Protein AF-0000000078538230 (afdb_homodimer)

Nearest PDB structures (foldseek):
  8trj-assembly1_A  TM=7.340E-01  e=4.522E-04  Rattus
  8tr8-assembly1_A  TM=6.987E-01  e=1.766E-03  Rattus
  8tr5-assembly1_A  TM=7.083E-01  e=3.142E-03  Rattus
  8tr6-assembly1_A  TM=6.523E-01  e=1.359E-03  Rattus
  6u9v-assembly1_C  TM=7.951E-01  e=1.105E-02  Rattus norvegicus

Sequence (446 aa):
MSQGSDSSDGEGEVCPVAIGNPDSSYVLETYRRRNFCTSQDTSGDSLFCRWLNRRFEPSRSANTRWCTCGTCVAFPMARENVCCQELVDVNTSVHTEVFTRVSEKLKSVSGRCIV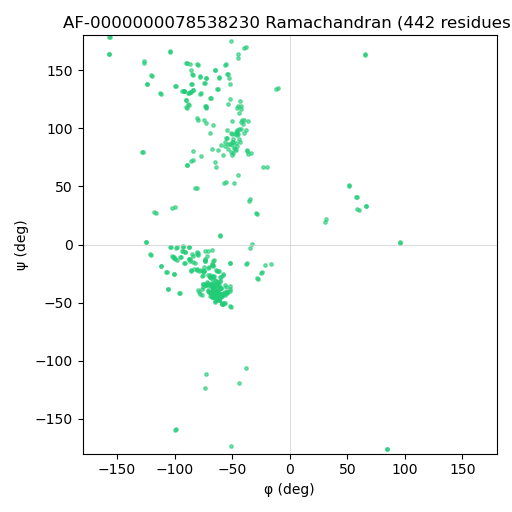EHPSFQKFVLDKEGISLWIENKRFECGPKSSTSATMDEPRRYRYYAYRCFVLWAYGHVGLGKRLEIPACVRKAIMEAYPSQSGYVGFRESSSSTDVVDEEIWYNKDFCMSQGSDSSDGEGEVCPVAIGNPDSSYVLETYRRRNFCTSQDTSGDSLFCRWLNRRFEPSRSANTRWCTCGTCVAFPMARENVCCQELVDVNTSVHTEVFTRVSEKLKSVSGRCIVEHPSFQKFVLDKEGISLWIENKRFECGPKSSTSATMDEPRRYRYYAYRCFVLWAYGHVGLGKRLEIPACVRKAIMEAYPSQSGYVGFRESSSSTDVVDEEIWYNKDFC

Solvent-accessible surface area (backbone atoms only — not comparable to full-atom values): 26031 Å² total; per-residue (Å²): 138,80,80,76,79,77,76,76,76,75,76,76,73,78,69,76,72,76,79,66,75,50,66,73,62,59,67,46,46,59,55,63,71,57,65,66,76,77,61,88,78,50,85,74,44,52,30,50,22,70,75,77,68,44,72,47,56,73,65,42,28,61,42,56,83,83,42,78,43,78,62,54,54,34,27,74,45,24,32,43,48,36,35,61,56,66,48,40,88,62,89,49,90,67,63,48,70,34,39,51,44,38,31,53,54,41,69,71,20,90,60,64,33,60,74,68,23,69,65,41,45,56,54,36,64,27,65,72,52,38,48,40,54,50,32,50,47,44,49,73,50,35,90,68,47,42,68,58,74,77,38,53,68,32,54,46,49,36,49,46,23,51,52,40,41,36,38,68,41,33,26,40,70,33,55,75,65,63,51,67,61,29,17,34,53,51,48,53,44,44,69,74,31,52,56,81,67,78,56,78,63,84,62,84,67,88,82,72,68,76,50,73,70,84,68,50,72,78,34,79,78,55,102,132,86,73,78,78,77,78,75,76,74,75,76,70,77,68,75,74,76,76,64,76,42,65,74,61,57,66,48,48,60,53,63,70,58,66,64,78,78,61,86,77,50,84,75,44,52,30,49,20,69,74,76,69,46,72,50,56,74,64,44,26,59,42,54,83,81,41,80,41,78,61,53,54,32,27,74,46,22,31,43,49,35,36,62,56,68,47,41,85,63,92,50,92,66,62,50,71,34,38,52,44,39,33,54,53,41,68,70,19,91,59,65,36,60,74,66,24,69,65,40,47,56,54,34,65,27,64,71,53,39,48,42,55,52,34,50,47,42,49,74,50,35,89,65,47,40,62,59,75,75,38,54,66,32,53,46,49,36,47,48,23,51,50,40,41,35,37,68,40,34,26,38,69,33,58,74,65,62,52,66,62,31,18,34,53,51,48,53,44,44,68,76,31,52,56,83,65,78,58,78,63,83,62,82,63,89,82,69,66,74,51,73,69,84,66,51,71,76,34,80,77,55,106

Secondary structure (DSSP, 8-state):
-----------------------HHHHHHHHHHTT------GGG-TTEETTTTEEPPGGGGT--TT-SSS-----SSGGG---GGGGTT---SSSHHHHHHHHHHHHT-SSSSGGGSHHHIIIII-HHHHHHHHHHHHHHHTTT--GGGTS-HHHHHHHHHHHHHIIIIIHHHHHHHTPPPPHHHHHHHHHHS--SS--------SS--------STTSGGG-/-----------------------HHHHHHHHHHTT------GGG-TTEETTTTEEPPGGGGT--TT-SSS-----SSGGG---GGGGTT---SSSHHHHHHHHHHHHT-SSSSGGGSHHHIIIII-HHHHHHHHHHHHHHHTTT--GGGTS-HHHHHHHHHHHHHIIIIIHHHHHHHTPPPPHHHHHHHHHHS--SS------S-SS--------GGGSGGG-

Organism: NCBI:txid53326

pLDDT: mean 70.2, std 25.54, range [22.81, 97.19]

Structure (mmCIF, N/CA/C/O backbone):
data_AF-0000000078538230-model_v1
#
loop_
_entity.id
_entity.type
_entity.pdbx_description
1 polymer 'P2X purinoreceptor 7 intracellular domain-containing protein'
#
loop_
_atom_site.group_PDB
_atom_site.id
_atom_site.type_symbol
_atom_site.label_atom_id
_atom_site.label_alt_id
_atom_site.label_comp_id
_atom_site.label_asym_id
_atom_site.label_entity_id
_atom_site.label_seq_id
_atom_site.pdbx_PDB_ins_code
_atom_site.Cartn_x
_atom_site.Cartn_y
_atom_site.Cartn_z
_atom_site.occupancy
_atom_site.B_iso_or_equiv
_atom_site.auth_seq_id
_atom_site.auth_comp_id
_atom_site.auth_asym_id
_atom_site.auth_atom_id
_atom_site.pdbx_PDB_model_num
ATOM 1 N N . MET A 1 1 ? -49.875 -46.75 9.094 1 26.44 1 MET A N 1
ATOM 2 C CA . MET A 1 1 ? -49.219 -45.906 8.117 1 26.44 1 MET A CA 1
ATOM 3 C C . MET A 1 1 ? -48.656 -44.656 8.797 1 26.44 1 MET A C 1
ATOM 5 O O . MET A 1 1 ? -49.375 -43.719 9.086 1 26.44 1 MET A O 1
ATOM 9 N N . SER A 1 2 ? -47.812 -44.844 9.812 1 28.73 2 SER A N 1
ATOM 10 C CA . SER A 1 2 ? -47.312 -44 10.906 1 28.73 2 SER A CA 1
ATOM 11 C C . SER A 1 2 ? -46.438 -42.875 10.383 1 28.73 2 SER A C 1
ATOM 13 O O . SER A 1 2 ? -45.531 -43.094 9.602 1 28.73 2 SER A O 1
ATOM 15 N N . GLN A 1 3 ? -47.062 -41.688 10.352 1 26.53 3 GLN A N 1
ATOM 16 C CA . GLN A 1 3 ? -46.531 -40.438 9.812 1 26.53 3 GLN A CA 1
ATOM 17 C C . GLN A 1 3 ? -45.281 -39.969 10.562 1 26.53 3 GLN A C 1
ATOM 19 O O . GLN A 1 3 ? -45.312 -39.812 11.781 1 26.53 3 GLN A O 1
ATOM 24 N N . GLY A 1 4 ? -44.125 -40.531 10.234 1 29.36 4 GLY A N 1
ATOM 25 C CA . GLY A 1 4 ? -42.812 -40.219 10.805 1 29.36 4 GLY A CA 1
ATOM 26 C C . GLY A 1 4 ? -42.531 -38.75 10.812 1 29.36 4 GLY A C 1
ATOM 27 O O . GLY A 1 4 ? -42.656 -38.062 9.797 1 29.36 4 GLY A O 1
ATOM 28 N N . SER A 1 5 ? -42.812 -38.062 11.953 1 30.12 5 SER A N 1
ATOM 29 C CA . SER A 1 5 ? -42.562 -36.656 12.211 1 30.12 5 SER A CA 1
ATOM 30 C C . SER A 1 5 ? -41.125 -36.281 11.875 1 30.12 5 SER A C 1
ATOM 32 O O . SER A 1 5 ? -40.188 -36.969 12.25 1 30.12 5 SER A O 1
ATOM 34 N N . ASP A 1 6 ? -40.938 -35.562 10.773 1 28.48 6 ASP A N 1
ATOM 35 C CA . ASP A 1 6 ? -39.75 -34.969 10.172 1 28.48 6 ASP A CA 1
ATOM 36 C C . ASP A 1 6 ? -39.062 -34 11.141 1 28.48 6 ASP A C 1
ATOM 38 O O . ASP A 1 6 ? -39.688 -33.031 11.57 1 28.48 6 ASP A O 1
ATOM 42 N N . SER A 1 7 ? -38.344 -34.5 12.117 1 29.05 7 SER A N 1
ATOM 43 C CA . SER A 1 7 ? -37.562 -33.688 13.039 1 29.05 7 SER A CA 1
ATOM 44 C C . SER A 1 7 ? -36.75 -32.625 12.297 1 29.05 7 SER A C 1
ATOM 46 O O . SER A 1 7 ? -35.969 -32.938 11.398 1 29.05 7 SER A O 1
ATOM 48 N N . SER A 1 8 ? -37.344 -31.438 12.203 1 26.59 8 SER A N 1
ATOM 49 C CA . SER A 1 8 ? -36.75 -30.219 11.664 1 26.59 8 SER A CA 1
ATOM 50 C C . SER A 1 8 ? -35.406 -29.922 12.32 1 26.59 8 SER A C 1
ATOM 52 O O . SER A 1 8 ? -35.312 -29.828 13.547 1 26.59 8 SER A O 1
ATOM 54 N N . ASP A 1 9 ? -34.344 -30.469 11.82 1 30.38 9 ASP A N 1
ATOM 55 C CA . ASP A 1 9 ? -32.938 -30.203 12.211 1 30.38 9 ASP A CA 1
ATOM 56 C C . ASP A 1 9 ? -32.688 -28.703 12.328 1 30.38 9 ASP A C 1
ATOM 58 O O . ASP A 1 9 ? -32.906 -27.953 11.367 1 30.38 9 ASP A O 1
ATOM 62 N N . GLY A 1 10 ? -33 -28.156 13.484 1 25.78 10 GLY A N 1
ATOM 63 C CA . GLY A 1 10 ? -32.719 -26.781 13.852 1 25.78 10 GLY A CA 1
ATOM 64 C C . GLY A 1 10 ? -31.328 -26.312 13.406 1 25.78 10 GLY A C 1
ATOM 65 O O . GLY A 1 10 ? -30.344 -27.047 13.523 1 25.78 10 GLY A O 1
ATOM 66 N N . GLU A 1 11 ? -31.344 -25.484 12.406 1 27.95 11 GLU A N 1
ATOM 67 C CA . GLU A 1 11 ? -30.234 -24.719 11.836 1 27.95 11 GLU A CA 1
ATOM 68 C C . GLU A 1 11 ? -29.469 -23.984 12.922 1 27.95 11 GLU A C 1
ATOM 70 O O . GLU A 1 11 ? -30.047 -23.234 13.711 1 27.95 11 GLU A O 1
ATOM 75 N N . GLY A 1 12 ? -28.484 -24.656 13.57 1 25.3 12 GLY A N 1
ATOM 76 C CA . GLY A 1 12 ? -27.594 -24.031 14.531 1 25.3 12 GLY A CA 1
ATOM 77 C C . GLY A 1 12 ? -27.188 -22.625 14.133 1 25.3 12 GLY A C 1
ATOM 78 O O . GLY A 1 12 ? -26.75 -22.391 13.008 1 25.3 12 GLY A O 1
ATOM 79 N N . GLU A 1 13 ? 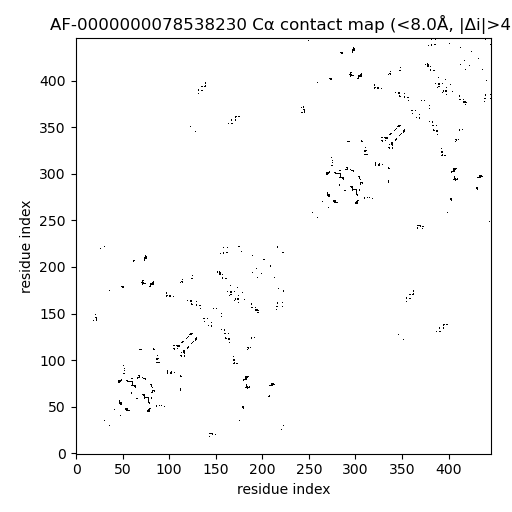-27.891 -21.703 14.742 1 26.23 13 GLU A N 1
ATOM 80 C CA . GLU A 1 13 ? -27.578 -20.281 14.656 1 26.23 13 GLU A CA 1
ATOM 81 C C . GLU A 1 13 ? -26.094 -20.031 14.953 1 26.23 13 GLU A C 1
ATOM 83 O O . GLU A 1 13 ? -25.609 -20.391 16.016 1 26.23 13 GLU A O 1
ATOM 88 N N . VAL A 1 14 ? -25.297 -20.094 13.977 1 28.7 14 VAL A N 1
ATOM 89 C CA . VAL A 1 14 ? -23.906 -19.688 14.172 1 28.7 14 VAL A CA 1
ATOM 90 C C . VAL A 1 14 ? -23.859 -18.328 14.875 1 28.7 14 VAL A C 1
ATOM 92 O O . VAL A 1 14 ? -24.438 -17.359 14.391 1 28.7 14 VAL A O 1
ATOM 95 N N . CYS A 1 15 ? -23.969 -18.344 16.172 1 23.48 15 CYS A N 1
ATOM 96 C CA . CYS A 1 15 ? -23.906 -17.141 17 1 23.48 15 CYS A CA 1
ATOM 97 C C . CYS A 1 15 ? -22.781 -16.219 16.531 1 23.48 15 CYS A C 1
ATOM 99 O O . CYS A 1 15 ? -21.672 -16.688 16.25 1 23.48 15 CYS A O 1
ATOM 101 N N . PRO A 1 16 ? -23.172 -15.062 16.234 1 24 16 PRO A N 1
ATOM 102 C CA . PRO A 1 16 ? -22.219 -14.039 15.812 1 24 16 PRO A CA 1
ATOM 103 C C . PRO A 1 16 ? -21.172 -13.742 16.875 1 24 16 PRO A C 1
ATOM 105 O O . PRO A 1 16 ? -21.5 -13.57 18.047 1 24 16 PRO A O 1
ATOM 108 N N . VAL A 1 17 ? -20.156 -14.477 16.891 1 25.19 17 VAL A N 1
ATOM 109 C CA . VAL A 1 17 ? -19.094 -14.219 17.859 1 25.19 17 VAL A CA 1
ATOM 110 C C . VAL A 1 17 ? -18.844 -12.711 17.953 1 25.19 17 VAL A C 1
ATOM 112 O O . VAL A 1 17 ? -18.625 -12.055 16.938 1 25.19 17 VAL A O 1
ATOM 115 N N . ALA A 1 18 ? -19.312 -12.148 19.031 1 23.27 18 ALA A N 1
ATOM 116 C CA . ALA A 1 18 ? -19.109 -10.75 19.406 1 23.27 18 ALA A CA 1
ATOM 117 C C . ALA A 1 18 ? -17.625 -10.375 19.344 1 23.27 18 ALA A C 1
ATOM 119 O O . ALA A 1 18 ? -16.797 -10.953 20.062 1 23.27 18 ALA A O 1
ATOM 120 N N . ILE A 1 19 ? -17.156 -10.133 18.234 1 26.67 19 ILE A N 1
ATOM 121 C CA . ILE A 1 19 ? -15.781 -9.688 18.094 1 26.67 19 ILE A CA 1
ATOM 122 C C . ILE A 1 19 ? -15.523 -8.477 18.984 1 26.67 19 ILE A C 1
ATOM 124 O O . ILE A 1 19 ? -16.109 -7.414 18.781 1 26.67 19 ILE A O 1
ATOM 128 N N . GLY A 1 20 ? -15.234 -8.617 20.297 1 25.95 20 GLY A N 1
ATOM 129 C CA . GLY A 1 20 ? -14.945 -7.633 21.328 1 25.95 20 GLY A CA 1
ATOM 130 C C . GLY A 1 20 ? -13.977 -6.562 20.875 1 25.95 20 GLY A C 1
ATOM 131 O O . GLY A 1 20 ? -13.336 -6.695 19.828 1 25.95 20 GLY A O 1
ATOM 132 N N . ASN A 1 21 ? -13.906 -5.406 21.531 1 26.88 21 ASN A N 1
ATOM 133 C CA . ASN A 1 21 ? -13.188 -4.141 21.469 1 26.88 21 ASN A CA 1
ATOM 134 C C . ASN A 1 21 ? -11.672 -4.352 21.469 1 26.88 21 ASN A C 1
ATOM 136 O O . ASN A 1 21 ? -11.133 -5.027 22.344 1 26.88 21 ASN A O 1
ATOM 140 N N . PRO A 1 22 ? -11.047 -4.453 20.469 1 31.77 22 PRO A N 1
ATOM 141 C CA . PRO A 1 22 ? -9.625 -4.766 20.656 1 31.77 22 PRO A CA 1
ATOM 142 C C . PRO A 1 22 ? -8.992 -3.967 21.797 1 31.77 22 PRO A C 1
ATOM 144 O O . PRO A 1 22 ? -9.359 -2.812 22.016 1 31.77 22 PRO A O 1
ATOM 147 N N . ASP A 1 23 ? -8.469 -4.5 22.828 1 31.39 23 ASP A N 1
ATOM 148 C CA . ASP A 1 23 ? -7.871 -3.967 24.047 1 31.39 23 ASP A CA 1
ATOM 149 C C . ASP A 1 23 ? -6.766 -2.963 23.734 1 31.39 23 ASP A C 1
ATOM 151 O O . ASP A 1 23 ? -6.004 -3.154 22.781 1 31.39 23 ASP A O 1
ATOM 155 N N . SER A 1 24 ? -6.703 -1.713 24.094 1 34.5 24 SER A N 1
ATOM 156 C CA . SER A 1 24 ? -5.758 -0.609 24.219 1 34.5 24 SER A CA 1
ATOM 157 C C . SER A 1 24 ? -4.34 -1.12 24.453 1 34.5 24 SER A C 1
ATOM 159 O O . SER A 1 24 ? -3.367 -0.445 24.109 1 34.5 24 SER A O 1
ATOM 161 N N . SER A 1 25 ? -4.25 -2.178 25.031 1 33.53 25 SER A N 1
ATOM 162 C CA . SER A 1 25 ? -2.975 -2.67 25.531 1 33.53 25 SER A CA 1
ATOM 163 C C . SER A 1 25 ? -2.082 -3.162 24.406 1 33.53 25 SER A C 1
ATOM 165 O O . SER A 1 25 ? -0.863 -2.99 24.453 1 33.53 25 SER A O 1
ATOM 167 N N . TYR A 1 26 ? -2.65 -3.723 23.422 1 34.47 26 TYR A N 1
ATOM 168 C CA . TYR A 1 26 ? -1.806 -4.352 22.406 1 34.47 26 TYR A CA 1
ATOM 169 C C . TYR A 1 26 ? -1.22 -3.312 21.469 1 34.47 26 TYR A C 1
ATOM 171 O O . TYR A 1 26 ? -0.047 -3.395 21.094 1 34.47 26 TYR A O 1
ATOM 179 N N . VAL A 1 27 ? -1.947 -2.287 21.031 1 36.12 27 VAL A N 1
ATOM 180 C CA . VAL A 1 27 ? -1.428 -1.123 20.328 1 36.12 27 VAL A CA 1
ATOM 181 C C . VAL A 1 27 ? -0.311 -0.475 21.141 1 36.12 27 VAL A C 1
ATOM 183 O O . VAL A 1 27 ? 0.751 -0.152 20.594 1 36.12 27 VAL A O 1
ATOM 186 N N . LEU A 1 28 ? -0.502 -0.417 22.328 1 35.06 28 LEU A N 1
ATOM 187 C CA . LEU A 1 28 ? 0.488 0.107 23.266 1 35.06 28 LEU A CA 1
ATOM 188 C C . LEU A 1 28 ? 1.739 -0.764 23.266 1 35.06 28 LEU A C 1
ATOM 190 O O . LEU A 1 28 ? 2.857 -0.25 23.344 1 35.06 28 LEU A O 1
ATOM 194 N N . GLU A 1 29 ? 1.608 -1.977 23.109 1 38.59 29 GLU A N 1
ATOM 195 C CA . GLU A 1 29 ? 2.752 -2.879 23.219 1 38.59 29 GLU A CA 1
ATOM 196 C C . GLU A 1 29 ? 3.633 -2.791 21.969 1 38.59 29 GLU A C 1
ATOM 198 O O . GLU A 1 29 ? 4.863 -2.805 22.078 1 38.59 29 GLU A O 1
ATOM 203 N N . THR A 1 30 ? 3.158 -2.67 20.828 1 38.56 30 THR A N 1
ATOM 204 C CA . THR A 1 30 ? 3.975 -2.486 19.625 1 38.56 30 THR A CA 1
ATOM 205 C C . THR A 1 30 ? 4.684 -1.135 19.656 1 38.56 30 THR A C 1
ATOM 207 O O . THR A 1 30 ? 5.844 -1.027 19.266 1 38.56 30 THR A O 1
ATOM 210 N N . TYR A 1 31 ? 4.07 -0.087 20 1 34.44 31 TYR A N 1
ATOM 211 C CA . TYR A 1 31 ? 4.688 1.216 20.219 1 34.44 31 TYR A CA 1
ATOM 212 C C . TYR A 1 31 ? 5.75 1.137 21.312 1 34.44 31 TYR A C 1
ATOM 214 O O . TYR A 1 31 ? 6.816 1.743 21.188 1 34.44 31 TYR A O 1
ATOM 222 N N . ARG A 1 32 ? 5.488 0.574 22.484 1 38.47 32 ARG A N 1
ATOM 223 C CA . ARG A 1 32 ? 6.453 0.375 23.562 1 38.47 32 ARG A CA 1
ATOM 224 C C . ARG A 1 32 ? 7.68 -0.386 23.078 1 38.47 32 ARG A C 1
ATOM 226 O O . ARG A 1 32 ? 8.805 -0.09 23.469 1 38.47 32 ARG A O 1
ATOM 233 N N . ARG A 1 33 ? 7.453 -1.331 22.312 1 38.09 33 ARG A N 1
ATOM 234 C CA . ARG A 1 33 ? 8.594 -2.129 21.875 1 38.09 33 ARG A CA 1
ATOM 235 C C . ARG A 1 33 ? 9.508 -1.324 20.969 1 38.09 33 ARG A C 1
ATOM 237 O O . ARG A 1 33 ? 10.703 -1.615 20.859 1 38.09 33 ARG A O 1
ATOM 244 N N . ARG A 1 34 ? 9.031 -0.371 20.219 1 40.28 34 ARG A N 1
ATOM 245 C CA . ARG A 1 34 ? 9.852 0.288 19.203 1 40.28 34 ARG A CA 1
ATOM 246 C C . ARG A 1 34 ? 10.383 1.625 19.703 1 40.28 34 ARG A C 1
ATOM 248 O O . ARG A 1 34 ? 10.766 2.49 18.922 1 40.28 34 ARG A O 1
ATOM 255 N N . ASN A 1 35 ? 10.672 1.899 20.859 1 38.72 35 ASN A N 1
ATOM 256 C CA . ASN A 1 35 ? 11.32 3.041 21.5 1 38.72 35 ASN A CA 1
ATOM 257 C C . ASN A 1 35 ? 11.039 4.34 20.75 1 38.72 35 ASN A C 1
ATOM 259 O O . ASN A 1 35 ? 11.945 5.141 20.531 1 38.72 35 ASN A O 1
ATOM 263 N N . PHE A 1 36 ? 10.094 4.391 20 1 37.84 36 PHE A N 1
ATOM 264 C CA . PHE A 1 36 ? 9.875 5.695 19.391 1 37.84 36 PHE A CA 1
ATOM 265 C C . PHE A 1 36 ? 10.016 6.809 20.422 1 37.84 36 PHE A C 1
ATOM 267 O O . PHE A 1 36 ? 9.539 6.676 21.562 1 37.84 36 PHE A O 1
ATOM 274 N N . CYS A 1 37 ? 11 7.602 20.281 1 34.25 37 CYS A N 1
ATOM 275 C CA . CYS A 1 37 ? 11.375 8.75 21.094 1 34.25 37 CYS A CA 1
ATOM 276 C C . CYS A 1 37 ? 10.156 9.609 21.422 1 34.25 37 CYS A C 1
ATOM 278 O O . CYS A 1 37 ? 9.391 9.977 20.531 1 34.25 37 CYS A O 1
ATOM 280 N N . THR A 1 38 ? 9.516 9.461 22.5 1 38 38 THR A N 1
ATOM 281 C CA . THR A 1 38 ? 8.672 10.414 23.219 1 38 38 THR A CA 1
ATOM 282 C C . THR A 1 38 ? 9.227 11.828 23.078 1 38 38 THR A C 1
ATOM 284 O O . THR A 1 38 ? 10.117 12.234 23.828 1 38 38 THR A O 1
ATOM 287 N N . SER A 1 39 ? 9.727 12.258 22 1 37.66 39 SER A N 1
ATOM 288 C CA . SER A 1 39 ? 10.07 13.672 22.141 1 37.66 39 SER A CA 1
ATOM 289 C C . SER A 1 39 ? 9.023 14.414 22.969 1 37.66 39 SER A C 1
ATOM 291 O O . SER A 1 39 ? 7.906 13.922 23.156 1 37.66 39 SER A O 1
ATOM 293 N N . GLN A 1 40 ? 9.203 15.688 23.406 1 40.72 40 GLN A N 1
ATOM 294 C CA . GLN A 1 40 ? 8.461 16.625 24.234 1 40.72 40 GLN A CA 1
ATOM 295 C C . GLN A 1 40 ? 6.98 16.625 23.875 1 40.72 40 GLN A C 1
ATOM 297 O O . GLN A 1 40 ? 6.625 16.719 22.703 1 40.72 40 GLN A O 1
ATOM 302 N N . ASP A 1 41 ? 6.055 15.953 24.562 1 45.88 41 ASP A N 1
ATOM 303 C CA . ASP A 1 41 ? 4.617 15.75 24.703 1 45.88 41 ASP A CA 1
ATOM 304 C C . ASP A 1 41 ? 3.84 17 24.281 1 45.88 41 ASP A C 1
ATOM 306 O O . ASP A 1 41 ? 3.328 17.734 25.125 1 45.88 41 ASP A O 1
ATOM 310 N N . THR A 1 42 ? 4.266 17.844 23.469 1 50.91 42 THR A N 1
ATOM 311 C CA . THR A 1 42 ? 3.426 18.953 23.047 1 50.91 42 THR A CA 1
ATOM 312 C C . THR A 1 42 ? 2.16 18.453 22.359 1 50.91 42 THR A C 1
ATOM 314 O O . THR A 1 42 ? 1.491 19.203 21.641 1 50.91 42 THR A O 1
ATOM 317 N N . SER A 1 43 ? 1.966 17.141 22.406 1 56.94 43 SER A N 1
ATOM 318 C CA . SER A 1 43 ? 0.792 16.516 21.797 1 56.94 43 SER A CA 1
ATOM 319 C C . SER A 1 43 ? -0.494 17.188 22.281 1 56.94 43 SER A C 1
ATOM 321 O O . SER A 1 43 ? -1.478 17.25 21.547 1 56.94 43 SER A O 1
ATOM 323 N N . GLY A 1 44 ? -0.242 17.891 23.344 1 63.78 44 GLY A N 1
ATOM 324 C CA . GLY A 1 44 ? -1.44 18.516 23.891 1 63.78 44 GLY A CA 1
ATOM 325 C C . GLY A 1 44 ? -1.603 19.953 23.469 1 63.78 44 GLY A C 1
ATOM 326 O O . GLY A 1 44 ? -2.674 20.547 23.641 1 63.78 44 GLY A O 1
ATOM 327 N N . ASP A 1 45 ? -0.49 20.516 22.906 1 78.81 45 ASP A N 1
ATOM 328 C CA . ASP A 1 45 ? -0.588 21.922 22.516 1 78.81 45 ASP A CA 1
ATOM 329 C C . ASP A 1 45 ? -1.319 22.078 21.188 1 78.81 45 ASP A C 1
ATOM 331 O O . ASP A 1 45 ? -0.776 21.734 20.125 1 78.81 45 ASP A O 1
ATOM 335 N N . SER A 1 46 ? -2.564 22.578 21.203 1 82.81 46 SER A N 1
ATOM 336 C CA . SER A 1 46 ? -3.426 22.719 20.031 1 82.81 46 SER A CA 1
ATOM 337 C C . SER A 1 46 ? -2.941 23.828 19.109 1 82.81 46 SER A C 1
ATOM 339 O O . SER A 1 46 ? -3.426 23.969 17.984 1 82.81 46 SER A O 1
ATOM 341 N N . LEU A 1 47 ? -1.896 24.531 19.594 1 88.88 47 LEU A N 1
ATOM 342 C CA . LEU A 1 47 ? -1.438 25.688 18.812 1 88.88 47 LEU A CA 1
ATOM 343 C C . LEU A 1 47 ? -0.059 25.422 18.219 1 88.88 47 LEU A C 1
ATOM 345 O O . LEU A 1 47 ? 0.362 26.109 17.297 1 88.88 47 LEU A O 1
ATOM 349 N N . PHE A 1 48 ? 0.688 24.5 18.688 1 88.81 48 PHE A N 1
ATOM 350 C CA . PHE A 1 48 ? 2.068 24.297 18.25 1 88.81 48 PHE A CA 1
ATOM 351 C C . PHE A 1 48 ? 2.135 23.344 17.078 1 88.81 48 PHE A C 1
ATOM 353 O O . PHE A 1 48 ? 1.743 22.172 17.188 1 88.81 48 PHE A O 1
ATOM 360 N N . CYS A 1 49 ? 2.631 23.906 16 1 87.62 49 CYS A N 1
ATOM 361 C CA . CYS A 1 49 ? 2.824 23.094 14.805 1 87.62 49 CYS A CA 1
ATOM 362 C C . CYS A 1 49 ? 4.211 22.469 14.797 1 87.62 49 CYS A C 1
ATOM 364 O O . CYS A 1 49 ? 5.219 23.172 14.742 1 87.62 49 CYS A O 1
ATOM 366 N N . ARG A 1 50 ? 4.25 21.156 14.688 1 83.12 50 ARG A N 1
ATOM 367 C CA . ARG A 1 50 ? 5.516 20.422 14.727 1 83.12 50 ARG A CA 1
ATOM 368 C C . ARG A 1 50 ? 6.277 20.578 13.414 1 83.12 50 ARG A C 1
ATOM 370 O O . ARG A 1 50 ? 7.508 20.641 13.406 1 83.12 50 ARG A O 1
ATOM 377 N N . TRP A 1 51 ? 5.566 20.656 12.359 1 85 51 TRP A N 1
ATOM 378 C CA . TRP A 1 51 ? 6.18 20.797 11.039 1 85 51 TRP A CA 1
ATOM 379 C C . TRP A 1 51 ? 6.992 22.078 10.953 1 85 51 TRP A C 1
ATOM 381 O O . TRP A 1 51 ? 8.148 22.062 10.523 1 85 51 TRP A O 1
ATOM 391 N N . LEU A 1 52 ? 6.41 23.141 11.383 1 86.31 52 LEU A N 1
ATOM 392 C CA . LEU A 1 52 ? 7.008 24.469 11.211 1 86.31 52 LEU A CA 1
ATOM 393 C C . LEU A 1 52 ? 7.715 24.922 12.484 1 86.31 52 LEU A C 1
ATOM 395 O O . LEU A 1 52 ? 8.344 25.984 12.5 1 86.31 52 LEU A O 1
ATOM 399 N N . ASN A 1 53 ? 7.598 24.062 13.492 1 84.94 53 ASN A N 1
ATOM 400 C CA . ASN A 1 53 ? 8.25 24.328 14.773 1 84.94 53 ASN A CA 1
ATOM 401 C C . ASN A 1 53 ? 7.922 25.719 15.289 1 84.94 53 ASN A C 1
ATOM 403 O O . ASN A 1 53 ? 8.82 26.5 15.625 1 84.94 53 ASN A O 1
ATOM 407 N N . ARG A 1 54 ? 6.664 26.031 15.32 1 87.44 54 ARG A N 1
ATOM 408 C CA . ARG A 1 54 ? 6.215 27.312 15.844 1 87.44 54 ARG A CA 1
ATOM 409 C C . ARG A 1 54 ? 4.762 27.25 16.297 1 87.44 54 ARG A C 1
ATOM 411 O O . ARG A 1 54 ? 4.02 26.344 15.891 1 87.44 54 ARG A O 1
ATOM 418 N N . ARG A 1 55 ? 4.352 28.25 17.094 1 90.88 55 ARG A N 1
ATOM 419 C CA . ARG A 1 55 ? 2.982 28.359 17.578 1 90.88 55 ARG A CA 1
ATOM 420 C C . ARG A 1 55 ? 2.129 29.219 16.641 1 90.88 55 ARG A C 1
ATOM 422 O O . ARG A 1 55 ? 2.574 30.266 16.172 1 90.88 55 ARG A O 1
ATOM 429 N N . PHE A 1 56 ? 1.025 28.656 16.359 1 93.12 56 PHE A N 1
ATOM 430 C CA . PHE A 1 56 ? 0.1 29.406 15.516 1 93.12 56 PHE A CA 1
ATOM 431 C C . PHE A 1 56 ? -0.818 30.281 16.359 1 93.12 56 PHE A C 1
ATOM 433 O O . PHE A 1 56 ? -1.038 30 17.531 1 93.12 56 PHE A O 1
ATOM 440 N N . GLU A 1 57 ? -1.279 31.266 15.703 1 93.5 57 GLU A N 1
ATOM 441 C CA . GLU A 1 57 ? -2.32 32.094 16.312 1 93.5 57 GLU A CA 1
ATOM 442 C C . GLU A 1 57 ? -3.656 31.359 16.344 1 93.5 57 GLU A C 1
ATOM 444 O O . GLU A 1 57 ? -4 30.641 15.391 1 93.5 57 GLU A O 1
ATOM 449 N N . PRO A 1 58 ? -4.418 31.562 17.406 1 91.75 58 PRO A N 1
ATOM 450 C CA . PRO A 1 58 ? -5.738 30.938 17.484 1 91.75 58 PRO A CA 1
ATOM 451 C C . PRO A 1 58 ? -6.645 31.328 16.312 1 91.75 58 PRO A C 1
ATOM 453 O O . PRO A 1 58 ? -7.539 30.562 15.938 1 91.75 58 PRO A O 1
ATOM 456 N N . SER A 1 59 ? -6.438 32.469 15.719 1 92.38 59 SER A N 1
ATOM 457 C CA . SER A 1 59 ? -7.266 32.969 14.625 1 92.38 59 SER A CA 1
ATOM 458 C C . SER A 1 59 ? -7.145 32.094 13.383 1 92.38 59 SER A C 1
ATOM 460 O O . SER A 1 59 ? -7.98 32.156 12.484 1 92.38 59 SER A O 1
ATOM 462 N N . ARG A 1 60 ? -6.137 31.234 13.398 1 93 60 ARG A N 1
ATOM 463 C CA . ARG A 1 60 ? -5.883 30.375 12.25 1 93 60 ARG A CA 1
ATOM 464 C C . ARG A 1 60 ? -7 29.359 12.078 1 93 60 ARG A C 1
ATOM 466 O O . ARG A 1 60 ? -7.164 28.781 11 1 93 60 ARG A O 1
ATOM 473 N N . SER A 1 61 ? -7.77 29.156 13.086 1 91.56 61 SER A N 1
ATOM 474 C CA . SER A 1 61 ? -8.875 28.203 13.016 1 91.56 61 SER A CA 1
ATOM 475 C C . SER A 1 61 ? -10.164 28.891 12.562 1 91.56 61 SER A C 1
ATOM 477 O O . SER A 1 61 ? -11.164 28.219 12.305 1 91.56 61 SER A O 1
ATOM 479 N N . ALA A 1 62 ? -10.102 30.203 12.453 1 91.62 62 ALA A N 1
ATOM 480 C CA . ALA A 1 62 ? -11.328 30.953 12.188 1 91.62 62 ALA A CA 1
ATOM 481 C C . ALA A 1 62 ? -11.43 31.328 10.711 1 91.62 62 ALA A C 1
ATOM 483 O O . ALA A 1 62 ? -12.469 31.797 10.258 1 91.62 62 ALA A O 1
ATOM 484 N N . ASN A 1 63 ? -10.367 31.156 9.961 1 92.62 63 ASN A N 1
ATOM 485 C CA . ASN A 1 63 ? -10.352 31.516 8.547 1 92.62 63 ASN A CA 1
ATOM 486 C C . ASN A 1 63 ? -9.289 30.734 7.777 1 92.62 63 ASN A C 1
ATOM 488 O O . ASN A 1 63 ? -8.578 29.906 8.352 1 92.62 63 ASN A O 1
ATOM 492 N N . THR A 1 64 ? -9.242 31 6.457 1 95.25 64 THR A N 1
ATOM 493 C CA . THR A 1 64 ? -8.25 30.344 5.617 1 95.25 64 THR A CA 1
ATOM 494 C C . THR A 1 64 ? -7.289 31.359 5.016 1 95.25 64 THR A C 1
ATOM 496 O O . THR A 1 64 ? -6.801 31.172 3.898 1 95.25 64 THR A O 1
ATOM 499 N N . ARG A 1 65 ? -7.07 32.469 5.637 1 95 65 ARG A N 1
ATOM 500 C CA . ARG A 1 65 ? -6.184 33.5 5.121 1 95 65 ARG A CA 1
ATOM 501 C C . ARG A 1 65 ? -4.746 33 5.047 1 95 65 ARG A C 1
ATOM 503 O O . ARG A 1 65 ? -3.936 33.562 4.285 1 95 65 ARG A O 1
ATOM 510 N N . TRP A 1 66 ? -4.449 31.984 5.816 1 94.75 66 TRP A N 1
ATOM 511 C CA . TRP A 1 66 ? -3.115 31.391 5.859 1 94.75 66 TRP A CA 1
ATOM 512 C C . TRP A 1 66 ? -2.895 30.453 4.676 1 94.75 66 TRP A C 1
ATOM 514 O O . TRP A 1 66 ? -1.775 30 4.445 1 94.75 66 TRP A O 1
ATOM 524 N N . CYS A 1 67 ? -3.986 30.203 3.883 1 96.38 67 CYS A N 1
ATOM 525 C CA . CYS A 1 67 ? -3.91 29.297 2.742 1 96.38 67 CYS A CA 1
ATOM 526 C C . CYS A 1 67 ? -3.41 30.031 1.499 1 96.38 67 CYS A C 1
ATOM 528 O O . CYS A 1 67 ? -3.93 31.094 1.146 1 96.38 67 CYS A O 1
ATOM 530 N N . THR A 1 68 ? -2.402 29.438 0.801 1 94.69 68 THR A N 1
ATOM 531 C CA . THR A 1 68 ? -1.923 30.031 -0.443 1 94.69 68 THR A CA 1
ATOM 532 C C . THR A 1 68 ? -2.082 29.047 -1.603 1 94.69 68 THR A C 1
ATOM 534 O O . THR A 1 68 ? -1.879 29.422 -2.762 1 94.69 68 THR A O 1
ATOM 537 N N . CYS A 1 69 ? -2.432 27.797 -1.343 1 95.94 69 CYS A N 1
ATOM 538 C CA . CYS A 1 69 ? -2.613 26.844 -2.426 1 95.94 69 CYS A CA 1
ATOM 539 C C . CYS A 1 69 ? -4.023 26.922 -3 1 95.94 69 CYS A C 1
ATOM 541 O O . CYS A 1 69 ? -4.273 26.453 -4.113 1 95.94 69 CYS A O 1
ATOM 543 N N . GLY A 1 70 ? -4.934 27.453 -2.17 1 95.12 70 GLY A N 1
ATOM 544 C CA . GLY A 1 70 ? -6.273 27.703 -2.67 1 95.12 70 GLY A CA 1
ATOM 545 C C . GLY A 1 70 ? -7.254 26.594 -2.371 1 95.12 70 GLY A C 1
ATOM 546 O O . GLY A 1 70 ? -8.43 26.688 -2.723 1 95.12 70 GLY A O 1
ATOM 547 N N . THR A 1 71 ? -6.852 25.531 -1.678 1 95.69 71 THR A N 1
ATOM 548 C CA . THR A 1 71 ? -7.711 24.359 -1.519 1 95.69 71 THR A CA 1
ATOM 549 C C . THR A 1 71 ? -7.906 24.031 -0.041 1 95.69 71 THR A C 1
ATOM 551 O O . THR A 1 71 ? -8.609 23.078 0.3 1 95.69 71 THR A O 1
ATOM 554 N N . CYS A 1 72 ? -7.34 24.828 0.819 1 96.06 72 CYS A N 1
ATOM 555 C CA . CYS A 1 72 ? -7.387 24.5 2.238 1 96.06 72 CYS A CA 1
ATOM 556 C C . CYS A 1 72 ? -8.727 24.906 2.846 1 96.06 72 CYS A C 1
ATOM 558 O O . CYS A 1 72 ? -9.445 25.734 2.287 1 96.06 72 CYS A O 1
ATOM 560 N N . VAL A 1 73 ? -9.062 24.172 3.975 1 93.75 73 VAL A N 1
ATOM 561 C CA . VAL A 1 73 ? -10.172 24.531 4.852 1 93.75 73 VAL A CA 1
ATOM 562 C C . VAL A 1 73 ? -9.68 24.625 6.293 1 93.75 73 VAL A C 1
ATOM 564 O O . VAL A 1 73 ? -8.633 24.078 6.637 1 93.75 73 VAL A O 1
ATOM 567 N N . ALA A 1 74 ? -10.414 25.375 7.062 1 92.06 74 ALA A N 1
ATOM 568 C CA . ALA A 1 74 ? -9.992 25.578 8.445 1 92.06 74 ALA A CA 1
ATOM 569 C C . ALA A 1 74 ? -10.547 24.469 9.352 1 92.06 74 ALA A C 1
ATOM 571 O O . ALA A 1 74 ? -11.727 24.141 9.289 1 92.06 74 ALA A O 1
ATOM 572 N N . PHE A 1 75 ? -9.641 23.922 10.125 1 87.88 75 PHE A N 1
ATOM 573 C CA . PHE A 1 75 ? -10.016 22.922 11.125 1 87.88 75 PHE A CA 1
ATOM 574 C C . PHE A 1 75 ? -10.023 23.531 12.523 1 87.88 75 PHE A C 1
ATOM 576 O O . PHE A 1 75 ? -9.453 24.609 12.734 1 87.88 75 PHE A O 1
ATOM 583 N N . PRO A 1 76 ? -10.625 22.828 13.531 1 83.75 76 PRO A N 1
ATOM 584 C CA . PRO A 1 76 ? -10.797 23.406 14.867 1 83.75 76 PRO A CA 1
ATOM 585 C C . PRO A 1 76 ? -9.469 23.625 15.594 1 83.75 76 PRO A C 1
ATOM 587 O O . PRO A 1 76 ? -9.312 24.609 16.328 1 83.75 76 PRO A O 1
ATOM 590 N N . MET A 1 77 ? -8.531 22.734 15.43 1 83.94 77 MET A N 1
ATOM 591 C CA . MET A 1 77 ? -7.238 22.891 16.094 1 83.94 77 MET A CA 1
ATOM 592 C C . MET A 1 77 ? -6.285 23.703 15.219 1 83.94 77 MET A C 1
ATOM 594 O O . MET A 1 77 ? -5.941 23.281 14.109 1 83.94 77 MET A O 1
ATOM 598 N N . ALA A 1 78 ? -5.836 24.812 15.766 1 88.75 78 ALA A N 1
ATOM 599 C CA . ALA A 1 78 ? -5.023 25.75 15 1 88.75 78 ALA A CA 1
ATOM 600 C C . ALA A 1 78 ? -3.791 25.078 14.414 1 88.75 78 ALA A C 1
ATOM 602 O O . ALA A 1 78 ? -3.396 25.359 13.281 1 88.75 78 ALA A O 1
ATOM 603 N N . ARG A 1 79 ? -3.193 24.141 15.086 1 87.38 79 ARG A N 1
ATOM 604 C CA . ARG A 1 79 ? -1.949 23.516 14.648 1 87.38 79 ARG A CA 1
ATOM 605 C C . ARG A 1 79 ? -2.164 22.703 13.383 1 87.38 79 ARG A C 1
ATOM 607 O O . ARG A 1 79 ? -1.211 22.406 12.648 1 87.38 79 ARG A O 1
ATOM 614 N N . GLU A 1 80 ? -3.412 22.375 13.094 1 85.81 80 GLU A N 1
ATOM 615 C CA . GLU A 1 80 ? -3.734 21.531 11.953 1 85.81 80 GLU A CA 1
ATOM 616 C C . GLU A 1 80 ? -3.91 22.359 10.68 1 85.81 80 GLU A C 1
ATOM 618 O O . GLU A 1 80 ? -4.039 21.812 9.586 1 85.81 80 GLU A O 1
ATOM 623 N N . ASN A 1 81 ? -3.99 23.594 10.859 1 93 81 ASN A N 1
ATOM 624 C CA . ASN A 1 81 ? -4.242 24.5 9.742 1 93 81 ASN A CA 1
ATOM 625 C C . ASN A 1 81 ? -2.943 24.953 9.086 1 93 81 ASN A C 1
ATOM 627 O O . ASN A 1 81 ? -2.584 26.125 9.164 1 93 81 ASN A O 1
ATOM 631 N N . VAL A 1 82 ? -2.322 23.938 8.438 1 94.25 82 VAL A N 1
ATOM 632 C CA . VAL A 1 82 ? -1.087 24.156 7.688 1 94.25 82 VAL A CA 1
ATOM 633 C C . VAL A 1 82 ? -1.347 23.953 6.195 1 94.25 82 VAL A C 1
ATOM 635 O O . VAL A 1 82 ? -2 23 5.789 1 94.25 82 VAL A O 1
ATOM 638 N N . CYS A 1 83 ? -0.886 24.969 5.43 1 95.94 83 CYS A N 1
ATOM 639 C CA . CYS A 1 83 ? -0.992 24.875 3.977 1 95.94 83 CYS A CA 1
ATOM 640 C C . CYS A 1 83 ? 0.185 24.094 3.4 1 95.94 83 CYS A C 1
ATOM 642 O O . CYS A 1 83 ? 1.311 24.203 3.889 1 95.94 83 CYS A O 1
ATOM 644 N N . CYS A 1 84 ? -0.075 23.312 2.285 1 96.19 84 CYS A N 1
ATOM 645 C CA . CYS A 1 84 ? 0.999 22.562 1.646 1 96.19 84 CYS A CA 1
ATOM 646 C C . CYS A 1 84 ? 2.1 23.484 1.152 1 96.19 84 CYS A C 1
ATOM 648 O O . CYS A 1 84 ? 3.279 23.141 1.191 1 96.19 84 CYS A O 1
ATOM 650 N N . GLN A 1 85 ? 1.731 24.719 0.833 1 94.75 85 GLN A N 1
ATOM 651 C CA . GLN A 1 85 ? 2.701 25.688 0.309 1 94.75 85 GLN A CA 1
ATOM 652 C C . GLN A 1 85 ? 3.615 26.203 1.415 1 94.75 85 GLN A C 1
ATOM 654 O O . GLN A 1 85 ? 4.707 26.703 1.142 1 94.75 85 GLN A O 1
ATOM 659 N N . GLU A 1 86 ? 3.137 26.094 2.625 1 92.25 86 GLU A N 1
ATOM 660 C CA . GLU A 1 86 ? 3.963 26.531 3.742 1 92.25 86 GLU A CA 1
ATOM 661 C C . GLU A 1 86 ? 5.102 25.562 4.012 1 92.25 86 GLU A C 1
ATOM 663 O O . GLU A 1 86 ? 6.055 25.891 4.723 1 92.25 86 GLU A O 1
ATOM 668 N N . LEU A 1 87 ? 5 24.422 3.418 1 88.94 87 LEU A N 1
ATOM 669 C CA . LEU A 1 87 ? 6 23.391 3.664 1 88.94 87 LEU A CA 1
ATOM 670 C C . LEU A 1 87 ? 7.117 23.469 2.629 1 88.94 87 LEU A C 1
ATOM 672 O O . LEU A 1 87 ? 8.094 22.719 2.715 1 88.94 87 LEU A O 1
ATOM 676 N N . VAL A 1 88 ? 6.852 24.422 1.772 1 83.44 88 VAL A N 1
ATOM 677 C CA . VAL A 1 88 ? 7.852 24.562 0.721 1 83.44 88 VAL A CA 1
ATOM 678 C C . VAL A 1 88 ? 8.984 25.453 1.214 1 83.44 88 VAL A C 1
ATOM 680 O O . VAL A 1 88 ? 8.75 26.453 1.905 1 83.44 88 VAL A O 1
ATOM 683 N N . ASP A 1 89 ? 10.219 25.219 1.007 1 74 89 ASP A N 1
ATOM 684 C CA . ASP A 1 89 ? 11.414 26.031 1.212 1 74 89 ASP A CA 1
ATOM 685 C C . ASP A 1 89 ? 11.562 26.422 2.678 1 74 89 ASP A C 1
ATOM 687 O O . ASP A 1 89 ? 11.797 27.594 2.986 1 74 89 ASP A O 1
ATOM 691 N N . VAL A 1 90 ? 11.094 25.625 3.551 1 73.06 90 VAL A N 1
ATOM 692 C CA . VAL A 1 90 ? 11.297 25.891 4.973 1 73.06 90 VAL A CA 1
ATOM 693 C C . VAL A 1 90 ? 12.758 25.609 5.34 1 73.06 90 VAL A C 1
ATOM 695 O O . VAL A 1 90 ? 13.32 24.594 4.953 1 73.06 90 VAL A O 1
ATOM 698 N N . ASN A 1 91 ? 13.352 26.672 5.746 1 70.38 91 ASN A N 1
ATOM 699 C CA . ASN A 1 91 ? 14.734 26.562 6.188 1 70.38 91 ASN A CA 1
ATOM 700 C C . ASN A 1 91 ? 14.828 26.125 7.645 1 70.38 91 ASN A C 1
ATOM 702 O O . ASN A 1 91 ? 14.75 26.953 8.555 1 70.38 91 ASN A O 1
ATOM 706 N N . THR A 1 92 ? 14.562 24.969 7.902 1 71.56 92 THR A N 1
ATOM 707 C CA . THR A 1 92 ? 14.695 24.469 9.266 1 71.56 92 THR A CA 1
ATOM 708 C C . THR A 1 92 ? 15.688 23.312 9.336 1 71.56 92 THR A C 1
ATOM 710 O O . THR A 1 92 ? 15.828 22.547 8.375 1 71.56 92 THR A O 1
ATOM 713 N N . SER A 1 93 ? 16.359 23.297 10.438 1 73.62 93 SER A N 1
ATOM 714 C CA . SER A 1 93 ? 17.344 22.234 10.672 1 73.62 93 SER A CA 1
ATOM 715 C C . SER A 1 93 ? 16.656 20.953 11.133 1 73.62 93 SER A C 1
ATOM 717 O O . SER A 1 93 ? 17.297 19.891 11.156 1 73.62 93 SER A O 1
ATOM 719 N N . VAL A 1 94 ? 15.422 21.156 11.391 1 78.25 94 VAL A N 1
ATOM 720 C CA . VAL A 1 94 ? 14.711 19.969 11.891 1 78.25 94 VAL A CA 1
ATOM 721 C C . VAL A 1 94 ? 13.938 19.328 10.75 1 78.25 94 VAL A C 1
ATOM 723 O O . VAL A 1 94 ? 13.406 20.016 9.875 1 78.25 94 VAL A O 1
ATOM 726 N N . HIS A 1 95 ? 13.883 18.125 10.523 1 82.44 95 HIS A N 1
ATOM 727 C CA . HIS A 1 95 ? 13.125 17.328 9.562 1 82.44 95 HIS A CA 1
ATOM 728 C C . HIS A 1 95 ? 13.57 17.625 8.133 1 82.44 95 HIS A C 1
ATOM 730 O O . HIS A 1 95 ? 12.75 17.656 7.211 1 82.44 95 HIS A O 1
ATOM 736 N N . THR A 1 96 ? 14.75 17.906 7.887 1 85.88 96 THR A N 1
ATOM 737 C CA . THR A 1 96 ? 15.289 18.344 6.605 1 85.88 96 THR A CA 1
ATOM 738 C C . THR A 1 96 ? 14.938 17.344 5.5 1 85.88 96 THR A C 1
ATOM 740 O O . THR A 1 96 ? 14.555 17.75 4.398 1 85.88 96 THR A O 1
ATOM 743 N N . GLU A 1 97 ? 15.047 16.094 5.828 1 86.12 97 GLU A N 1
ATOM 744 C CA . GLU A 1 97 ? 14.773 15.078 4.82 1 86.12 97 GLU A CA 1
ATOM 745 C C . GLU A 1 97 ? 13.305 15.094 4.402 1 86.12 97 GLU A C 1
ATOM 747 O O . GLU A 1 97 ? 12.992 14.953 3.217 1 86.12 97 GLU A O 1
ATOM 752 N N . VAL A 1 98 ? 12.469 15.305 5.285 1 88.31 98 VAL A N 1
ATOM 753 C CA . VAL A 1 98 ? 11.031 15.312 5.031 1 88.31 98 VAL A CA 1
ATOM 754 C C . VAL A 1 98 ? 10.656 16.547 4.211 1 88.31 98 VAL A C 1
ATOM 756 O O . VAL A 1 98 ? 9.914 16.438 3.234 1 88.31 98 VAL A O 1
ATOM 759 N N . PHE A 1 99 ? 11.258 17.672 4.539 1 89.94 99 PHE A N 1
ATOM 760 C CA . PH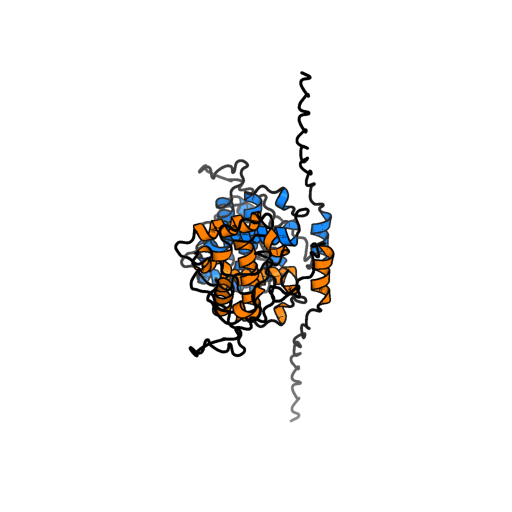E A 1 99 ? 10.992 18.906 3.809 1 89.94 99 PHE A CA 1
ATOM 761 C C . PHE A 1 99 ? 11.438 18.781 2.357 1 89.94 99 PHE A C 1
ATOM 763 O O . PHE A 1 99 ? 10.734 19.219 1.446 1 89.94 99 PHE A O 1
ATOM 770 N N . THR A 1 100 ? 12.57 18.203 2.238 1 89.88 100 THR A N 1
ATOM 771 C CA . THR A 1 100 ? 13.102 18.031 0.889 1 89.88 100 THR A CA 1
ATOM 772 C C . THR A 1 100 ? 12.164 17.172 0.044 1 89.88 100 THR A C 1
ATOM 774 O O . THR A 1 100 ? 11.875 17.5 -1.108 1 89.88 100 THR A O 1
ATOM 777 N N . ARG A 1 101 ? 11.656 16.125 0.579 1 91.19 101 ARG A N 1
ATOM 778 C CA . ARG A 1 101 ? 10.75 15.219 -0.125 1 91.19 101 ARG A CA 1
ATOM 779 C C . ARG A 1 101 ? 9.469 15.945 -0.539 1 91.19 101 ARG A C 1
ATOM 781 O O . ARG A 1 101 ? 9.031 15.836 -1.686 1 91.19 101 ARG A O 1
ATOM 788 N N . VAL A 1 102 ? 8.898 16.703 0.36 1 92.75 102 VAL A N 1
ATOM 789 C CA . VAL A 1 102 ? 7.645 17.406 0.103 1 92.75 102 VAL A CA 1
ATOM 790 C C . VAL A 1 102 ? 7.863 18.5 -0.941 1 92.75 102 VAL A C 1
ATOM 792 O O . VAL A 1 102 ? 7.043 18.672 -1.847 1 92.75 102 VAL A O 1
ATOM 795 N N . SER A 1 103 ? 8.969 19.156 -0.796 1 91.25 103 SER A N 1
ATOM 796 C CA . SER A 1 103 ? 9.297 20.219 -1.736 1 91.25 103 SER A CA 1
ATOM 797 C C . SER A 1 103 ? 9.438 19.688 -3.156 1 91.25 103 SER A C 1
ATOM 799 O O . SER A 1 103 ? 8.938 20.281 -4.109 1 91.25 103 SER A O 1
ATOM 801 N N . GLU A 1 104 ? 10.078 18.562 -3.244 1 91.25 104 GLU A N 1
ATOM 802 C CA . GLU A 1 104 ? 10.266 17.953 -4.555 1 91.25 104 GLU A CA 1
ATOM 803 C C . GLU A 1 104 ? 8.93 17.562 -5.18 1 91.25 104 GLU A C 1
ATOM 805 O O . GLU A 1 104 ? 8.727 17.75 -6.383 1 91.25 104 GLU A O 1
ATOM 810 N N . LYS A 1 105 ? 8.086 17.062 -4.43 1 93.06 105 LYS A N 1
ATOM 811 C CA . LYS A 1 105 ? 6.77 16.672 -4.922 1 93.06 105 LYS A CA 1
ATOM 812 C C . LYS A 1 105 ? 5.949 17.891 -5.332 1 93.06 105 LYS A C 1
ATOM 814 O O . LYS A 1 105 ? 5.27 17.875 -6.359 1 93.06 105 LYS A O 1
ATOM 819 N N . LEU A 1 106 ? 6.012 18.891 -4.57 1 93.19 106 LEU A N 1
ATOM 820 C CA . LEU A 1 106 ? 5.254 20.094 -4.852 1 93.19 106 LEU A CA 1
ATOM 821 C C . LEU A 1 106 ? 5.781 20.781 -6.105 1 93.19 106 LEU A C 1
ATOM 823 O O . LEU A 1 106 ? 5.008 21.359 -6.879 1 93.19 106 LEU A O 1
ATOM 827 N N . LYS A 1 107 ? 7.066 20.719 -6.262 1 90.06 107 LYS A N 1
ATOM 828 C CA . LYS A 1 107 ? 7.68 21.312 -7.441 1 90.06 107 LYS A CA 1
ATOM 829 C C . LYS A 1 107 ? 7.258 20.578 -8.711 1 90.06 107 LYS A C 1
ATOM 831 O O . LYS A 1 107 ? 7.254 21.156 -9.797 1 90.06 107 LYS A O 1
ATOM 836 N N . SER A 1 108 ? 6.945 19.344 -8.523 1 89.69 108 SER A N 1
ATOM 837 C CA . SER A 1 108 ? 6.586 18.531 -9.68 1 89.69 108 SER A CA 1
ATOM 838 C C . SER A 1 108 ? 5.098 18.641 -9.992 1 89.69 108 SER A C 1
ATOM 840 O O . SER A 1 108 ? 4.617 18.062 -10.969 1 89.69 108 SER A O 1
ATOM 842 N N . VAL A 1 109 ? 4.445 19.391 -9.148 1 87.62 109 VAL A N 1
ATOM 843 C CA . VAL A 1 1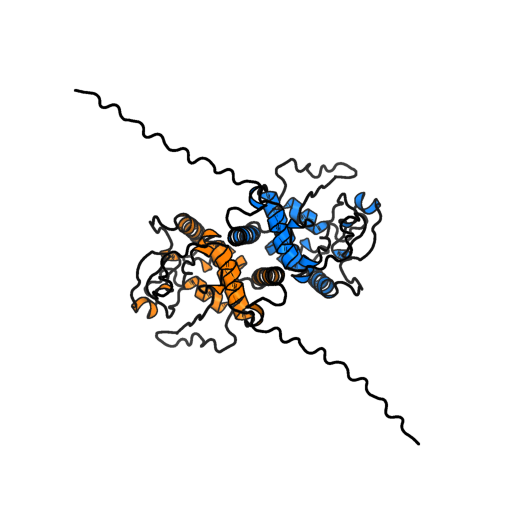09 ? 3.018 19.594 -9.367 1 87.62 109 VAL A CA 1
ATOM 844 C C . VAL A 1 109 ? 2.801 20.734 -10.359 1 87.62 109 VAL A C 1
ATOM 846 O O . VAL A 1 109 ? 3.5 21.75 -10.305 1 87.62 109 VAL A O 1
ATOM 849 N N . SER A 1 110 ? 1.971 20.531 -11.32 1 80.44 110 SER A N 1
ATOM 850 C CA . SER A 1 110 ? 1.651 21.594 -12.273 1 80.44 110 SER A CA 1
ATOM 851 C C . SER A 1 110 ? 0.942 22.766 -11.594 1 80.44 110 SER A C 1
ATOM 853 O O . SER A 1 110 ? 1.156 23.922 -11.961 1 80.44 110 SER A O 1
ATOM 855 N N . GLY A 1 111 ? 0.195 22.469 -10.562 1 79.81 111 GLY A N 1
ATOM 856 C CA . GLY A 1 111 ? -0.557 23.484 -9.852 1 79.81 111 GLY A CA 1
ATOM 857 C C . GLY A 1 111 ? 0.139 23.969 -8.594 1 79.81 111 GLY A C 1
ATOM 858 O O . GLY A 1 111 ? 1.368 24.062 -8.555 1 79.81 111 GLY A O 1
ATOM 859 N N . ARG A 1 112 ? -0.772 24.547 -7.73 1 89 112 ARG A N 1
ATOM 860 C CA . ARG A 1 112 ? -0.236 25.156 -6.52 1 89 112 ARG A CA 1
ATOM 861 C C . ARG A 1 112 ? -0.485 24.281 -5.305 1 89 112 ARG A C 1
ATOM 863 O O . ARG A 1 112 ? -0.044 24.594 -4.199 1 89 112 ARG A O 1
ATOM 870 N N . CYS A 1 113 ? -1.192 23.141 -5.59 1 97.06 113 CYS A N 1
ATOM 871 C CA . CYS A 1 113 ? -1.569 22.312 -4.445 1 97.06 113 CYS A CA 1
ATOM 872 C C . CYS A 1 113 ? -1.063 20.891 -4.609 1 97.06 113 CYS A C 1
ATOM 874 O O . CYS A 1 113 ? -1.126 20.328 -5.703 1 97.06 113 CYS A O 1
ATOM 876 N N . ILE A 1 114 ? -0.56 20.312 -3.557 1 96.88 114 ILE A N 1
ATOM 877 C CA . ILE A 1 114 ? 0.024 18.984 -3.561 1 96.88 114 ILE A CA 1
ATOM 878 C C . ILE A 1 114 ? -1.036 17.953 -3.951 1 96.88 114 ILE A C 1
ATOM 880 O O . ILE A 1 114 ? -0.711 16.891 -4.469 1 96.88 114 ILE A O 1
ATOM 884 N N . VAL A 1 115 ? -2.369 18.297 -3.748 1 97.19 115 VAL A N 1
ATOM 885 C CA . VAL A 1 115 ? -3.445 17.359 -4.035 1 97.19 115 VAL A CA 1
ATOM 886 C C . VAL A 1 115 ? -3.629 17.219 -5.547 1 97.19 115 VAL A C 1
ATOM 888 O O . VAL A 1 115 ? -4.301 16.297 -6.02 1 97.19 115 VAL A O 1
ATOM 891 N N . GLU A 1 116 ? -3.057 18.109 -6.258 1 96.19 116 GLU A N 1
ATOM 892 C CA . GLU A 1 116 ? -3.16 18.062 -7.715 1 96.19 116 GLU A CA 1
ATOM 893 C C . GLU A 1 116 ? -2.113 17.141 -8.32 1 96.19 116 GLU A C 1
ATOM 895 O O . GLU A 1 116 ? -2.117 16.891 -9.531 1 96.19 116 GLU A O 1
ATOM 900 N N . HIS A 1 117 ? -1.2 16.672 -7.535 1 95.5 117 HIS A N 1
ATOM 901 C CA . HIS A 1 117 ? -0.204 15.734 -8.023 1 95.5 117 HIS A CA 1
ATOM 902 C C . HIS A 1 117 ? -0.856 14.438 -8.492 1 95.5 117 HIS A C 1
ATOM 904 O O . HIS A 1 117 ? -1.673 13.852 -7.77 1 95.5 117 HIS A O 1
ATOM 910 N N . PRO A 1 118 ? -0.497 13.93 -9.625 1 93.31 118 PRO A N 1
ATOM 911 C CA . PRO A 1 118 ? -1.112 12.703 -10.133 1 93.31 118 PRO A CA 1
ATOM 912 C C . PRO A 1 118 ? -0.922 11.516 -9.188 1 93.31 118 PRO A C 1
ATOM 914 O O . PRO A 1 118 ? -1.826 10.688 -9.031 1 93.31 118 PRO A O 1
ATOM 917 N N . SER A 1 119 ? 0.204 11.445 -8.578 1 93.81 119 SER A N 1
ATOM 918 C CA . SER A 1 119 ? 0.488 10.336 -7.664 1 93.81 119 SER A CA 1
ATOM 919 C C . SER A 1 119 ? -0.366 10.422 -6.406 1 93.81 119 SER A C 1
ATOM 921 O O . SER A 1 119 ? -0.625 9.414 -5.754 1 93.81 119 SER A O 1
ATOM 923 N N . PHE A 1 120 ? -0.744 11.656 -6.059 1 95.5 120 PHE A N 1
ATOM 924 C CA . PHE A 1 120 ? -1.632 11.805 -4.914 1 95.5 120 PHE A CA 1
ATOM 925 C C . PHE A 1 120 ? -2.967 11.117 -5.168 1 95.5 120 PHE A C 1
ATOM 927 O O . PHE A 1 120 ? -3.457 10.367 -4.316 1 95.5 120 PHE A O 1
ATOM 934 N N . GLN A 1 121 ? -3.543 11.312 -6.273 1 93.81 121 GLN A N 1
ATOM 935 C CA . GLN A 1 121 ? -4.809 10.688 -6.645 1 93.81 121 GLN A CA 1
ATOM 936 C C . GLN A 1 121 ? -4.664 9.172 -6.73 1 93.81 121 GLN A C 1
ATOM 938 O O . GLN A 1 121 ? -5.52 8.43 -6.234 1 93.81 121 GLN A O 1
ATOM 943 N N . LYS A 1 122 ? -3.627 8.812 -7.238 1 93.19 122 LYS A N 1
ATOM 944 C CA . LYS A 1 122 ? -3.389 7.406 -7.543 1 93.19 122 LYS A CA 1
ATOM 945 C C . LYS A 1 122 ? -3.186 6.594 -6.27 1 93.19 122 LYS A C 1
ATOM 947 O O . LYS A 1 122 ? -3.752 5.508 -6.121 1 93.19 122 LYS A O 1
ATOM 952 N N . PHE A 1 123 ? -2.486 7.164 -5.328 1 94.12 123 PHE A N 1
ATOM 953 C CA . PHE A 1 123 ? -2.057 6.344 -4.199 1 94.12 123 PHE A CA 1
ATOM 954 C C . PHE A 1 123 ? -2.857 6.68 -2.949 1 94.12 123 PHE A C 1
ATOM 956 O O . PHE A 1 123 ? -2.982 5.852 -2.043 1 94.12 123 PHE A O 1
ATOM 963 N N . VAL A 1 124 ? -3.396 7.836 -2.902 1 95.69 124 VAL A N 1
ATOM 964 C CA . VAL A 1 124 ? -4.02 8.281 -1.657 1 95.69 124 VAL A CA 1
ATOM 965 C C . VAL A 1 124 ? -5.539 8.234 -1.794 1 95.69 124 VAL A C 1
ATOM 967 O O . VAL A 1 124 ? -6.238 7.816 -0.867 1 95.69 124 VAL A O 1
ATOM 970 N N . LEU A 1 125 ? -6.031 8.586 -2.918 1 96.19 125 LEU A N 1
ATOM 971 C CA . LEU A 1 125 ? -7.477 8.75 -3.035 1 96.19 125 LEU A CA 1
ATOM 972 C C . LEU A 1 125 ? -8.102 7.543 -3.727 1 96.19 125 LEU A C 1
ATOM 974 O O . LEU A 1 125 ? -9.328 7.414 -3.771 1 96.19 125 LEU A O 1
ATOM 978 N N . ASP A 1 126 ? -7.348 6.637 -4.305 1 95.25 126 ASP A N 1
ATOM 979 C CA . ASP A 1 126 ? -7.871 5.461 -4.992 1 95.25 126 ASP A CA 1
ATOM 980 C C . ASP A 1 126 ? -8.391 4.43 -3.992 1 95.25 126 ASP A C 1
ATOM 982 O O . ASP A 1 126 ? -7.621 3.889 -3.193 1 95.25 126 ASP A O 1
ATOM 986 N N . LYS A 1 127 ? -9.641 4.141 -4.094 1 94.12 127 LYS A N 1
ATOM 987 C CA . LYS A 1 127 ? -10.281 3.242 -3.135 1 94.12 127 LYS A CA 1
ATOM 988 C C . LYS A 1 127 ? -9.695 1.836 -3.223 1 94.12 127 LYS A C 1
ATOM 990 O O . LYS A 1 127 ? -9.5 1.177 -2.199 1 94.12 127 LYS A O 1
ATOM 995 N N . GLU A 1 128 ? -9.445 1.38 -4.41 1 93.62 128 GLU A N 1
ATOM 996 C CA . GLU A 1 128 ? -8.875 0.048 -4.578 1 93.62 128 GLU A CA 1
ATOM 997 C C . GLU A 1 128 ? -7.473 -0.029 -3.971 1 93.62 128 GLU A C 1
ATOM 999 O O . GLU A 1 128 ? -7.125 -1.021 -3.326 1 93.62 128 GLU A O 1
ATOM 1004 N N . GLY A 1 129 ? -6.742 0.991 -4.16 1 94.25 129 GLY A N 1
ATOM 1005 C CA . GLY A 1 129 ? -5.414 1.049 -3.57 1 94.25 129 GLY A CA 1
ATOM 1006 C C . GLY A 1 129 ? -5.434 1.021 -2.055 1 94.25 129 GLY A C 1
ATOM 1007 O O . GLY A 1 129 ? -4.672 0.279 -1.433 1 94.25 129 GLY A O 1
ATOM 1008 N N . ILE A 1 130 ? -6.281 1.778 -1.49 1 94.19 130 ILE A N 1
ATOM 1009 C CA . ILE A 1 130 ? -6.375 1.846 -0.036 1 94.19 130 ILE A CA 1
ATOM 1010 C C . ILE A 1 130 ? -6.871 0.51 0.512 1 94.19 130 ILE A C 1
ATOM 1012 O O . ILE A 1 130 ? -6.449 0.078 1.588 1 94.19 130 ILE A O 1
ATOM 1016 N N . SER A 1 131 ? -7.73 -0.167 -0.222 1 92.12 131 SER A N 1
ATOM 1017 C CA . SER A 1 131 ? -8.234 -1.467 0.212 1 92.12 131 SER A CA 1
ATOM 1018 C C . SER A 1 131 ? -7.098 -2.473 0.371 1 92.12 131 SER A C 1
ATOM 1020 O O . SER A 1 131 ? -7.168 -3.367 1.217 1 92.12 131 SER A O 1
ATOM 1022 N N . LEU A 1 132 ? -6.055 -2.365 -0.417 1 93.31 132 LEU A N 1
ATOM 1023 C CA . LEU A 1 132 ? -4.898 -3.242 -0.288 1 93.31 132 LEU A CA 1
ATOM 1024 C C . LEU A 1 132 ? -4.211 -3.043 1.059 1 93.31 132 LEU A C 1
ATOM 1026 O O . LEU A 1 132 ? -3.785 -4.012 1.693 1 93.31 132 LEU A O 1
ATOM 1030 N N . TRP A 1 133 ? -4.148 -1.825 1.446 1 89.31 133 TRP A N 1
ATOM 1031 C CA . TRP A 1 133 ? -3.559 -1.511 2.744 1 89.31 133 TRP A CA 1
ATOM 1032 C C . TRP A 1 133 ? -4.387 -2.109 3.877 1 89.31 133 TRP A C 1
ATOM 1034 O O . TRP A 1 133 ? -3.834 -2.639 4.844 1 89.31 133 TRP A O 1
ATOM 1044 N N . ILE A 1 134 ? -5.609 -2.016 3.695 1 85.75 134 ILE A N 1
ATOM 1045 C CA . ILE A 1 134 ? -6.523 -2.541 4.699 1 85.75 134 ILE A CA 1
ATOM 1046 C C . ILE A 1 134 ? -6.406 -4.062 4.762 1 85.75 134 ILE A C 1
ATOM 1048 O O . ILE A 1 134 ? -6.328 -4.641 5.848 1 85.75 134 ILE A O 1
ATOM 1052 N N . GLU A 1 135 ? -6.371 -4.715 3.607 1 86.38 135 GLU A N 1
ATOM 1053 C CA . GLU A 1 135 ? -6.191 -6.16 3.551 1 86.38 135 GLU A CA 1
ATOM 1054 C C . GLU A 1 135 ? -4.871 -6.578 4.191 1 86.38 135 GLU A C 1
ATOM 1056 O O . GLU A 1 135 ? -4.812 -7.586 4.902 1 86.38 135 GLU A O 1
ATOM 1061 N N . ASN A 1 136 ? -3.889 -5.852 3.91 1 86.44 136 ASN A N 1
ATOM 1062 C CA . ASN A 1 136 ? -2.584 -6.141 4.496 1 86.44 136 ASN A CA 1
ATOM 1063 C C . ASN A 1 136 ? -2.627 -6.074 6.02 1 86.44 136 ASN A C 1
ATOM 1065 O O . ASN A 1 136 ? -2.061 -6.934 6.699 1 86.44 136 ASN A O 1
ATOM 1069 N N . LYS A 1 137 ? -3.24 -5.098 6.461 1 81.06 137 LYS A N 1
ATOM 1070 C CA . LYS A 1 137 ? -3.363 -4.953 7.906 1 81.06 137 LYS A CA 1
ATOM 1071 C C . LYS A 1 137 ? -4.176 -6.094 8.508 1 81.06 137 LYS A C 1
ATOM 1073 O O . LYS A 1 137 ? -3.867 -6.574 9.602 1 81.06 137 LYS A O 1
ATOM 1078 N N . ARG A 1 138 ? -5.18 -6.422 7.848 1 78.38 138 ARG A N 1
ATOM 1079 C CA . ARG A 1 138 ? -5.988 -7.551 8.305 1 78.38 138 ARG A CA 1
ATOM 1080 C C . ARG A 1 138 ? -5.141 -8.812 8.438 1 78.38 138 ARG A C 1
ATOM 1082 O O . ARG A 1 138 ? -5.328 -9.594 9.375 1 78.38 138 ARG A O 1
ATOM 1089 N N . PHE A 1 139 ? -4.352 -9.039 7.547 1 80.06 139 PHE A N 1
ATOM 1090 C CA . PHE A 1 139 ? -3.463 -10.195 7.598 1 80.06 139 PHE A CA 1
ATOM 1091 C C . PHE A 1 139 ? -2.508 -10.094 8.781 1 80.06 139 PHE A C 1
ATOM 1093 O O . PHE A 1 139 ? -2.32 -11.062 9.523 1 80.06 139 PHE A O 1
ATOM 1100 N N . GLU A 1 140 ? -1.898 -8.898 8.93 1 71.94 140 GLU A N 1
ATOM 1101 C CA . GLU A 1 140 ? -0.878 -8.703 9.953 1 71.94 140 GLU A CA 1
ATOM 1102 C C . GLU A 1 140 ? -1.48 -8.773 11.352 1 71.94 140 GLU A C 1
ATOM 1104 O O . GLU A 1 140 ? -0.846 -9.273 12.281 1 71.94 140 GLU A O 1
ATOM 1109 N N . CYS A 1 141 ? -2.568 -8.242 11.492 1 64 141 CYS A N 1
ATOM 1110 C CA . CYS A 1 141 ? -3.158 -8.148 12.82 1 64 141 CYS A CA 1
ATOM 1111 C C . CYS A 1 141 ? -4.074 -9.336 13.094 1 64 141 CYS A C 1
ATOM 1113 O O . CYS A 1 141 ? -4.387 -9.633 14.25 1 64 141 CYS A O 1
ATOM 1115 N N . GLY A 1 142 ? -4.301 -10.156 12.172 1 57.38 142 GLY A N 1
ATOM 1116 C CA . GLY A 1 142 ? -5.246 -11.25 12.344 1 57.38 142 GLY A CA 1
ATOM 1117 C C . GLY A 1 142 ? -6.676 -10.773 12.531 1 57.38 142 GLY A C 1
ATOM 1118 O O . GLY A 1 142 ? -6.934 -9.57 12.57 1 57.38 142 GLY A O 1
ATOM 1119 N N . PRO A 1 143 ? -7.684 -11.664 12.375 1 50.91 143 PRO A N 1
ATOM 1120 C CA . PRO A 1 143 ? -9.102 -11.305 12.445 1 50.91 143 PRO A CA 1
ATOM 1121 C C . PRO A 1 143 ? -9.445 -10.531 13.719 1 50.91 143 PRO A C 1
ATOM 1123 O O . PRO A 1 143 ? -10.391 -9.742 13.727 1 50.91 143 PRO A O 1
ATOM 1126 N N . LYS A 1 144 ? -8.859 -10.836 14.75 1 47.59 144 LYS A N 1
ATOM 1127 C CA . LYS A 1 144 ? -9.344 -10.391 16.062 1 47.59 144 LYS A CA 1
ATOM 1128 C C . LYS A 1 144 ? -8.961 -8.938 16.312 1 47.59 144 LYS A C 1
ATOM 1130 O O . LYS A 1 144 ? -9.594 -8.258 17.125 1 47.59 144 LYS A O 1
ATOM 1135 N N . SER A 1 145 ? -7.816 -8.617 15.992 1 44.56 145 SER A N 1
ATOM 1136 C CA . SER A 1 145 ? -7.211 -7.484 16.688 1 44.56 145 SER A CA 1
ATOM 1137 C C . SER A 1 145 ? -7.652 -6.164 16.062 1 44.56 145 SER A C 1
ATOM 1139 O O . SER A 1 145 ? -7.238 -5.094 16.516 1 44.56 145 SER A O 1
ATOM 1141 N N . SER A 1 146 ? -8.133 -6.102 14.781 1 43.47 146 SER A N 1
ATOM 1142 C CA . SER A 1 146 ? -7.961 -4.77 14.211 1 43.47 146 SER A CA 1
ATOM 1143 C C . SER A 1 146 ? -8.961 -3.785 14.797 1 43.47 146 SER A C 1
ATOM 1145 O O . SER A 1 146 ? -10.156 -4.074 14.867 1 43.47 146 SER A O 1
ATOM 1147 N N . THR A 1 147 ? -8.586 -2.865 15.648 1 44.78 147 THR A N 1
ATOM 1148 C CA . THR A 1 147 ? -9.312 -1.619 15.875 1 44.78 147 THR A CA 1
ATOM 1149 C C . THR A 1 147 ? -10.148 -1.25 14.648 1 44.78 147 THR A C 1
ATOM 1151 O O . THR A 1 147 ? -11.172 -0.575 14.766 1 44.78 147 THR A O 1
ATOM 1154 N N . SER A 1 148 ? -9.781 -1.741 13.477 1 48.53 148 SER A N 1
ATOM 1155 C CA . SER A 1 148 ? -10.414 -1.485 12.188 1 48.53 148 SER A CA 1
ATOM 1156 C C . SER A 1 148 ? -11.773 -2.176 12.094 1 48.53 148 SER A C 1
ATOM 1158 O O . SER A 1 148 ? -12.617 -1.786 11.289 1 48.53 148 SER A O 1
ATOM 1160 N N . ALA A 1 149 ? -11.914 -3.213 13 1 49.78 149 ALA A N 1
ATOM 1161 C CA . ALA A 1 149 ? -13.164 -3.963 12.883 1 49.78 149 ALA A CA 1
ATOM 1162 C C . ALA A 1 149 ? -14.352 -3.113 13.32 1 49.78 149 ALA A C 1
ATOM 1164 O O . ALA A 1 149 ? -15.469 -3.297 12.82 1 49.78 149 ALA A O 1
ATOM 1165 N N . THR A 1 150 ? -14.016 -2.08 14.273 1 53.38 150 THR A N 1
ATOM 1166 C CA . THR A 1 150 ? -15.156 -1.29 14.727 1 53.38 150 THR A CA 1
ATOM 1167 C C . THR A 1 150 ? -15.297 -0.018 13.891 1 53.38 150 THR A C 1
ATOM 1169 O O . THR A 1 150 ? -16.297 0.703 14.016 1 53.38 150 THR A O 1
ATOM 1172 N N . MET A 1 151 ? -14.336 0.174 13.172 1 61.06 151 MET A N 1
ATOM 1173 C CA . MET A 1 151 ? -14.422 1.391 12.367 1 61.06 151 MET A CA 1
ATOM 1174 C C . MET A 1 151 ? -15.344 1.192 11.172 1 61.06 151 MET A C 1
ATOM 1176 O O . MET A 1 151 ? -15.352 0.126 10.555 1 61.06 151 MET A O 1
ATOM 1180 N N . ASP A 1 152 ? -16.219 2.223 11.164 1 74.06 152 ASP A N 1
ATOM 1181 C CA . ASP A 1 152 ? -16.969 2.209 9.914 1 74.06 152 ASP A CA 1
ATOM 1182 C C . ASP A 1 152 ? -16.016 2.24 8.711 1 74.06 152 ASP A C 1
ATOM 1184 O O . ASP A 1 152 ? -14.859 2.639 8.836 1 74.06 152 ASP A O 1
ATOM 1188 N N . GLU A 1 153 ? -16.453 1.768 7.648 1 80.12 153 GLU A N 1
ATOM 1189 C CA . GLU A 1 153 ? -15.641 1.559 6.453 1 80.12 153 GLU A CA 1
ATOM 1190 C C . GLU A 1 153 ? -14.992 2.859 5.996 1 80.12 153 GLU A C 1
ATOM 1192 O O . GLU A 1 153 ? -13.781 2.902 5.746 1 80.12 153 GLU A O 1
ATOM 1197 N N . PRO A 1 154 ? -15.711 4.016 6.023 1 82.44 154 PRO A N 1
ATOM 1198 C CA . PRO A 1 154 ? -15.078 5.25 5.559 1 82.44 154 PRO A CA 1
ATOM 1199 C C . PRO A 1 154 ? -13.945 5.719 6.48 1 82.44 154 PRO A C 1
ATOM 1201 O O . PRO A 1 154 ? -12.953 6.266 6.008 1 82.44 154 PRO A O 1
ATOM 1204 N N . ARG A 1 155 ? -14.164 5.441 7.707 1 81.5 155 ARG A N 1
ATOM 1205 C CA . ARG A 1 155 ? -13.125 5.824 8.656 1 81.5 155 ARG A CA 1
ATOM 1206 C C . ARG A 1 155 ? -11.852 5.027 8.422 1 81.5 155 ARG A C 1
ATOM 1208 O O . ARG A 1 155 ? -10.75 5.57 8.516 1 81.5 155 ARG A O 1
ATOM 1215 N N . ARG A 1 156 ? -12.047 3.77 8.164 1 83.06 156 ARG A N 1
ATOM 1216 C CA . ARG A 1 156 ? -10.891 2.92 7.891 1 83.06 156 ARG A CA 1
ATOM 1217 C C . ARG A 1 156 ? -10.164 3.375 6.633 1 83.06 156 ARG A C 1
ATOM 1219 O O . ARG A 1 156 ? -8.93 3.441 6.609 1 83.06 156 ARG A O 1
ATOM 1226 N N . TYR A 1 157 ? -10.938 3.73 5.676 1 89.25 157 TYR A N 1
ATOM 1227 C CA . TYR A 1 157 ? -10.344 4.199 4.43 1 89.25 157 TYR A CA 1
ATOM 1228 C C . TYR A 1 157 ? -9.602 5.516 4.637 1 89.25 157 TYR A C 1
ATOM 1230 O O . TYR A 1 157 ? -8.516 5.715 4.09 1 89.25 157 TYR A O 1
ATOM 1238 N N . ARG A 1 158 ? -10.125 6.414 5.414 1 88.25 158 ARG A N 1
ATOM 1239 C CA . ARG A 1 158 ? -9.461 7.684 5.695 1 88.25 158 ARG A CA 1
ATOM 1240 C C . ARG A 1 158 ? -8.141 7.461 6.426 1 88.25 158 ARG A C 1
ATOM 1242 O O . ARG A 1 158 ? -7.137 8.102 6.109 1 88.25 158 ARG A O 1
ATOM 1249 N N . TYR A 1 159 ? -8.227 6.566 7.32 1 85.19 159 TYR A N 1
ATOM 1250 C CA . TYR A 1 159 ? -7.031 6.27 8.102 1 85.19 159 TYR A CA 1
ATOM 1251 C C . TYR A 1 159 ? -5.879 5.84 7.203 1 85.19 159 TYR A C 1
ATOM 1253 O O . TYR A 1 159 ? -4.773 6.375 7.301 1 85.19 159 TYR A O 1
ATOM 1261 N N . TYR A 1 160 ? -6.184 4.93 6.41 1 89.25 160 TYR A N 1
ATOM 1262 C CA . TYR A 1 160 ? -5.109 4.402 5.578 1 89.25 160 TYR A CA 1
ATOM 1263 C C . TYR A 1 160 ? -4.77 5.371 4.453 1 89.25 160 TYR A C 1
ATOM 1265 O O . TYR A 1 160 ? -3.635 5.391 3.965 1 89.25 160 TYR A O 1
ATOM 1273 N N . ALA A 1 161 ? -5.707 6.215 4.113 1 92.88 161 ALA A N 1
ATOM 1274 C CA . ALA A 1 161 ? -5.379 7.285 3.172 1 92.88 161 ALA A CA 1
ATOM 1275 C C . ALA A 1 161 ? -4.375 8.258 3.779 1 92.88 161 ALA A C 1
ATOM 1277 O O . ALA A 1 161 ? -3.42 8.672 3.117 1 92.88 161 ALA A O 1
ATOM 1278 N N . TYR A 1 162 ? -4.566 8.578 5.051 1 90.69 162 TYR A N 1
ATOM 1279 C CA . TYR A 1 162 ? -3.617 9.438 5.746 1 90.69 162 TYR A CA 1
ATOM 1280 C C . TYR A 1 162 ? -2.242 8.781 5.82 1 90.69 162 TYR A C 1
ATOM 1282 O O . TYR A 1 162 ? -1.224 9.438 5.57 1 90.69 162 TYR A O 1
ATOM 1290 N N . ARG A 1 163 ? -2.301 7.535 6.152 1 88.5 163 ARG A N 1
ATOM 1291 C CA . ARG A 1 163 ? -1.037 6.809 6.242 1 88.5 163 ARG A CA 1
ATOM 1292 C C . ARG A 1 163 ? -0.322 6.793 4.895 1 88.5 163 ARG A C 1
ATOM 1294 O O . ARG A 1 163 ? 0.886 7.027 4.824 1 88.5 163 ARG A O 1
ATOM 1301 N N . CYS A 1 164 ? -1.053 6.512 3.859 1 92.44 164 CYS A N 1
ATOM 1302 C CA . CYS A 1 164 ? -0.481 6.48 2.518 1 92.44 164 CYS A CA 1
ATOM 1303 C C . CYS A 1 164 ? 0.091 7.84 2.135 1 92.44 164 CYS A C 1
ATOM 1305 O O . CYS A 1 164 ? 1.181 7.922 1.563 1 92.44 164 CYS A O 1
ATOM 1307 N N . PHE A 1 165 ? -0.582 8.922 2.541 1 94.81 165 PHE A N 1
ATOM 1308 C CA . PHE A 1 165 ? -0.081 10.258 2.238 1 94.81 165 PHE A CA 1
ATOM 1309 C C . PHE A 1 165 ? 1.244 10.508 2.947 1 94.81 165 PHE A C 1
ATOM 1311 O O . PHE A 1 165 ? 2.191 11.008 2.34 1 94.81 165 PHE A O 1
ATOM 1318 N N . VAL A 1 166 ? 1.256 10.227 4.188 1 92.81 166 VAL A N 1
ATOM 1319 C CA . VAL A 1 166 ? 2.457 10.477 4.977 1 92.81 166 VAL A CA 1
ATOM 1320 C C . VAL A 1 166 ? 3.629 9.688 4.395 1 92.81 166 VAL A C 1
ATOM 1322 O O . VAL A 1 166 ? 4.723 10.227 4.219 1 92.81 166 VAL A O 1
ATOM 1325 N N . LEU A 1 167 ? 3.383 8.445 4.035 1 91.75 167 LEU A N 1
ATOM 1326 C CA . LEU A 1 167 ? 4.441 7.629 3.447 1 91.75 167 LEU A CA 1
ATOM 1327 C C . LEU A 1 167 ? 4.875 8.195 2.102 1 91.75 167 LEU A C 1
ATOM 1329 O O . LEU A 1 167 ? 6.07 8.219 1.79 1 91.75 167 LEU A O 1
ATOM 1333 N N . TRP A 1 168 ? 3.928 8.602 1.362 1 94.94 168 TRP A N 1
ATOM 1334 C CA . TRP A 1 168 ? 4.184 9.125 0.022 1 94.94 168 TRP A CA 1
ATOM 1335 C C . TRP A 1 168 ? 4.922 10.453 0.085 1 94.94 168 TRP A C 1
ATOM 1337 O O . TRP A 1 168 ? 5.906 10.664 -0.626 1 94.94 168 TRP A O 1
ATOM 1347 N N . ALA A 1 169 ? 4.52 11.328 0.981 1 94.44 169 ALA A N 1
ATOM 1348 C CA . ALA A 1 169 ? 5.043 12.695 0.986 1 94.44 169 ALA A CA 1
ATOM 1349 C C . ALA A 1 169 ? 6.199 12.836 1.971 1 94.44 169 ALA A C 1
ATOM 1351 O O . ALA A 1 169 ? 7.199 13.484 1.672 1 94.44 169 ALA A O 1
ATOM 1352 N N . TYR A 1 170 ? 6 12.188 3.156 1 91.38 170 TYR A N 1
ATOM 1353 C CA . TYR A 1 170 ? 6.973 12.391 4.223 1 91.38 170 TYR A CA 1
ATOM 1354 C C . TYR A 1 170 ? 7.949 11.227 4.309 1 91.38 170 TYR A C 1
ATOM 1356 O O . TYR A 1 170 ? 9.039 11.359 4.871 1 91.38 170 TYR A O 1
ATOM 1364 N N . GLY A 1 171 ? 7.543 10.07 3.863 1 89.38 171 GLY A N 1
ATOM 1365 C CA . GLY A 1 171 ? 8.367 8.883 4.012 1 89.38 171 GLY A CA 1
ATOM 1366 C C . GLY A 1 171 ? 8.195 8.203 5.359 1 89.38 171 GLY A C 1
ATOM 1367 O O . GLY A 1 171 ? 7.363 8.625 6.172 1 89.38 171 GLY A O 1
ATOM 1368 N N . HIS A 1 172 ? 8.992 7.168 5.539 1 84.62 172 HIS A N 1
ATOM 1369 C CA . HIS A 1 172 ? 8.883 6.402 6.773 1 84.62 172 HIS A CA 1
ATOM 1370 C C . HIS A 1 172 ? 9.312 7.234 7.977 1 84.62 172 HIS A C 1
ATOM 1372 O O . HIS A 1 172 ? 8.812 7.039 9.086 1 84.62 172 HIS A O 1
ATOM 1378 N N . VAL A 1 173 ? 10.211 8.195 7.762 1 79.81 173 VAL A N 1
ATOM 1379 C CA . VAL A 1 173 ? 10.688 9.062 8.828 1 79.81 173 VAL A CA 1
ATOM 1380 C C . VAL A 1 173 ? 9.547 9.953 9.32 1 79.81 173 VAL A C 1
ATOM 1382 O O . VAL A 1 173 ? 9.422 10.203 10.523 1 79.81 173 VAL A O 1
ATOM 1385 N N . GLY A 1 174 ? 8.734 10.312 8.414 1 81.25 174 GLY A N 1
ATOM 1386 C CA . GLY A 1 174 ? 7.629 11.195 8.75 1 81.25 174 GLY A CA 1
ATOM 1387 C C . GLY A 1 174 ? 6.543 10.516 9.562 1 81.25 174 GLY A C 1
ATOM 1388 O O . GLY A 1 174 ? 5.879 11.156 10.383 1 81.25 174 GLY A O 1
ATOM 1389 N N . LEU A 1 175 ? 6.348 9.305 9.344 1 78.06 175 LEU A N 1
ATOM 1390 C CA . LEU A 1 175 ? 5.324 8.57 10.078 1 78.06 175 LEU A CA 1
ATOM 1391 C C . LEU A 1 175 ? 5.637 8.539 11.57 1 78.06 175 LEU A C 1
ATOM 1393 O O . LEU A 1 175 ? 4.734 8.664 12.398 1 78.06 175 LEU A O 1
ATOM 1397 N N . GLY A 1 176 ? 6.863 8.523 11.836 1 72.19 176 GLY A N 1
ATOM 1398 C CA . GLY A 1 176 ? 7.273 8.445 13.234 1 72.19 176 GLY A CA 1
ATOM 1399 C C . GLY A 1 176 ? 7.23 9.789 13.938 1 72.19 176 GLY A C 1
ATOM 1400 O O . GLY A 1 176 ? 7.145 9.844 15.172 1 72.19 176 GLY A O 1
ATOM 1401 N N . LYS A 1 177 ? 7.273 10.82 13.227 1 75.44 177 LYS A N 1
ATOM 1402 C CA . LYS A 1 177 ? 7.363 12.156 13.797 1 75.44 177 LYS A CA 1
ATOM 1403 C C . LYS A 1 177 ? 5.98 12.758 14.016 1 75.44 177 LYS A C 1
ATOM 1405 O O . LYS A 1 177 ? 5.828 13.734 14.758 1 75.44 177 LYS A O 1
ATOM 1410 N N . ARG A 1 178 ? 4.922 12.188 13.383 1 76.56 178 ARG A N 1
ATOM 1411 C CA . ARG A 1 178 ? 3.533 12.609 13.531 1 76.56 178 ARG A CA 1
ATOM 1412 C C . ARG A 1 178 ? 3.359 14.078 13.156 1 76.56 178 ARG A C 1
ATOM 1414 O O . ARG A 1 178 ? 2.74 14.844 13.891 1 76.56 178 ARG A O 1
ATOM 1421 N N . LEU A 1 179 ? 4.012 14.406 12.141 1 84.25 179 LEU A N 1
ATOM 1422 C CA . LEU A 1 179 ? 3.896 15.766 11.625 1 84.25 179 LEU A CA 1
ATOM 1423 C C . LEU A 1 179 ? 2.482 16.031 11.125 1 84.25 179 LEU A C 1
ATOM 1425 O O . LEU A 1 179 ? 1.781 15.117 10.703 1 84.25 179 LEU A O 1
ATOM 1429 N N . GLU A 1 180 ? 2.133 17.266 11.227 1 87.81 180 GLU A N 1
ATOM 1430 C CA . GLU A 1 180 ? 0.807 17.672 10.766 1 87.81 180 GLU A CA 1
ATOM 1431 C C . GLU A 1 180 ? 0.646 17.406 9.273 1 87.81 180 GLU A C 1
ATOM 1433 O O . GLU A 1 180 ? 1.608 17.531 8.508 1 87.81 180 GLU A O 1
ATOM 1438 N N . ILE A 1 181 ? -0.555 17.016 8.906 1 92.12 181 ILE A N 1
ATOM 1439 C CA . ILE A 1 181 ? -0.938 16.875 7.508 1 92.12 181 ILE A CA 1
ATOM 1440 C C . ILE A 1 181 ? -1.587 18.172 7.023 1 92.12 181 ILE A C 1
ATOM 1442 O O . ILE A 1 181 ? -2.453 18.734 7.699 1 92.12 181 ILE A O 1
ATOM 1446 N N . PRO A 1 182 ? -1.161 18.672 5.875 1 95.12 182 PRO A N 1
ATOM 1447 C CA . PRO A 1 182 ? -1.745 19.922 5.375 1 95.12 182 PRO A CA 1
ATOM 1448 C C . PRO A 1 182 ? -3.268 19.859 5.285 1 95.12 182 PRO A C 1
ATOM 1450 O O . PRO A 1 182 ? -3.834 18.797 4.996 1 95.12 182 PRO A O 1
ATOM 1453 N N . ALA A 1 183 ? -3.85 21.016 5.523 1 94.06 183 ALA A N 1
ATOM 1454 C CA . ALA A 1 183 ? -5.309 21.125 5.559 1 94.06 183 ALA A CA 1
ATOM 1455 C C . ALA A 1 183 ? -5.914 20.75 4.207 1 94.06 183 ALA A C 1
ATOM 1457 O O . ALA A 1 183 ? -7 20.172 4.148 1 94.06 183 ALA A O 1
ATOM 1458 N N . CYS A 1 184 ? -5.215 21.078 3.139 1 96.88 184 CYS A N 1
ATOM 1459 C CA . CYS A 1 184 ? -5.711 20.734 1.809 1 96.88 184 CYS A CA 1
ATOM 1460 C C . CYS A 1 184 ? -5.797 19.234 1.625 1 96.88 184 CYS A C 1
ATOM 1462 O O . CYS A 1 184 ? -6.746 18.734 1.021 1 96.88 184 CYS A O 1
ATOM 1464 N N . VAL A 1 185 ? -4.848 18.547 2.113 1 96.69 185 VAL A N 1
ATOM 1465 C CA . VAL A 1 185 ? -4.801 17.094 2.006 1 96.69 185 VAL A CA 1
ATOM 1466 C C . VAL A 1 185 ? -5.918 16.484 2.844 1 96.69 185 VAL A C 1
ATOM 1468 O O . VAL A 1 185 ? -6.629 15.586 2.379 1 96.69 185 VAL A O 1
ATOM 1471 N N . ARG A 1 186 ? -6.059 16.984 4.027 1 93.06 186 ARG A N 1
ATOM 1472 C CA . ARG A 1 186 ? -7.109 16.469 4.895 1 93.06 186 ARG A CA 1
ATOM 1473 C C . ARG A 1 186 ? -8.484 16.672 4.27 1 93.06 186 ARG A C 1
ATOM 1475 O O . ARG A 1 186 ? -9.336 15.781 4.32 1 93.06 186 ARG A O 1
ATOM 1482 N N . LYS A 1 187 ? -8.633 17.797 3.779 1 93.5 187 LYS A N 1
ATOM 1483 C CA . LYS A 1 187 ? -9.898 18.078 3.098 1 93.5 187 LYS A CA 1
ATOM 1484 C C . LYS A 1 187 ? -10.148 17.062 1.979 1 93.5 187 LYS A C 1
ATOM 1486 O O . LYS A 1 187 ? -11.242 16.5 1.886 1 93.5 187 LYS A O 1
ATOM 1491 N N . ALA A 1 188 ? -9.172 16.875 1.151 1 95.75 188 ALA A N 1
ATOM 1492 C CA . ALA A 1 188 ? -9.305 15.977 0.007 1 95.75 188 ALA A CA 1
ATOM 1493 C C . ALA A 1 188 ? -9.641 14.555 0.458 1 95.75 188 ALA A C 1
ATOM 1495 O O . ALA A 1 188 ? -10.5 13.898 -0.131 1 95.75 188 ALA A O 1
ATOM 1496 N N . ILE A 1 189 ? -8.992 14.094 1.45 1 93.56 189 ILE A N 1
ATOM 1497 C CA . ILE A 1 189 ? -9.195 12.734 1.948 1 93.56 189 ILE A CA 1
ATOM 1498 C C . ILE A 1 189 ? -10.586 12.617 2.572 1 93.56 189 ILE A C 1
ATOM 1500 O O . ILE A 1 189 ? -11.289 11.633 2.352 1 93.56 189 ILE A O 1
ATOM 1504 N N . MET A 1 190 ? -10.984 13.617 3.32 1 90.31 190 MET A N 1
ATOM 1505 C CA . MET A 1 190 ? -12.297 13.602 3.953 1 90.31 190 MET A CA 1
ATOM 1506 C C . MET A 1 190 ? -13.406 13.617 2.906 1 90.31 190 MET A C 1
ATOM 1508 O O . MET A 1 190 ? -14.461 13 3.102 1 90.31 190 MET A O 1
ATOM 1512 N N . GLU A 1 191 ? -13.164 14.32 1.901 1 91.69 191 GLU A N 1
ATOM 1513 C CA . GLU A 1 191 ? -14.156 14.375 0.829 1 91.69 191 GLU A CA 1
ATOM 1514 C C . GLU A 1 191 ? -14.234 13.047 0.084 1 91.69 191 GLU A C 1
ATOM 1516 O O . GLU A 1 191 ? -15.305 12.633 -0.352 1 91.69 191 GLU A O 1
ATOM 1521 N N . ALA A 1 192 ? -13.164 12.375 -0.078 1 93.5 192 ALA A N 1
ATOM 1522 C CA . ALA A 1 192 ? -13.125 11.102 -0.784 1 93.5 192 ALA A CA 1
ATOM 1523 C C . ALA A 1 192 ? -13.766 9.992 0.05 1 93.5 192 ALA A C 1
ATOM 1525 O O . ALA A 1 192 ? -14.375 9.07 -0.495 1 93.5 192 ALA A O 1
ATOM 1526 N N . TYR A 1 193 ? -13.586 10.086 1.342 1 90.5 193 TYR A N 1
ATOM 1527 C CA . TYR A 1 193 ? -14.094 9.062 2.254 1 90.5 193 TYR A CA 1
ATOM 1528 C C . TYR A 1 193 ? -14.922 9.695 3.367 1 90.5 193 TYR A C 1
ATOM 1530 O O . TYR A 1 193 ? -14.516 9.695 4.531 1 90.5 193 TYR A O 1
ATOM 1538 N N . PRO A 1 194 ? -16.156 10.023 3.068 1 85.69 194 PRO A N 1
ATOM 1539 C CA . PRO A 1 194 ? -16.984 10.773 4.023 1 85.69 194 PRO A CA 1
ATOM 1540 C C . PRO A 1 194 ? -17.547 9.891 5.133 1 85.69 194 PRO A C 1
ATOM 1542 O O . PRO A 1 194 ? -17.781 8.703 4.922 1 85.69 194 PRO A O 1
ATOM 1545 N N . SER A 1 195 ? -17.656 10.367 6.32 1 72.62 195 SER A N 1
ATOM 1546 C CA . SER A 1 195 ? -18.281 9.656 7.426 1 72.62 195 SER A CA 1
ATOM 1547 C C . SER A 1 195 ? -19.781 9.516 7.207 1 72.62 195 SER A C 1
ATOM 1549 O O . SER A 1 195 ? -20.406 10.375 6.574 1 72.62 195 SER A O 1
ATOM 1551 N N . GLN A 1 196 ? -20.281 8.219 7.277 1 60.78 196 GLN A N 1
ATOM 1552 C CA . GLN A 1 196 ? -21.719 8.031 7.18 1 60.78 196 GLN A CA 1
ATOM 1553 C C . GLN A 1 196 ? -22.453 8.93 8.172 1 60.78 196 GLN A C 1
ATOM 1555 O O . GLN A 1 196 ? -23.594 9.328 7.926 1 60.78 196 GLN A O 1
ATOM 1560 N N . SER A 1 197 ? -22.047 8.82 9.336 1 52.62 197 SER A N 1
ATOM 1561 C CA . SER A 1 197 ? -22.781 9.789 10.148 1 52.62 197 SER A CA 1
ATOM 1562 C C . SER A 1 197 ? -22.703 11.18 9.539 1 52.62 197 SER A C 1
ATOM 1564 O O . SER A 1 197 ? -21.797 11.484 8.758 1 52.62 197 SER A O 1
ATOM 1566 N N . GLY A 1 198 ? -23.719 12.086 9.43 1 41.19 198 GLY A N 1
ATOM 1567 C CA . GLY A 1 198 ? -23.938 13.406 8.867 1 41.19 198 GLY A CA 1
ATOM 1568 C C . GLY A 1 198 ? -22.656 14.172 8.625 1 41.19 198 GLY A C 1
ATOM 1569 O O . GLY A 1 198 ? -21.969 14.562 9.57 1 41.19 198 GLY A O 1
ATOM 1570 N N . TYR A 1 199 ? -21.922 13.742 7.789 1 40.31 199 TYR A N 1
ATOM 1571 C CA . TYR A 1 199 ? -21.062 14.844 7.348 1 40.31 199 TYR A CA 1
ATOM 1572 C C . TYR A 1 199 ? -21.844 16.156 7.297 1 40.31 199 TYR A C 1
ATOM 1574 O O . TYR A 1 199 ? -22.844 16.266 6.578 1 40.31 199 TYR A O 1
ATOM 1582 N N . VAL A 1 200 ? -22.125 16.922 8.219 1 37.5 200 VAL A N 1
ATOM 1583 C CA . VAL A 1 200 ? -22.641 18.25 7.965 1 37.5 200 VAL A CA 1
ATOM 1584 C C . VAL A 1 200 ? -21.969 18.844 6.719 1 37.5 200 VAL A C 1
ATOM 1586 O O . VAL A 1 200 ? -20.75 18.969 6.66 1 37.5 200 VAL A O 1
ATOM 1589 N N . GLY A 1 201 ? -22.375 18.438 5.48 1 34.16 201 GLY A N 1
ATOM 1590 C CA . GLY A 1 201 ? -22.141 19.125 4.223 1 34.16 201 GLY A CA 1
ATOM 1591 C C . GLY A 1 201 ? -21.578 20.531 4.402 1 34.16 201 GLY A C 1
ATOM 1592 O O . GLY A 1 201 ? -21.703 21.125 5.473 1 34.16 201 GLY A O 1
ATOM 1593 N N . PHE A 1 202 ? -20.516 20.797 3.543 1 35.47 202 PHE A N 1
ATOM 1594 C CA . PHE A 1 202 ? -20.109 22.188 3.408 1 35.47 202 PHE A CA 1
ATOM 1595 C C . PHE A 1 202 ? -21.328 23.094 3.246 1 35.47 202 PHE A C 1
ATOM 1597 O O . PHE A 1 202 ? -21.984 23.078 2.203 1 35.47 202 PHE A O 1
ATOM 1604 N N . ARG A 1 203 ? -22.312 23.234 4.109 1 32.5 203 ARG A N 1
ATOM 1605 C CA . ARG A 1 203 ? -23.172 24.375 3.846 1 32.5 203 ARG A CA 1
ATOM 1606 C C . ARG A 1 203 ? -22.375 25.594 3.387 1 32.5 203 ARG A C 1
ATOM 1608 O O . ARG A 1 203 ? -21.297 25.859 3.924 1 32.5 203 ARG A O 1
ATOM 1615 N N . GLU A 1 204 ? -22.422 26 2.09 1 32.19 204 GLU A N 1
ATOM 1616 C CA . GLU A 1 204 ? -22.109 27.375 1.707 1 32.19 204 GLU A CA 1
ATOM 1617 C C . GLU A 1 204 ? -22.266 28.328 2.885 1 32.19 204 GLU A C 1
ATOM 1619 O O . GLU A 1 204 ? -22.281 29.547 2.705 1 32.19 204 GLU A O 1
ATOM 1624 N N . SER A 1 205 ? -22.953 28.016 3.99 1 30.8 205 SER A N 1
ATOM 1625 C CA . SER A 1 205 ? -23.203 29.25 4.707 1 30.8 205 SER A CA 1
ATOM 1626 C C . SER A 1 205 ? -21.922 30.047 4.91 1 30.8 205 SER A C 1
ATOM 1628 O O . SER A 1 205 ? -20.812 29.5 4.828 1 30.8 205 SER A O 1
ATOM 1630 N N . SER A 1 206 ? -21.953 31.297 5.48 1 32.78 206 SER A N 1
ATOM 1631 C CA . SER A 1 206 ? -20.953 32.281 5.922 1 32.78 206 SER A CA 1
ATOM 1632 C C . SER A 1 206 ? -19.75 31.578 6.555 1 32.78 206 SER A C 1
ATOM 1634 O O . SER A 1 206 ? -18.625 31.75 6.09 1 32.78 206 SER A O 1
ATOM 1636 N N . SER A 1 207 ? -19.594 31.656 8.086 1 33.62 207 SER A N 1
ATOM 1637 C CA . SER A 1 207 ? -18.422 31.672 8.953 1 33.62 207 SER A CA 1
ATOM 1638 C C . SER A 1 207 ? -17.781 30.281 9.031 1 33.62 207 SER A C 1
ATOM 1640 O O . SER A 1 207 ? -16.594 30.125 8.742 1 33.62 207 SER A O 1
ATOM 1642 N N . SER A 1 208 ? -17.578 29.594 10.414 1 33.47 208 SER A N 1
ATOM 1643 C CA . SER A 1 208 ? -16.703 28.625 11.078 1 33.47 208 SER A CA 1
ATOM 1644 C C . SER A 1 208 ? -17.094 27.203 10.75 1 33.47 208 SER A C 1
ATOM 1646 O O . SER A 1 208 ? -18 26.641 11.383 1 33.47 208 SER A O 1
ATOM 1648 N N . THR A 1 209 ? -17.328 26.641 9.719 1 37.22 209 THR A N 1
ATOM 1649 C CA . THR A 1 209 ? -17.688 25.266 9.422 1 37.22 209 THR A CA 1
ATOM 1650 C C . THR A 1 209 ? -16.766 24.297 10.172 1 37.22 209 THR A C 1
ATOM 1652 O O . THR A 1 209 ? -15.547 24.344 10 1 37.22 209 THR A O 1
ATOM 1655 N N . ASP A 1 210 ? -17.141 23.75 11.336 1 41.81 210 ASP A N 1
ATOM 1656 C CA . ASP A 1 210 ? -16.453 22.859 12.273 1 41.81 210 ASP A CA 1
ATOM 1657 C C . ASP A 1 210 ? -16.016 21.578 11.586 1 41.81 210 ASP A C 1
ATOM 1659 O O . ASP A 1 210 ? -16.844 20.688 11.328 1 41.81 210 ASP A O 1
ATOM 1663 N N . VAL A 1 211 ? -15.367 21.531 10.594 1 45.72 211 VAL A N 1
ATOM 1664 C CA . VAL A 1 211 ? -14.781 20.328 10.008 1 45.72 211 VAL A CA 1
ATOM 1665 C C . VAL A 1 211 ? -14.062 19.516 11.086 1 45.72 211 VAL A C 1
ATOM 1667 O O . VAL A 1 211 ? -13.055 19.969 11.641 1 45.72 211 VAL A O 1
ATOM 1670 N N . VAL A 1 212 ? -14.867 18.688 11.859 1 48.03 212 VAL A N 1
ATOM 1671 C CA . VAL A 1 212 ? -14.211 17.875 12.883 1 48.03 212 VAL A CA 1
ATOM 1672 C C . VAL A 1 212 ? -13.672 16.594 12.25 1 48.03 212 VAL A C 1
ATOM 1674 O O . VAL A 1 212 ? -14.383 15.898 11.531 1 48.03 212 VAL A O 1
ATOM 1677 N N . ASP A 1 213 ? -12.633 16.656 11.656 1 52.47 213 ASP A N 1
ATOM 1678 C CA . ASP A 1 213 ? -11.977 15.383 11.367 1 52.47 213 ASP A CA 1
ATOM 1679 C C . ASP A 1 213 ? -11.555 14.688 12.656 1 52.47 213 ASP A C 1
ATOM 1681 O O . ASP A 1 213 ? -10.773 15.234 13.438 1 52.47 213 ASP A O 1
ATOM 1685 N N . GLU A 1 214 ? -12.508 14.227 13.344 1 44.09 214 GLU A N 1
ATOM 1686 C CA . GLU A 1 214 ? -12.172 13.523 14.578 1 44.09 214 GLU A CA 1
ATOM 1687 C C . GLU A 1 214 ? -10.867 12.75 14.43 1 44.09 214 GLU A C 1
ATOM 1689 O O . GLU A 1 214 ? -10.422 12.086 15.375 1 44.09 214 GLU A O 1
ATOM 1694 N N . GLU A 1 215 ? -10.328 12.805 13.234 1 48.69 215 GLU A N 1
ATOM 1695 C CA . GLU A 1 215 ? -9.688 11.539 12.883 1 48.69 215 GLU A CA 1
ATOM 1696 C C . GLU A 1 215 ? -8.258 11.477 13.406 1 48.69 215 GLU A C 1
ATOM 1698 O O . GLU A 1 215 ? -7.621 12.508 13.617 1 48.69 215 GLU A O 1
ATOM 1703 N N . ILE A 1 216 ? -7.762 10.188 13.727 1 49.22 216 ILE A N 1
ATOM 1704 C CA . ILE A 1 216 ? -6.996 9.086 14.305 1 49.22 216 ILE A CA 1
ATOM 1705 C C . ILE A 1 216 ? -5.551 9.148 13.82 1 49.22 216 ILE A C 1
ATOM 1707 O O . ILE A 1 216 ? -4.656 8.578 14.438 1 49.22 216 ILE A O 1
ATOM 1711 N N . TRP A 1 217 ? -5.309 10.18 12.836 1 46.78 217 TRP A N 1
ATOM 1712 C CA . TRP A 1 217 ? -3.945 9.938 12.367 1 46.78 217 TRP A CA 1
ATOM 1713 C C . TRP A 1 217 ? -2.928 10.383 13.414 1 46.78 217 TRP A C 1
ATOM 1715 O O . TRP A 1 217 ? -1.732 10.109 13.281 1 46.78 217 TRP A O 1
ATOM 1725 N N . TYR A 1 218 ? -3.529 11.266 14.281 1 47 218 TYR A N 1
ATOM 1726 C CA . TYR A 1 218 ? -2.627 11.688 15.344 1 47 218 TYR A CA 1
ATOM 1727 C C . TYR A 1 218 ? -2.598 10.656 16.469 1 47 218 TYR A C 1
ATOM 1729 O O . TYR A 1 218 ? -1.732 10.703 17.344 1 47 218 TYR A O 1
ATOM 1737 N N . ASN A 1 219 ? -3.631 9.938 16.234 1 46.94 219 ASN A N 1
ATOM 1738 C CA . ASN A 1 219 ? -3.777 9.078 17.406 1 46.94 219 ASN A CA 1
ATOM 1739 C C . ASN A 1 219 ? -2.723 7.977 17.422 1 46.94 219 ASN A C 1
ATOM 1741 O O . ASN A 1 219 ? -2.229 7.566 16.375 1 46.94 219 ASN A O 1
ATOM 1745 N N . LYS A 1 220 ? -2.305 7.828 18.562 1 48.16 220 LYS A N 1
ATOM 1746 C CA . LYS A 1 220 ? -1.317 6.789 18.859 1 48.16 220 LYS A CA 1
ATOM 1747 C C . LYS A 1 220 ? -1.595 5.527 18.047 1 48.16 220 LYS A C 1
ATOM 1749 O O . LYS A 1 220 ? -0.673 4.777 17.719 1 48.16 220 LYS A O 1
ATOM 1754 N N . ASP A 1 221 ? -2.867 5.504 17.531 1 44.53 221 ASP A N 1
ATOM 1755 C CA . ASP A 1 221 ? -3.293 4.289 16.844 1 44.53 221 ASP A CA 1
ATOM 1756 C C . ASP A 1 221 ? -2.879 4.316 15.367 1 44.53 221 ASP A C 1
ATOM 1758 O O . ASP A 1 221 ? -3 3.311 14.664 1 44.53 221 ASP A O 1
ATOM 1762 N N . PHE A 1 222 ? -2.479 5.469 14.953 1 48.44 222 PHE A N 1
ATOM 1763 C CA . PHE A 1 222 ? -2.098 5.605 13.555 1 48.44 222 PHE A CA 1
ATOM 1764 C C . PHE A 1 222 ? -0.729 4.984 13.305 1 48.44 222 PHE A C 1
ATOM 1766 O O . PHE A 1 222 ? -0.454 4.5 12.203 1 48.44 222 PHE A O 1
ATOM 1773 N N . CYS A 1 223 ? 0.111 4.914 14.25 1 43.25 223 CYS A N 1
ATOM 1774 C CA . CYS A 1 223 ? 1.454 4.371 14.094 1 43.25 223 CYS A CA 1
ATOM 1775 C C . CYS A 1 223 ? 1.46 2.861 14.32 1 43.25 223 CYS A C 1
ATOM 1777 O O . CYS A 1 223 ? 0.724 2.354 15.164 1 43.25 223 CYS A O 1
ATOM 1779 N N . MET B 1 1 ? 61.625 30.422 12.867 1 25.5 1 MET B N 1
ATOM 1780 C CA . MET B 1 1 ? 60.844 30.031 11.703 1 25.5 1 MET B CA 1
ATOM 1781 C C . MET B 1 1 ? 59.906 28.875 12.047 1 25.5 1 MET B C 1
ATOM 1783 O O . MET B 1 1 ? 59.375 28.203 11.156 1 25.5 1 MET B O 1
ATOM 1787 N N . SER B 1 2 ? 59.656 28.625 13.297 1 28.23 2 SER B N 1
ATOM 1788 C CA . SER B 1 2 ? 59.094 27.406 13.836 1 28.23 2 SER B CA 1
ATOM 1789 C C . SER B 1 2 ? 57.625 27.266 13.422 1 28.23 2 SER B C 1
ATOM 1791 O O . SER B 1 2 ? 56.812 28.172 13.664 1 28.23 2 SER B O 1
ATOM 1793 N N . GLN B 1 3 ? 57.406 26.516 12.352 1 25.88 3 GLN B N 1
ATOM 1794 C CA . GLN B 1 3 ? 56.188 26.234 11.594 1 25.88 3 GLN B CA 1
ATOM 1795 C C . GLN B 1 3 ? 55.219 25.422 12.422 1 25.88 3 GLN B C 1
ATOM 1797 O O . GLN B 1 3 ? 55.531 24.344 12.93 1 25.88 3 GLN B O 1
ATOM 1802 N N . GLY B 1 4 ? 54.438 26.078 13.289 1 29.28 4 GLY B N 1
ATOM 1803 C CA . GLY B 1 4 ? 53.406 25.453 14.109 1 29.28 4 GLY B CA 1
ATOM 1804 C C . GLY B 1 4 ? 52.469 24.594 13.312 1 29.28 4 GLY B C 1
ATOM 1805 O O . GLY B 1 4 ? 51.906 25.031 12.297 1 29.28 4 GLY B O 1
ATOM 1806 N N . SER B 1 5 ? 52.719 23.25 13.25 1 29.61 5 SER B N 1
ATOM 1807 C CA . SER B 1 5 ? 52 22.188 12.586 1 29.61 5 SER B CA 1
ATOM 1808 C C . SER B 1 5 ? 50.531 22.172 13 1 29.61 5 SER B C 1
A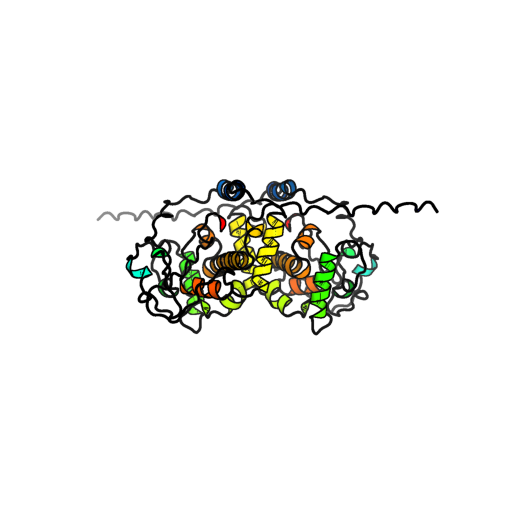TOM 1810 O O . SER B 1 5 ? 50.219 22.234 14.195 1 29.61 5 SER B O 1
ATOM 1812 N N . ASP B 1 6 ? 49.688 22.75 12.172 1 28.78 6 ASP B N 1
ATOM 1813 C CA . ASP B 1 6 ? 48.219 22.812 12.242 1 28.78 6 ASP B CA 1
ATOM 1814 C C . ASP B 1 6 ? 47.625 21.422 12.367 1 28.78 6 ASP B C 1
ATOM 1816 O O . ASP B 1 6 ? 47.875 20.547 11.531 1 28.78 6 ASP B O 1
ATOM 1820 N N . SER B 1 7 ? 47.5 20.906 13.555 1 29.02 7 SER B N 1
ATOM 1821 C CA . SER B 1 7 ? 46.875 19.625 13.875 1 29.02 7 SER B CA 1
ATOM 1822 C C . SER B 1 7 ? 45.5 19.516 13.188 1 29.02 7 SER B C 1
ATOM 1824 O O . SER B 1 7 ? 44.625 20.359 13.383 1 29.02 7 SER B O 1
ATOM 1826 N N . SER B 1 8 ? 45.531 18.969 11.969 1 26.28 8 SER B N 1
ATOM 1827 C CA . SER B 1 8 ? 44.344 18.594 11.172 1 26.28 8 SER B CA 1
ATOM 1828 C C . SER B 1 8 ? 43.375 17.75 11.984 1 26.28 8 SER B C 1
ATOM 1830 O O . SER B 1 8 ? 43.75 16.734 12.562 1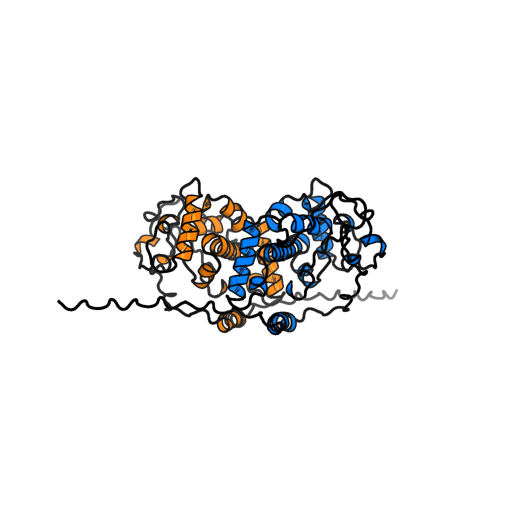 26.28 8 SER B O 1
ATOM 1832 N N . ASP B 1 9 ? 42.5 18.391 12.672 1 30.48 9 ASP B N 1
ATOM 1833 C CA . ASP B 1 9 ? 41.375 17.75 13.375 1 30.48 9 ASP B CA 1
ATOM 1834 C C . ASP B 1 9 ? 40.719 16.688 12.5 1 30.48 9 ASP B C 1
ATOM 1836 O O . ASP B 1 9 ? 40.281 17 11.383 1 30.48 9 ASP B O 1
ATOM 1840 N N . GLY B 1 10 ? 41.219 15.469 12.57 1 25.72 10 GLY B N 1
ATOM 1841 C CA . GLY B 1 10 ? 40.688 14.273 11.938 1 25.72 10 GLY B CA 1
ATOM 1842 C C . GLY B 1 10 ? 39.188 14.172 12.039 1 25.72 10 GLY B C 1
ATOM 1843 O O . GLY B 1 10 ? 38.594 14.367 13.117 1 25.72 10 GLY B O 1
ATOM 1844 N N . GLU B 1 11 ? 38.562 14.555 10.969 1 28.08 11 GLU B N 1
ATOM 1845 C CA . GLU B 1 11 ? 37.125 14.367 10.703 1 28.08 11 GLU B CA 1
ATOM 1846 C C . GLU B 1 11 ? 36.688 12.953 11.086 1 28.08 11 GLU B C 1
ATOM 1848 O O . GLU B 1 11 ? 37.281 11.969 10.648 1 28.08 11 GLU B O 1
ATOM 1853 N N . GLY B 1 12 ? 36.25 12.773 12.352 1 24.66 12 GLY B N 1
ATOM 1854 C CA . GLY B 1 12 ? 35.688 11.523 12.797 1 24.66 12 GLY B CA 1
ATOM 1855 C C . GLY B 1 12 ? 34.781 10.875 11.75 1 24.66 12 GLY B C 1
ATOM 1856 O O . GLY B 1 12 ? 33.875 11.516 11.211 1 24.66 12 GLY B O 1
ATOM 1857 N N . GLU B 1 13 ? 35.406 9.977 11.023 1 26.28 13 GLU B N 1
ATOM 1858 C CA . GLU B 1 13 ? 34.719 9.086 10.102 1 26.28 13 GLU B CA 1
ATOM 1859 C C . GLU B 1 13 ? 33.5 8.461 10.758 1 26.28 13 GLU B C 1
ATOM 1861 O O . GLU B 1 13 ? 33.594 7.82 11.805 1 26.28 13 GLU B O 1
ATOM 1866 N N . VAL B 1 14 ? 32.406 9.125 10.688 1 27.8 14 VAL B N 1
ATOM 1867 C CA . VAL B 1 14 ? 31.172 8.461 11.141 1 27.8 14 VAL B CA 1
ATOM 1868 C C . VAL B 1 14 ? 31.109 7.051 10.547 1 27.8 14 VAL B C 1
ATOM 1870 O O . VAL B 1 14 ? 31.156 6.879 9.328 1 27.8 14 VAL B O 1
ATOM 1873 N N . CYS B 1 15 ? 31.797 6.137 11.164 1 23.7 15 CYS B N 1
ATOM 1874 C CA . CYS B 1 15 ? 31.781 4.738 10.75 1 23.7 15 CYS B CA 1
ATOM 1875 C C . CYS B 1 15 ? 30.375 4.285 10.406 1 23.7 15 CYS B C 1
ATOM 1877 O O . CYS B 1 15 ? 29.438 4.531 11.164 1 23.7 15 CYS B O 1
ATOM 1879 N N . PRO B 1 16 ? 30.266 3.951 9.188 1 24.45 16 PRO B N 1
ATOM 1880 C CA . PRO B 1 16 ? 28.984 3.422 8.734 1 24.45 16 PRO B CA 1
ATOM 1881 C C . PRO B 1 16 ? 28.531 2.209 9.547 1 24.45 16 PRO B C 1
ATOM 1883 O O . PRO B 1 16 ? 29.328 1.309 9.82 1 24.45 16 PRO B O 1
ATOM 1886 N N . VAL B 1 17 ? 27.859 2.457 10.57 1 25.36 17 VAL B N 1
ATOM 1887 C CA . VAL B 1 17 ? 27.359 1.338 11.352 1 25.36 17 VAL B CA 1
ATOM 1888 C C . VAL B 1 17 ? 26.859 0.229 10.422 1 25.36 17 VAL B C 1
ATOM 1890 O O . VAL B 1 17 ? 26.062 0.475 9.523 1 25.36 17 VAL B O 1
ATOM 1893 N N . ALA B 1 18 ? 27.672 -0.758 10.328 1 22.81 18 ALA B N 1
ATOM 1894 C CA . ALA B 1 18 ? 27.422 -1.99 9.586 1 22.81 18 ALA B CA 1
ATOM 1895 C C . ALA B 1 18 ? 26.062 -2.586 9.953 1 22.81 18 ALA B C 1
ATOM 1897 O O . ALA B 1 18 ? 25.844 -3.004 11.094 1 22.81 18 ALA B O 1
ATOM 1898 N N . ILE B 1 19 ? 25.047 -2.084 9.492 1 26.64 19 ILE B N 1
ATOM 1899 C CA . ILE B 1 19 ? 23.734 -2.645 9.797 1 26.64 19 ILE B CA 1
ATOM 1900 C C . ILE B 1 19 ? 23.703 -4.117 9.398 1 26.64 19 ILE B C 1
ATOM 1902 O O . ILE B 1 19 ? 23.828 -4.449 8.211 1 26.64 19 ILE B O 1
ATOM 1906 N N . GLY B 1 20 ? 24.156 -5.074 10.227 1 25.77 20 GLY B N 1
ATOM 1907 C CA . GLY B 1 20 ? 24.203 -6.523 10.109 1 25.77 20 GLY B CA 1
ATOM 1908 C C . GLY B 1 20 ? 22.922 -7.117 9.578 1 25.77 20 GLY B C 1
ATOM 1909 O O . GLY B 1 20 ? 21.906 -6.426 9.484 1 25.77 20 GLY B O 1
ATOM 1910 N N . ASN B 1 21 ? 22.906 -8.367 9.117 1 26.61 21 ASN B N 1
ATOM 1911 C CA . ASN B 1 21 ? 21.984 -9.32 8.516 1 26.61 21 ASN B CA 1
ATOM 1912 C C . ASN B 1 21 ? 20.75 -9.531 9.383 1 26.61 21 ASN B C 1
ATOM 1914 O O . ASN B 1 21 ? 20.859 -9.852 10.57 1 26.61 21 ASN B O 1
ATOM 1918 N N . PRO B 1 22 ? 19.766 -8.914 9.281 1 31.08 22 PRO B N 1
ATOM 1919 C CA . PRO B 1 22 ? 18.766 -9.211 10.312 1 31.08 22 PRO B CA 1
ATOM 1920 C C . PRO B 1 22 ? 18.594 -10.711 10.555 1 31.08 22 PRO B C 1
ATOM 1922 O O . PRO B 1 22 ? 18.719 -11.508 9.617 1 31.08 22 PRO B O 1
ATOM 1925 N N . ASP B 1 23 ? 18.812 -11.273 11.688 1 31.64 23 ASP B N 1
ATOM 1926 C CA . ASP B 1 23 ? 18.766 -12.648 12.164 1 31.64 23 ASP B CA 1
ATOM 1927 C C . ASP B 1 23 ? 17.438 -13.305 11.82 1 31.64 23 ASP B C 1
ATOM 1929 O O . ASP B 1 23 ? 16.391 -12.648 11.852 1 31.64 23 ASP B O 1
ATOM 1933 N N . SER B 1 24 ? 17.266 -14.43 11.156 1 34 24 SER B N 1
ATOM 1934 C CA . SER B 1 24 ? 16.234 -15.43 10.898 1 34 24 SER B CA 1
ATOM 1935 C C . SER B 1 24 ? 15.25 -15.523 12.055 1 34 24 SER B C 1
ATOM 1937 O O . SER B 1 24 ? 14.094 -15.898 11.867 1 34 24 SER B O 1
ATOM 1939 N N . SER B 1 25 ? 15.703 -15.242 13.156 1 33.62 25 SER B N 1
ATOM 1940 C CA . SER B 1 25 ? 14.969 -15.5 14.391 1 33.62 25 SER B CA 1
ATOM 1941 C C . SER B 1 25 ? 13.805 -14.531 14.547 1 33.62 25 SER B C 1
ATOM 1943 O O . SER B 1 25 ? 12.742 -14.898 15.062 1 33.62 25 SER B O 1
ATOM 1945 N N . TYR B 1 26 ? 13.961 -13.383 14.117 1 34.72 26 TYR B N 1
ATOM 1946 C CA . TYR B 1 26 ? 12.938 -12.383 14.414 1 34.72 26 TYR B CA 1
ATOM 1947 C C . TYR B 1 26 ? 11.742 -12.539 13.484 1 34.72 26 TYR B C 1
ATOM 1949 O O . TYR B 1 26 ? 10.594 -12.43 13.922 1 34.72 26 TYR B O 1
ATOM 1957 N N . VAL B 1 27 ? 11.891 -12.836 12.203 1 36.34 27 VAL B N 1
ATOM 1958 C CA . VAL B 1 27 ? 10.828 -13.219 11.281 1 36.34 27 VAL B CA 1
ATOM 1959 C C . VAL B 1 27 ? 10.086 -14.438 11.828 1 36.34 27 VAL B C 1
ATOM 1961 O O . VAL B 1 27 ? 8.852 -14.461 11.844 1 36.34 27 VAL B O 1
ATOM 1964 N N . LEU B 1 28 ? 10.789 -15.297 12.344 1 35.09 28 LEU B N 1
ATOM 1965 C CA . LEU B 1 28 ? 10.234 -16.484 12.992 1 35.09 28 LEU B CA 1
ATOM 1966 C C . LEU B 1 28 ? 9.391 -16.109 14.195 1 35.09 28 LEU B C 1
ATOM 1968 O O . LEU B 1 28 ? 8.344 -16.703 14.445 1 35.09 28 LEU B O 1
ATOM 1972 N N . GLU B 1 29 ? 9.75 -15.141 14.852 1 38.88 29 GLU B N 1
ATOM 1973 C CA . GLU B 1 29 ? 9.039 -14.781 16.078 1 38.88 29 GLU B CA 1
ATOM 1974 C C . GLU B 1 29 ? 7.703 -14.117 15.773 1 38.88 29 GLU B C 1
ATOM 1976 O O . GLU B 1 29 ? 6.703 -14.383 16.438 1 38.88 29 GLU B O 1
ATOM 1981 N N . THR B 1 30 ? 7.551 -13.336 14.797 1 39.09 30 THR B N 1
ATOM 1982 C CA . THR B 1 30 ? 6.262 -12.766 14.43 1 39.09 30 THR B CA 1
ATOM 1983 C C . THR B 1 30 ? 5.328 -13.844 13.883 1 39.09 30 THR B C 1
ATOM 1985 O O . THR B 1 30 ? 4.129 -13.844 14.172 1 39.09 30 THR B O 1
ATOM 1988 N N . TYR B 1 31 ? 5.73 -14.727 13.047 1 34.44 31 TYR B N 1
ATOM 1989 C CA . TYR B 1 31 ? 4.984 -15.891 12.586 1 34.44 31 TYR B CA 1
ATOM 1990 C C . TYR B 1 31 ? 4.602 -16.797 13.75 1 34.44 31 TYR B C 1
ATOM 1992 O O . TYR B 1 31 ? 3.494 -17.328 13.789 1 34.44 31 TYR B O 1
ATOM 2000 N N . ARG B 1 32 ? 5.504 -17.219 14.656 1 38.72 32 ARG B N 1
ATOM 2001 C CA . ARG B 1 32 ? 5.219 -17.984 15.859 1 38.72 32 ARG B CA 1
ATOM 2002 C C . ARG B 1 32 ? 4.129 -17.312 16.688 1 38.72 32 ARG B C 1
ATOM 2004 O O . ARG B 1 32 ? 3.275 -18 17.266 1 38.72 32 ARG B O 1
ATOM 2011 N N . ARG B 1 33 ? 4.203 -16.109 16.75 1 37.34 33 ARG B N 1
ATOM 2012 C CA . ARG B 1 33 ? 3.215 -15.453 17.594 1 37.34 33 ARG B CA 1
ATOM 2013 C C . ARG B 1 33 ? 1.821 -15.547 16.984 1 37.34 33 ARG B C 1
ATOM 2015 O O . ARG B 1 33 ? 0.818 -15.477 17.703 1 37.34 33 ARG B O 1
ATOM 2022 N N . ARG B 1 34 ? 1.676 -15.648 15.648 1 41.5 34 ARG B N 1
ATOM 2023 C CA . ARG B 1 34 ? 0.357 -15.531 15.039 1 41.5 34 ARG B CA 1
ATOM 2024 C C . ARG B 1 34 ? -0.195 -16.906 14.664 1 41.5 34 ARG B C 1
ATOM 2026 O O . ARG B 1 34 ? -1.089 -17.016 13.828 1 41.5 34 ARG B O 1
ATOM 2033 N N . ASN B 1 35 ? 0.03 -17.953 15.266 1 38.47 35 ASN B N 1
ATOM 2034 C CA . ASN B 1 35 ? -0.49 -19.312 15.141 1 38.47 35 ASN B CA 1
ATOM 2035 C C . ASN B 1 35 ? -0.862 -19.641 13.703 1 38.47 35 ASN B C 1
ATOM 2037 O O . ASN B 1 35 ? -1.924 -20.203 13.445 1 38.47 35 ASN B O 1
ATOM 2041 N N . PHE B 1 36 ? -0.384 -19.031 12.789 1 38.12 36 PHE B N 1
ATOM 2042 C CA . PHE B 1 36 ? -0.754 -19.469 11.453 1 38.12 36 PHE B CA 1
ATOM 2043 C C . PHE B 1 36 ? -0.651 -20.984 11.344 1 38.12 36 PHE B C 1
ATOM 2045 O O . PHE B 1 36 ? 0.264 -21.594 11.906 1 38.12 36 PHE B O 1
ATOM 2052 N N . CYS B 1 37 ? -1.754 -21.625 11.086 1 34.28 37 CYS B N 1
ATOM 2053 C CA . CYS B 1 37 ? -1.964 -23.062 10.938 1 34.28 37 CYS B CA 1
ATOM 2054 C C . CYS B 1 37 ? -0.894 -23.672 10.047 1 34.28 37 CYS B C 1
ATOM 2056 O O . CYS B 1 37 ? -0.627 -23.172 8.953 1 34.28 37 CYS B O 1
ATOM 2058 N N . THR B 1 38 ? 0.131 -24.234 10.523 1 37.91 38 THR B N 1
ATOM 2059 C CA . THR B 1 38 ? 0.999 -25.266 9.953 1 37.91 38 THR B CA 1
ATOM 2060 C C . THR B 1 38 ? 0.192 -26.25 9.109 1 37.91 38 THR B C 1
ATOM 2062 O O . THR B 1 38 ? -0.336 -27.234 9.625 1 37.91 38 THR B O 1
ATOM 2065 N N . SER B 1 39 ? -0.784 -25.906 8.383 1 37.78 39 SER B N 1
ATOM 2066 C CA . SER B 1 39 ? -1.29 -27.047 7.633 1 37.78 39 SER B CA 1
ATOM 2067 C C . SER B 1 39 ? -0.15 -27.922 7.133 1 37.78 39 SER B C 1
ATOM 2069 O O . SER B 1 39 ? 1 -27.484 7.07 1 37.78 39 SER B O 1
ATOM 2071 N N . GLN B 1 40 ? -0.354 -29.156 6.594 1 41.12 40 GLN B N 1
ATOM 2072 C CA . GLN B 1 40 ? 0.48 -30.25 6.105 1 41.12 40 GLN B CA 1
ATOM 2073 C C . GLN B 1 40 ? 1.604 -29.734 5.215 1 41.12 40 GLN B C 1
ATOM 2075 O O . GLN B 1 40 ? 1.365 -28.938 4.305 1 41.12 40 GLN B O 1
ATOM 2080 N N . ASP B 1 41 ? 2.838 -29.547 5.656 1 46 41 ASP B N 1
ATOM 2081 C CA . ASP B 1 41 ? 4.191 -29.219 5.223 1 46 41 ASP B CA 1
ATOM 2082 C C . ASP B 1 41 ? 4.441 -29.688 3.793 1 46 41 ASP B C 1
ATOM 2084 O O . ASP B 1 41 ? 5.094 -30.719 3.576 1 46 41 ASP B O 1
ATOM 2088 N N . THR B 1 42 ? 3.547 -29.812 2.934 1 51.41 42 THR B N 1
ATOM 2089 C CA . THR B 1 42 ? 3.891 -30.172 1.564 1 51.41 42 THR B CA 1
ATOM 2090 C C . THR B 1 42 ? 4.809 -29.125 0.938 1 51.41 42 THR B C 1
ATOM 2092 O O . THR B 1 42 ? 4.938 -29.062 -0.286 1 51.41 42 THR B O 1
ATOM 2095 N N . SER B 1 43 ? 5.262 -28.203 1.759 1 57.19 43 SER B N 1
ATOM 2096 C CA . SER B 1 43 ? 6.16 -27.141 1.312 1 57.19 43 SER B CA 1
ATOM 2097 C C . SER B 1 43 ? 7.363 -27.703 0.569 1 57.19 43 SER B C 1
ATOM 2099 O O . SER B 1 43 ? 7.887 -27.078 -0.353 1 57.19 43 SER B O 1
ATOM 2101 N N . GLY B 1 44 ? 7.461 -29 0.808 1 64.06 44 GLY B N 1
ATOM 2102 C CA . GLY B 1 44 ? 8.625 -29.578 0.163 1 64.06 44 GLY B CA 1
ATOM 2103 C C . GLY B 1 44 ? 8.289 -30.281 -1.142 1 64.06 44 GLY B C 1
ATOM 2104 O O . GLY B 1 44 ? 9.18 -30.625 -1.921 1 64.06 44 GLY B O 1
ATOM 2105 N N . ASP B 1 45 ? 6.957 -30.484 -1.365 1 79.06 45 ASP B N 1
ATOM 2106 C CA . ASP B 1 45 ? 6.59 -31.188 -2.592 1 79.06 45 ASP B CA 1
ATOM 2107 C C . ASP B 1 45 ? 6.613 -30.234 -3.791 1 79.06 45 ASP B C 1
ATOM 2109 O O . ASP B 1 45 ? 5.734 -29.375 -3.928 1 79.06 45 ASP B O 1
ATOM 2113 N N . SER B 1 46 ? 7.598 -30.391 -4.691 1 82.69 46 SER B N 1
ATOM 2114 C CA . SER B 1 46 ? 7.812 -29.516 -5.84 1 82.69 46 SER B CA 1
ATOM 2115 C C . SER B 1 46 ? 6.762 -29.75 -6.918 1 82.69 46 SER B C 1
ATOM 2117 O O . SER B 1 46 ? 6.66 -28.984 -7.875 1 82.69 46 SER B O 1
ATOM 2119 N N . LEU B 1 47 ? 5.926 -30.766 -6.668 1 89.06 47 LEU B N 1
ATOM 2120 C CA . LEU B 1 47 ? 4.961 -31.125 -7.703 1 89.06 47 LEU B CA 1
ATOM 2121 C C . LEU B 1 47 ? 3.539 -30.797 -7.254 1 89.06 47 LEU B C 1
ATOM 2123 O O . LEU B 1 47 ? 2.627 -30.719 -8.078 1 89.06 47 LEU B O 1
ATOM 2127 N N . PHE B 1 48 ? 3.273 -30.625 -6.035 1 88.88 48 PHE B N 1
ATOM 2128 C CA . PHE B 1 48 ? 1.916 -30.453 -5.531 1 88.88 48 PHE B CA 1
ATOM 2129 C C . PHE B 1 48 ? 1.525 -28.984 -5.527 1 88.88 48 PHE B C 1
ATOM 2131 O O . PHE B 1 48 ? 2.152 -28.172 -4.844 1 88.88 48 PHE B O 1
ATOM 2138 N N . CYS B 1 49 ? 0.502 -28.719 -6.312 1 87.75 49 CYS B N 1
ATOM 2139 C CA . CYS B 1 49 ? -0.032 -27.375 -6.359 1 87.75 49 CYS B CA 1
ATOM 2140 C C . CYS B 1 49 ? -1.127 -27.172 -5.316 1 87.75 49 CYS B C 1
ATOM 2142 O O . CYS B 1 49 ? -2.172 -27.828 -5.383 1 87.75 49 CYS B O 1
ATOM 2144 N N . ARG B 1 50 ? -0.966 -26.188 -4.461 1 83.12 50 ARG B N 1
ATOM 2145 C CA . ARG B 1 50 ? -1.914 -25.938 -3.381 1 83.12 50 ARG B CA 1
ATOM 2146 C C . ARG B 1 50 ? -3.191 -25.297 -3.908 1 83.12 50 ARG B C 1
ATOM 2148 O O . ARG B 1 50 ? -4.285 -25.562 -3.408 1 83.12 50 ARG B O 1
ATOM 2155 N N . TRP B 1 51 ? -3.053 -24.5 -4.887 1 84.94 51 TRP B N 1
ATOM 2156 C CA . TRP B 1 51 ? -4.203 -23.812 -5.469 1 84.94 51 TRP B CA 1
ATOM 2157 C C . TRP B 1 51 ? -5.199 -24.812 -6.039 1 84.94 51 TRP B C 1
ATOM 2159 O O . TRP B 1 51 ? -6.398 -24.734 -5.766 1 84.94 51 TRP B O 1
ATOM 2169 N N . LEU B 1 52 ? -4.695 -25.719 -6.781 1 86.38 52 LEU B N 1
ATOM 2170 C CA . LEU B 1 52 ? -5.555 -26.641 -7.52 1 86.38 52 LEU B CA 1
ATOM 2171 C C . LEU B 1 52 ? -5.699 -27.969 -6.781 1 86.38 52 LEU B C 1
ATOM 2173 O O . LEU B 1 52 ? -6.445 -28.844 -7.219 1 86.38 52 LEU B O 1
ATOM 2177 N N . ASN B 1 53 ? -4.988 -28.047 -5.656 1 84.94 53 ASN B N 1
ATOM 2178 C CA . ASN B 1 53 ? -5.051 -29.234 -4.812 1 84.94 53 ASN B CA 1
ATOM 2179 C C . ASN B 1 53 ? -4.805 -30.5 -5.613 1 84.94 53 ASN B C 1
ATOM 2181 O O . ASN B 1 53 ? -5.59 -31.453 -5.543 1 84.94 53 ASN B O 1
ATOM 2185 N N . ARG B 1 54 ? -3.738 -30.5 -6.359 1 87.62 54 ARG B N 1
ATOM 2186 C CA . ARG B 1 54 ? -3.367 -31.672 -7.141 1 87.62 54 ARG B CA 1
ATOM 2187 C C . ARG B 1 54 ? -1.879 -31.672 -7.473 1 87.62 54 ARG B C 1
ATOM 2189 O O . ARG B 1 54 ? -1.23 -30.625 -7.41 1 87.62 54 ARG B O 1
ATOM 2196 N N . ARG B 1 55 ? -1.368 -32.844 -7.883 1 91.12 55 ARG B N 1
ATOM 2197 C CA . ARG B 1 55 ? 0.027 -33 -8.281 1 91.12 55 ARG B CA 1
ATOM 2198 C C . ARG B 1 55 ? 0.195 -32.781 -9.781 1 91.12 55 ARG B C 1
ATOM 2200 O O . ARG B 1 55 ? -0.607 -33.281 -10.578 1 91.12 55 ARG B O 1
ATOM 2207 N N . PHE B 1 56 ? 1.152 -32 -10.062 1 93.25 56 PHE B N 1
ATOM 2208 C CA . PHE B 1 56 ? 1.445 -31.766 -11.477 1 93.25 56 PHE B CA 1
ATOM 2209 C C . PHE B 1 56 ? 2.449 -32.781 -12 1 93.25 56 PHE B C 1
ATOM 2211 O O . PHE B 1 56 ? 3.215 -33.375 -11.227 1 93.25 56 PHE B O 1
ATOM 2218 N N . GLU B 1 57 ? 2.367 -32.938 -13.266 1 93.62 57 GLU B N 1
ATOM 2219 C CA . GLU B 1 57 ? 3.391 -33.719 -13.93 1 93.62 57 GLU B CA 1
ATOM 2220 C C . GLU B 1 57 ? 4.719 -32.969 -14.008 1 93.62 57 GLU B C 1
ATOM 2222 O O . GLU B 1 57 ? 4.738 -31.766 -14.234 1 93.62 57 GLU B O 1
ATOM 2227 N N . PRO B 1 58 ? 5.809 -33.719 -13.867 1 91.88 58 PRO B N 1
ATOM 2228 C CA . PRO B 1 58 ? 7.125 -33.094 -13.977 1 91.88 58 PRO B CA 1
ATOM 2229 C C . PRO B 1 58 ? 7.328 -32.406 -15.32 1 91.88 58 PRO B C 1
ATOM 2231 O O . PRO B 1 58 ? 8.094 -31.438 -15.414 1 91.88 58 PRO B O 1
ATOM 2234 N N . SER B 1 59 ? 6.656 -32.812 -16.359 1 92.44 59 SER B N 1
ATOM 2235 C CA . SER B 1 59 ? 6.809 -32.25 -17.703 1 92.44 59 SER B CA 1
ATOM 2236 C C . SER B 1 59 ? 6.328 -30.812 -17.75 1 92.44 59 SER B C 1
ATOM 2238 O O . SER B 1 59 ? 6.648 -30.078 -18.703 1 92.44 59 SER B O 1
ATOM 2240 N N . ARG B 1 60 ? 5.609 -30.422 -16.719 1 93.19 60 ARG B N 1
ATOM 2241 C CA . ARG B 1 60 ? 5.051 -29.078 -16.688 1 93.19 60 ARG B CA 1
ATOM 2242 C C . ARG B 1 60 ? 6.156 -28.031 -16.578 1 93.19 60 ARG B C 1
ATOM 2244 O O . ARG B 1 60 ? 5.934 -26.859 -16.875 1 93.19 60 ARG B O 1
ATOM 2251 N N . SER B 1 61 ? 7.305 -28.453 -16.203 1 91.75 61 SER B N 1
ATOM 2252 C CA . SER B 1 61 ? 8.43 -27.516 -16.078 1 91.75 61 SER B CA 1
ATOM 2253 C C . SER B 1 61 ? 9.219 -27.438 -17.391 1 91.75 61 SER B C 1
ATOM 2255 O O . SER B 1 61 ? 10.109 -26.594 -17.516 1 91.75 61 SER B O 1
ATOM 2257 N N . ALA B 1 62 ? 8.859 -28.297 -18.328 1 91.81 62 ALA B N 1
ATOM 2258 C CA . ALA B 1 62 ? 9.672 -28.406 -19.547 1 91.81 62 ALA B CA 1
ATOM 2259 C C . ALA B 1 62 ? 9.031 -27.641 -20.703 1 91.81 62 ALA B C 1
ATOM 2261 O O . ALA B 1 62 ? 9.641 -27.469 -21.75 1 91.81 62 ALA B O 1
ATOM 2262 N N . ASN B 1 63 ? 7.812 -27.203 -20.531 1 92.75 63 ASN B N 1
ATOM 2263 C CA . ASN B 1 63 ? 7.098 -26.5 -21.594 1 92.75 63 ASN B CA 1
ATOM 2264 C C . ASN B 1 63 ? 5.988 -25.609 -21.016 1 92.75 63 ASN B C 1
ATOM 2266 O O . ASN B 1 63 ? 5.785 -25.562 -19.812 1 92.75 63 ASN B O 1
ATOM 2270 N N . THR B 1 64 ? 5.305 -24.906 -21.938 1 95.38 64 THR B N 1
ATOM 2271 C CA . THR B 1 64 ? 4.195 -24.062 -21.516 1 95.38 64 THR B CA 1
ATOM 2272 C C . THR B 1 64 ? 2.885 -24.531 -22.141 1 95.38 64 THR B C 1
ATOM 2274 O O . THR B 1 64 ? 2.002 -23.734 -22.453 1 95.38 64 THR B O 1
ATOM 2277 N N . ARG B 1 65 ? 2.748 -25.781 -22.453 1 95.12 65 ARG B N 1
ATOM 2278 C CA . ARG B 1 65 ? 1.54 -26.328 -23.062 1 95.12 65 ARG B CA 1
ATOM 2279 C C . ARG B 1 65 ? 0.344 -26.188 -22.125 1 95.12 65 ARG B C 1
ATOM 2281 O O . ARG B 1 65 ? -0.805 -26.203 -22.578 1 95.12 65 ARG B O 1
ATOM 2288 N N . TRP B 1 66 ? 0.632 -26.062 -20.859 1 94.81 66 TRP B N 1
ATOM 2289 C CA . TRP B 1 66 ? -0.4 -25.938 -19.844 1 94.81 66 TRP B CA 1
ATOM 2290 C C . TRP B 1 66 ? -0.928 -24.5 -19.781 1 94.81 66 TRP B C 1
ATOM 2292 O O . TRP B 1 66 ? -1.915 -24.219 -19.094 1 94.81 66 TRP B O 1
ATOM 2302 N N . CYS B 1 67 ? -0.278 -23.578 -20.562 1 96.44 67 CYS B N 1
ATOM 2303 C CA . CYS B 1 67 ? -0.665 -22.172 -20.562 1 96.44 67 CYS B CA 1
ATOM 2304 C C . CYS B 1 67 ? -1.791 -21.922 -21.562 1 96.44 67 CYS B C 1
ATOM 2306 O O . CYS B 1 67 ? -1.701 -22.328 -22.719 1 96.44 67 CYS B O 1
ATOM 2308 N N . THR B 1 68 ? -2.852 -21.219 -21.109 1 94.75 68 THR B N 1
ATOM 2309 C CA . THR B 1 68 ? -3.934 -20.875 -22.031 1 94.75 68 THR B CA 1
ATOM 2310 C C . THR B 1 68 ? -4.117 -19.359 -22.094 1 94.75 68 THR B C 1
ATOM 2312 O O . THR B 1 68 ? -4.887 -18.859 -22.922 1 94.75 68 THR B O 1
ATOM 2315 N N . CYS B 1 69 ? -3.453 -18.594 -21.25 1 95.94 69 CYS B N 1
ATOM 2316 C CA . CYS B 1 69 ? -3.584 -17.141 -21.297 1 95.94 69 CYS B CA 1
ATOM 2317 C C . CYS B 1 69 ? -2.617 -16.531 -22.312 1 95.94 69 CYS B C 1
ATOM 2319 O O . CYS B 1 69 ? -2.795 -15.398 -22.75 1 95.94 69 CYS B O 1
ATOM 2321 N N . GLY B 1 70 ? -1.55 -17.297 -22.594 1 95.19 70 GLY B N 1
ATOM 2322 C CA . GLY B 1 70 ? -0.644 -16.891 -23.656 1 95.19 70 GLY B CA 1
ATOM 2323 C C . GLY B 1 70 ? 0.565 -16.125 -23.141 1 95.19 70 GLY B C 1
ATOM 2324 O O . GLY B 1 70 ? 1.429 -15.727 -23.938 1 95.19 70 GLY B O 1
ATOM 2325 N N . THR B 1 71 ? 0.721 -15.93 -21.844 1 95.69 71 THR B N 1
ATOM 2326 C CA . THR B 1 71 ? 1.772 -15.055 -21.328 1 95.69 71 THR B CA 1
ATOM 2327 C C . THR B 1 71 ? 2.654 -15.812 -20.328 1 95.69 71 THR B C 1
ATOM 2329 O O . THR B 1 71 ? 3.607 -15.242 -19.781 1 95.69 71 THR B O 1
ATOM 2332 N N . CYS B 1 72 ? 2.375 -17.047 -20.141 1 96.19 72 CYS B N 1
ATOM 2333 C CA . CYS B 1 72 ? 3.104 -17.797 -19.109 1 96.19 72 CYS B CA 1
ATOM 2334 C C . CYS B 1 72 ? 4.469 -18.234 -19.625 1 96.19 72 CYS B C 1
ATOM 2336 O O . CYS B 1 72 ? 4.684 -18.297 -20.844 1 96.19 72 CYS B O 1
ATOM 2338 N N . VAL B 1 73 ? 5.41 -18.438 -18.625 1 93.88 73 VAL B N 1
ATOM 2339 C CA . VAL B 1 73 ? 6.695 -19.094 -18.859 1 93.88 73 VAL B CA 1
ATOM 2340 C C . VAL B 1 73 ? 6.879 -20.25 -17.875 1 93.88 73 VAL B C 1
ATOM 2342 O O . VAL B 1 73 ? 6.211 -20.297 -16.828 1 93.88 73 VAL B O 1
ATOM 2345 N N . ALA B 1 74 ? 7.711 -21.156 -18.25 1 92.06 74 ALA B N 1
ATOM 2346 C CA . ALA B 1 74 ? 7.91 -22.328 -17.406 1 92.06 74 ALA B CA 1
ATOM 2347 C C . ALA B 1 74 ? 9.008 -22.078 -16.375 1 92.06 74 ALA B C 1
ATOM 2349 O O . ALA B 1 74 ? 10.086 -21.578 -16.703 1 92.06 74 ALA B O 1
ATOM 2350 N N . PHE B 1 75 ? 8.664 -22.391 -15.141 1 87.75 75 PHE B N 1
ATOM 2351 C CA . PHE B 1 75 ? 9.633 -22.312 -14.055 1 87.75 75 PHE B CA 1
ATOM 2352 C C . PHE B 1 75 ? 10.125 -23.688 -13.664 1 87.75 75 PHE B C 1
ATOM 2354 O O . PHE B 1 75 ? 9.516 -24.703 -14.023 1 87.75 75 PHE B O 1
ATOM 2361 N N . PRO B 1 76 ? 11.242 -23.781 -12.867 1 83.69 76 PRO B N 1
ATOM 2362 C CA . PRO B 1 76 ? 11.859 -25.062 -12.562 1 83.69 76 PRO B CA 1
ATOM 2363 C C . PRO B 1 76 ? 10.977 -25.969 -11.703 1 83.69 76 PRO B C 1
ATOM 2365 O O . PRO B 1 76 ? 10.961 -27.188 -11.883 1 83.69 76 PRO B O 1
ATOM 2368 N N . MET B 1 77 ? 10.266 -25.406 -10.773 1 84.25 77 MET B N 1
ATOM 2369 C CA . MET B 1 77 ? 9.391 -26.203 -9.922 1 84.25 77 MET B CA 1
ATOM 2370 C C . MET B 1 77 ? 8.008 -26.359 -10.562 1 84.25 77 MET B C 1
ATOM 2372 O O . MET B 1 77 ? 7.305 -25.359 -10.773 1 84.25 77 MET B O 1
ATOM 2376 N N . ALA B 1 78 ? 7.641 -27.594 -10.812 1 89 78 ALA B N 1
ATOM 2377 C CA . ALA B 1 78 ? 6.41 -27.891 -11.539 1 89 78 ALA B CA 1
ATOM 2378 C C . ALA B 1 78 ? 5.207 -27.234 -10.867 1 89 78 ALA B C 1
ATOM 2380 O O . ALA B 1 78 ? 4.309 -26.734 -11.547 1 89 78 ALA B O 1
ATOM 2381 N N . ARG B 1 79 ? 5.148 -27.156 -9.578 1 87.56 79 ARG B N 1
ATOM 2382 C CA . ARG B 1 79 ? 3.99 -26.656 -8.852 1 87.56 79 ARG B CA 1
ATOM 2383 C C . ARG B 1 79 ? 3.779 -25.156 -9.117 1 87.56 79 ARG B C 1
ATOM 2385 O O . ARG B 1 79 ? 2.684 -24.641 -8.914 1 87.56 79 ARG B O 1
ATOM 2392 N N . GLU B 1 80 ? 4.809 -24.5 -9.609 1 85.75 80 GLU B N 1
ATOM 2393 C CA . GLU B 1 80 ? 4.754 -23.062 -9.836 1 85.75 80 GLU B CA 1
ATOM 2394 C C . GLU B 1 80 ? 4.184 -22.75 -11.219 1 85.75 80 GLU B C 1
ATOM 2396 O O . GLU B 1 80 ? 3.922 -21.578 -11.531 1 85.75 80 GLU B O 1
ATOM 2401 N N . ASN B 1 81 ? 4.09 -23.734 -11.992 1 93 81 ASN B N 1
ATOM 2402 C CA . ASN B 1 81 ? 3.643 -23.547 -13.367 1 93 81 ASN B CA 1
ATOM 2403 C C . ASN B 1 81 ? 2.127 -23.656 -13.484 1 93 81 ASN B C 1
ATOM 2405 O O . ASN B 1 81 ? 1.617 -24.609 -14.078 1 93 81 ASN B O 1
ATOM 2409 N N . VAL B 1 82 ? 1.504 -22.625 -12.891 1 94.25 82 VAL B N 1
ATOM 2410 C CA . VAL B 1 82 ? 0.052 -22.484 -12.922 1 94.25 82 VAL B CA 1
ATOM 2411 C C . VAL B 1 82 ? -0.337 -21.281 -13.766 1 94.25 82 VAL B C 1
ATOM 2413 O O . VAL B 1 82 ? 0.25 -20.203 -13.633 1 94.25 82 VAL B O 1
ATOM 2416 N N . CYS B 1 83 ? -1.276 -21.531 -14.703 1 96 83 CYS B N 1
ATOM 2417 C CA . CYS B 1 83 ? -1.797 -20.438 -15.508 1 96 83 CYS B CA 1
ATOM 2418 C C . CYS B 1 83 ? -2.932 -19.719 -14.789 1 96 83 CYS B C 1
ATOM 2420 O O . CYS B 1 83 ? -3.725 -20.359 -14.094 1 96 83 CYS B O 1
ATOM 2422 N N . CYS B 1 84 ? -3.045 -18.359 -15.023 1 96.19 84 CYS B N 1
ATOM 2423 C CA . CYS B 1 84 ? -4.121 -17.594 -14.398 1 96.19 84 CYS B CA 1
ATOM 2424 C C . CYS B 1 84 ? -5.484 -18.125 -14.836 1 96.19 84 CYS B C 1
ATOM 2426 O O . CYS B 1 84 ? -6.434 -18.125 -14.055 1 96.19 84 CYS B O 1
ATOM 2428 N N . GLN B 1 85 ? -5.539 -18.703 -16.031 1 94.69 85 GLN B N 1
ATOM 2429 C CA . GLN B 1 85 ? -6.805 -19.203 -16.562 1 94.69 85 GLN B CA 1
ATOM 2430 C C . GLN B 1 85 ? -7.219 -20.484 -15.867 1 94.69 85 GLN B C 1
ATOM 2432 O O . GLN B 1 85 ? -8.398 -20.859 -15.883 1 94.69 85 GLN B O 1
ATOM 2437 N N . GLU B 1 86 ? -6.246 -21.156 -15.297 1 92.25 86 GLU B N 1
ATOM 2438 C CA . GLU B 1 86 ? -6.566 -22.391 -14.594 1 92.25 86 GLU B CA 1
ATOM 2439 C C . GLU B 1 86 ? -7.254 -22.094 -13.266 1 92.25 86 GLU B C 1
ATOM 2441 O O . GLU B 1 86 ? -7.84 -23 -12.648 1 92.25 86 GLU B O 1
ATOM 2446 N N . LEU B 1 87 ? -7.207 -20.875 -12.875 1 88.94 87 LEU B N 1
ATOM 2447 C CA . LEU B 1 87 ? -7.777 -20.5 -11.586 1 88.94 87 LEU B CA 1
ATOM 2448 C C . LEU B 1 87 ? -9.227 -20.047 -11.742 1 88.94 87 LEU B C 1
ATOM 2450 O O . LEU B 1 87 ? -9.898 -19.766 -10.75 1 88.94 87 LEU B O 1
ATOM 2454 N N . VAL B 1 88 ? -9.562 -20.094 -13.008 1 83.62 88 VAL B N 1
ATOM 2455 C CA . VAL B 1 88 ? -10.938 -19.656 -13.281 1 83.62 88 VAL B CA 1
ATOM 2456 C C . VAL B 1 88 ? -11.891 -20.844 -13.102 1 83.62 88 VAL B C 1
ATOM 2458 O O . VAL B 1 88 ? -11.57 -21.969 -13.484 1 83.62 88 VAL B O 1
ATOM 2461 N N . ASP B 1 89 ? -13.016 -20.766 -12.523 1 73.94 89 ASP B N 1
ATOM 2462 C CA . ASP B 1 89 ? -14.133 -21.688 -12.422 1 73.94 89 ASP B CA 1
ATOM 2463 C C . ASP B 1 89 ? -13.695 -23.016 -11.789 1 73.94 89 ASP B C 1
ATOM 2465 O O . ASP B 1 89 ? -13.992 -24.078 -12.32 1 73.94 89 ASP B O 1
ATOM 2469 N N . VAL B 1 90 ? -12.742 -22.969 -10.953 1 73.06 90 VAL B N 1
ATOM 2470 C CA . VAL B 1 90 ? -12.352 -24.172 -10.234 1 73.06 90 VAL B CA 1
ATOM 2471 C C . VAL B 1 90 ? -13.414 -24.516 -9.188 1 73.06 90 VAL B C 1
ATOM 2473 O O . VAL B 1 90 ? -13.883 -23.641 -8.461 1 73.06 90 VAL B O 1
ATOM 2476 N N . ASN B 1 91 ? -13.945 -25.656 -9.414 1 70.38 91 ASN B N 1
ATOM 2477 C CA . ASN B 1 91 ? -14.953 -26.141 -8.477 1 70.38 91 ASN B CA 1
ATOM 2478 C C . ASN B 1 91 ? -14.312 -26.859 -7.289 1 70.38 91 ASN B C 1
ATOM 2480 O O . ASN B 1 91 ? -14.016 -28.047 -7.359 1 70.38 91 ASN B O 1
ATOM 2484 N N . THR B 1 92 ? -13.727 -26.172 -6.465 1 72.12 92 THR B N 1
ATOM 2485 C CA . THR B 1 92 ? -13.148 -26.781 -5.273 1 72.12 92 THR B CA 1
ATOM 2486 C C . THR B 1 92 ? -13.766 -26.203 -4.008 1 72.12 92 THR B C 1
ATOM 2488 O O . THR B 1 92 ? -14.148 -25.031 -3.984 1 72.12 92 THR B O 1
ATOM 2491 N N . SER B 1 93 ? -13.883 -27.062 -3.051 1 74.69 93 SER B N 1
ATOM 2492 C CA . SER B 1 93 ? -14.445 -26.656 -1.766 1 74.69 93 SER B CA 1
ATOM 2493 C C . SER B 1 93 ? -13.406 -25.953 -0.908 1 74.69 93 SER B C 1
ATOM 2495 O O . SER B 1 93 ? -13.742 -25.344 0.113 1 74.69 93 SER B O 1
ATOM 2497 N N . VAL B 1 94 ? -12.234 -26.031 -1.444 1 78.5 94 VAL B N 1
ATOM 2498 C CA . VAL B 1 94 ? -11.18 -25.422 -0.652 1 78.5 94 VAL B CA 1
ATOM 2499 C C . VAL B 1 94 ? -10.859 -24.031 -1.208 1 78.5 94 VAL B C 1
ATOM 2501 O O . VAL B 1 94 ? -10.906 -23.812 -2.422 1 78.5 94 VAL B O 1
ATOM 2504 N N . HIS B 1 95 ? -10.68 -23.031 -0.532 1 82.69 95 HIS B N 1
ATOM 2505 C CA . HIS B 1 95 ? -10.281 -21.672 -0.889 1 82.69 95 HIS B CA 1
ATOM 2506 C C . HIS B 1 95 ? -11.352 -20.984 -1.725 1 82.69 95 HIS B C 1
ATOM 2508 O O . HIS B 1 95 ? -11.039 -20.219 -2.646 1 82.69 95 HIS B O 1
ATOM 2514 N N . THR B 1 96 ? -12.562 -21.25 -1.527 1 86 96 THR B N 1
ATOM 2515 C CA . THR B 1 96 ? -13.68 -20.781 -2.338 1 86 96 THR B CA 1
ATOM 2516 C C . THR B 1 96 ? -13.664 -19.25 -2.453 1 86 96 THR B C 1
ATOM 2518 O O . THR B 1 96 ? -13.891 -18.703 -3.533 1 86 96 THR B O 1
ATOM 2521 N N . GLU B 1 97 ? -13.367 -18.609 -1.358 1 86.25 97 GLU B N 1
ATOM 2522 C CA . GLU B 1 97 ? -13.375 -17.156 -1.36 1 86.25 97 GLU B CA 1
ATOM 2523 C C . GLU B 1 97 ? -12.273 -16.594 -2.258 1 86.25 97 GLU B C 1
ATOM 2525 O O . GLU B 1 97 ? -12.492 -15.625 -2.984 1 86.25 97 GLU B O 1
ATOM 2530 N N . VAL B 1 98 ? -11.188 -17.188 -2.262 1 88.31 98 VAL B N 1
ATOM 2531 C CA . VAL B 1 98 ? -10.039 -16.75 -3.047 1 88.31 98 VAL B CA 1
ATOM 2532 C C . VAL B 1 98 ? -10.312 -16.984 -4.531 1 88.31 98 VAL B C 1
ATOM 2534 O O . VAL B 1 98 ? -10.062 -16.094 -5.355 1 88.31 98 VAL B O 1
ATOM 2537 N N . PHE B 1 99 ? -10.914 -18.109 -4.859 1 90 99 PHE B N 1
ATOM 2538 C CA . PHE B 1 99 ? -11.242 -18.406 -6.246 1 90 99 PHE B CA 1
ATOM 2539 C C . PHE B 1 99 ? -12.25 -17.406 -6.801 1 90 99 PHE B C 1
ATOM 2541 O O . PHE B 1 99 ? -12.125 -16.969 -7.941 1 90 99 PHE B O 1
ATOM 2548 N N . THR B 1 100 ? -13.188 -17.141 -5.969 1 89.88 100 THR B N 1
ATOM 2549 C CA . THR B 1 100 ? -14.211 -16.188 -6.395 1 89.88 100 THR B CA 1
ATOM 2550 C C . THR B 1 100 ? -13.586 -14.836 -6.707 1 89.88 100 THR B C 1
ATOM 2552 O O . THR B 1 100 ? -13.914 -14.219 -7.727 1 89.88 100 THR B O 1
ATOM 2555 N N . ARG B 1 101 ? -12.711 -14.375 -5.902 1 91.06 101 ARG B N 1
ATOM 2556 C CA . ARG B 1 101 ? -12.047 -13.094 -6.09 1 91.06 101 ARG B CA 1
ATOM 2557 C C . ARG B 1 101 ? -11.242 -13.07 -7.387 1 91.06 101 ARG B C 1
ATOM 2559 O O . ARG B 1 101 ? -11.344 -12.125 -8.164 1 91.06 101 ARG B O 1
ATOM 2566 N N . VAL B 1 102 ? -10.492 -14.117 -7.648 1 92.69 102 VAL B N 1
ATOM 2567 C CA . VAL B 1 102 ? -9.641 -14.188 -8.828 1 92.69 102 VAL B CA 1
ATOM 2568 C C . VAL B 1 102 ? -10.5 -14.273 -10.086 1 92.69 102 VAL B C 1
ATOM 2570 O O . VAL B 1 102 ? -10.211 -13.609 -11.086 1 92.69 102 VAL B O 1
ATOM 2573 N N . SER B 1 103 ? -11.531 -15.047 -9.969 1 91.38 103 SER B N 1
ATOM 2574 C CA . SER B 1 103 ? -12.438 -15.211 -11.102 1 91.38 103 SER B CA 1
ATOM 2575 C C . SER B 1 103 ? -13.078 -13.883 -11.484 1 91.38 103 SER B C 1
ATOM 2577 O O . SER B 1 103 ? -13.18 -13.555 -12.672 1 91.38 103 SER B O 1
ATOM 2579 N N . GLU B 1 104 ? -13.477 -13.156 -10.484 1 91.31 104 GLU B N 1
ATOM 2580 C CA . GLU B 1 104 ? -14.094 -11.859 -10.734 1 91.31 104 GLU B CA 1
ATOM 2581 C C . GLU B 1 104 ? -13.125 -10.906 -11.422 1 91.31 104 GLU B C 1
ATOM 2583 O O . GLU B 1 104 ? -13.508 -10.164 -12.336 1 91.31 104 GLU B O 1
ATOM 2588 N N . LYS B 1 105 ? -11.945 -10.914 -11.008 1 93.12 105 LYS B N 1
ATOM 2589 C CA . LYS B 1 105 ? -10.93 -10.047 -11.609 1 93.12 105 LYS B CA 1
ATOM 2590 C C . LYS B 1 105 ? -10.625 -10.469 -13.039 1 93.12 105 LYS B C 1
ATOM 2592 O O . LYS B 1 105 ? -10.477 -9.625 -13.93 1 93.12 105 LYS B O 1
ATOM 2597 N N . LEU B 1 106 ? -10.547 -11.703 -13.266 1 93.38 106 LEU B N 1
ATOM 2598 C CA . LEU B 1 106 ? -10.242 -12.219 -14.594 1 93.38 106 LEU B CA 1
ATOM 2599 C C . LEU B 1 106 ? -11.391 -11.938 -15.562 1 93.38 106 LEU B C 1
ATOM 2601 O O . LEU B 1 106 ? -11.156 -11.664 -16.734 1 93.38 106 LEU B O 1
ATOM 2605 N N . LYS B 1 107 ? -12.555 -12.016 -15.023 1 90.25 107 LYS B N 1
ATOM 2606 C CA . LYS B 1 107 ? -13.727 -11.742 -15.852 1 90.25 107 LYS B CA 1
ATOM 2607 C C . LYS B 1 107 ? -13.773 -10.273 -16.266 1 90.25 107 LYS B C 1
ATOM 2609 O O . LYS B 1 107 ? -14.352 -9.938 -17.297 1 90.25 107 LYS B O 1
ATOM 2614 N N . SER B 1 108 ? -13.18 -9.477 -15.445 1 89.88 108 SER B N 1
ATOM 2615 C CA . SER B 1 108 ? -13.211 -8.047 -15.711 1 89.88 108 SER B CA 1
ATOM 2616 C C . SER B 1 108 ? -12.062 -7.625 -16.625 1 89.88 108 SER B C 1
ATOM 2618 O O . SER B 1 108 ? -11.953 -6.453 -17 1 89.88 108 SER B O 1
ATOM 2620 N N . VAL B 1 109 ? -11.266 -8.617 -16.938 1 87.69 109 VAL B N 1
ATOM 2621 C CA . VAL B 1 109 ? -10.148 -8.336 -17.828 1 87.69 109 VAL B CA 1
ATOM 2622 C C . VAL B 1 109 ? -10.609 -8.406 -19.281 1 87.69 109 VAL B C 1
ATOM 2624 O O . VAL B 1 109 ? -11.414 -9.273 -19.641 1 87.69 109 VAL B O 1
ATOM 2627 N N . SER B 1 110 ? -10.25 -7.441 -20.078 1 80.62 110 SER B N 1
ATOM 2628 C CA . SER B 1 110 ? -10.586 -7.457 -21.5 1 80.62 110 SER B CA 1
ATOM 2629 C C . SER B 1 110 ? -9.906 -8.617 -22.219 1 80.62 110 SER B C 1
ATOM 2631 O O . SER B 1 110 ? -10.477 -9.211 -23.125 1 80.62 110 SER B O 1
ATOM 2633 N N . GLY B 1 111 ? -8.742 -8.992 -21.75 1 80.19 111 GLY B N 1
ATOM 2634 C CA . GLY B 1 111 ? -7.98 -10.062 -22.375 1 80.19 111 GLY B CA 1
A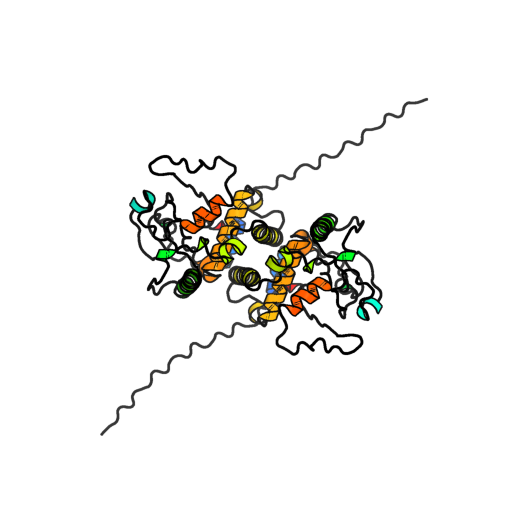TOM 2635 C C . GLY B 1 111 ? -8.125 -11.391 -21.656 1 80.19 111 GLY B C 1
ATOM 2636 O O . GLY B 1 111 ? -9.188 -11.703 -21.125 1 80.19 111 GLY B O 1
ATOM 2637 N N . ARG B 1 112 ? -7.07 -12.219 -21.984 1 89.06 112 ARG B N 1
ATOM 2638 C CA . ARG B 1 112 ? -7.133 -13.586 -21.453 1 89.06 112 ARG B CA 1
ATOM 2639 C C . ARG B 1 112 ? -6.207 -13.75 -20.266 1 89.06 112 ARG B C 1
ATOM 2641 O O . ARG B 1 112 ? -6.16 -14.82 -19.641 1 89.06 112 ARG B O 1
ATOM 2648 N N . CYS B 1 113 ? -5.48 -12.641 -19.953 1 97.06 113 CYS B N 1
ATOM 2649 C CA . CYS B 1 113 ? -4.488 -12.781 -18.891 1 97.06 113 CYS B CA 1
ATOM 2650 C C . CYS B 1 113 ? -4.73 -11.758 -17.781 1 97.06 113 CYS B C 1
ATOM 2652 O O . CYS B 1 113 ? -5.047 -10.602 -18.062 1 97.06 113 CYS B O 1
ATOM 2654 N N . ILE B 1 114 ? -4.602 -12.164 -16.562 1 96.88 114 ILE B N 1
ATOM 2655 C CA . ILE B 1 114 ? -4.859 -11.336 -15.391 1 96.88 114 ILE B CA 1
ATOM 2656 C C . ILE B 1 114 ? -3.902 -10.141 -15.383 1 96.88 114 ILE B C 1
ATOM 2658 O O . ILE B 1 114 ? -4.207 -9.102 -14.805 1 96.88 114 ILE B O 1
ATOM 2662 N N . VAL B 1 115 ? -2.711 -10.258 -16.094 1 97.19 115 VAL B N 1
ATOM 2663 C CA . VAL B 1 115 ? -1.711 -9.195 -16.094 1 97.19 115 VAL B CA 1
ATOM 2664 C C . VAL B 1 115 ? -2.188 -8.031 -16.953 1 97.19 115 VAL B C 1
ATOM 2666 O O . VAL B 1 115 ? -1.628 -6.938 -16.891 1 97.19 115 VAL B O 1
ATOM 2669 N N . GLU B 1 116 ? -3.17 -8.273 -17.719 1 96.25 116 GLU B N 1
ATOM 2670 C CA . GLU B 1 116 ? -3.713 -7.234 -18.578 1 96.25 116 GLU B CA 1
ATOM 2671 C C . GLU B 1 116 ? -4.719 -6.363 -17.828 1 96.25 116 GLU B C 1
ATOM 2673 O O . GLU B 1 116 ? -5.199 -5.363 -18.375 1 96.25 116 GLU B O 1
ATOM 2678 N N . HIS B 1 117 ? -5.086 -6.758 -16.656 1 95.56 117 HIS B N 1
ATOM 2679 C CA . HIS B 1 117 ? -5.988 -5.941 -15.852 1 95.56 117 HIS B CA 1
ATOM 2680 C C . HIS B 1 117 ? -5.363 -4.59 -15.516 1 95.56 117 HIS B C 1
ATOM 2682 O O . HIS B 1 117 ? -4.223 -4.527 -15.062 1 95.56 117 HIS B O 1
ATOM 2688 N N . PRO B 1 118 ? -6.074 -3.521 -15.664 1 93.38 118 PRO B N 1
ATOM 2689 C CA . PRO B 1 118 ? -5.512 -2.197 -15.383 1 93.38 118 PRO B CA 1
ATOM 2690 C C . PRO B 1 118 ? -5.031 -2.051 -13.945 1 93.38 118 PRO B C 1
ATOM 2692 O O . PRO B 1 118 ? -4.008 -1.408 -13.688 1 93.38 118 PRO B O 1
ATOM 2695 N N . SER B 1 119 ? -5.746 -2.637 -13.047 1 93.88 119 SER B N 1
ATOM 2696 C CA . SER B 1 119 ? -5.379 -2.541 -11.633 1 93.88 119 SER B CA 1
ATOM 2697 C C . SER B 1 119 ? -4.094 -3.311 -11.344 1 93.88 119 SER B C 1
ATOM 2699 O O . SER B 1 119 ? -3.383 -3 -10.383 1 93.88 119 SER B O 1
ATOM 2701 N N . PHE B 1 120 ? -3.852 -4.344 -12.148 1 95.56 120 PHE B N 1
ATOM 2702 C CA . PHE B 1 120 ? -2.6 -5.07 -11.984 1 95.56 120 PHE B CA 1
ATOM 2703 C C . PHE B 1 120 ? -1.406 -4.16 -12.242 1 95.56 120 PHE B C 1
ATOM 2705 O O . PHE B 1 120 ? -0.459 -4.129 -11.461 1 95.56 120 PHE B O 1
ATOM 2712 N N . GLN B 1 121 ? -1.424 -3.432 -13.281 1 94 121 GLN B N 1
ATOM 2713 C CA . GLN B 1 121 ? -0.353 -2.5 -13.625 1 94 121 GLN B CA 1
ATOM 2714 C C . GLN B 1 121 ? -0.224 -1.402 -12.57 1 94 121 GLN B C 1
ATOM 2716 O O . GLN B 1 121 ? 0.886 -1.062 -12.156 1 94 121 GLN B O 1
ATOM 2721 N N . LYS B 1 122 ? -1.292 -0.998 -12.164 1 93.25 122 LYS B N 1
ATOM 2722 C CA . LYS B 1 122 ? -1.364 0.155 -11.266 1 93.25 122 LYS B CA 1
ATOM 2723 C C . LYS B 1 122 ? -0.829 -0.19 -9.883 1 93.25 122 LYS B C 1
ATOM 2725 O O . LYS B 1 122 ? -0.057 0.576 -9.305 1 93.25 122 LYS B O 1
ATOM 2730 N N . PHE B 1 123 ? -1.131 -1.363 -9.414 1 94.19 123 PHE B N 1
ATOM 2731 C CA . PHE B 1 123 ? -0.854 -1.645 -8.016 1 94.19 123 PHE B CA 1
ATOM 2732 C C . PHE B 1 123 ? 0.332 -2.592 -7.875 1 94.19 123 PHE B C 1
ATOM 2734 O O . PHE B 1 123 ? 1.001 -2.607 -6.84 1 94.19 123 PHE B O 1
ATOM 2741 N N . VAL B 1 124 ? 0.596 -3.332 -8.875 1 95.69 124 VAL B N 1
ATOM 2742 C CA . VAL B 1 124 ? 1.601 -4.379 -8.734 1 95.69 124 VAL B CA 1
ATOM 2743 C C . VAL B 1 124 ? 2.885 -3.967 -9.453 1 95.69 124 VAL B C 1
ATOM 2745 O O . VAL B 1 124 ? 3.984 -4.184 -8.945 1 95.69 124 VAL B O 1
ATOM 2748 N N . LEU B 1 125 ? 2.754 -3.354 -10.562 1 96.19 125 LEU B N 1
ATOM 2749 C CA . LEU B 1 125 ? 3.939 -3.113 -11.375 1 96.19 125 LEU B CA 1
ATOM 2750 C C . LEU B 1 125 ? 4.422 -1.675 -11.227 1 96.19 125 LEU B C 1
ATOM 2752 O O . LEU B 1 125 ? 5.508 -1.327 -11.688 1 96.19 125 LEU B O 1
ATOM 2756 N N . ASP B 1 126 ? 3.674 -0.786 -10.617 1 95.31 126 ASP B N 1
ATOM 2757 C CA . ASP B 1 126 ? 4.055 0.611 -10.438 1 95.31 126 ASP B CA 1
ATOM 2758 C C . ASP B 1 126 ? 5.148 0.749 -9.383 1 95.31 126 ASP B C 1
ATOM 2760 O O . ASP B 1 126 ? 4.93 0.431 -8.211 1 95.31 126 ASP B O 1
ATOM 2764 N N . LYS B 1 127 ? 6.27 1.262 -9.781 1 94.19 127 LYS B N 1
ATOM 2765 C CA . LYS B 1 127 ? 7.422 1.353 -8.898 1 94.19 127 LYS B CA 1
ATOM 2766 C C . LYS B 1 127 ? 7.145 2.287 -7.723 1 94.19 127 LYS B C 1
ATOM 2768 O O . LYS B 1 127 ? 7.543 2.006 -6.59 1 94.19 127 LYS B O 1
ATOM 2773 N N . GLU B 1 128 ? 6.492 3.385 -7.977 1 93.62 128 GLU B N 1
ATOM 2774 C CA . GLU B 1 128 ? 6.176 4.324 -6.906 1 93.62 128 GLU B CA 1
ATOM 2775 C C . GLU B 1 128 ? 5.227 3.695 -5.887 1 93.62 128 GLU B C 1
ATOM 2777 O O . GLU B 1 128 ? 5.398 3.879 -4.68 1 93.62 128 GLU B O 1
ATOM 2782 N N . GLY B 1 129 ? 4.309 2.971 -6.387 1 94.31 129 GLY B N 1
ATOM 2783 C CA . GLY B 1 129 ? 3.389 2.273 -5.5 1 94.31 129 GLY B CA 1
ATOM 2784 C C . GLY B 1 129 ? 4.074 1.255 -4.609 1 94.31 129 GLY B C 1
ATOM 2785 O O . GLY B 1 129 ? 3.818 1.204 -3.404 1 94.31 129 GLY B O 1
ATOM 2786 N N . ILE B 1 130 ? 4.914 0.495 -5.172 1 94.25 130 ILE B N 1
ATOM 2787 C CA . ILE B 1 130 ? 5.617 -0.533 -4.418 1 94.25 130 ILE B CA 1
ATOM 2788 C C . ILE B 1 130 ? 6.555 0.122 -3.402 1 94.25 130 ILE B C 1
ATOM 2790 O O . ILE B 1 130 ? 6.738 -0.393 -2.297 1 94.25 130 ILE B O 1
ATOM 2794 N N . SER B 1 131 ? 7.117 1.26 -3.736 1 92.19 131 SER B N 1
ATOM 2795 C CA . SER B 1 131 ? 8 1.968 -2.814 1 92.19 131 SER B CA 1
ATOM 2796 C C . SER B 1 131 ? 7.27 2.35 -1.532 1 92.19 131 SER B C 1
ATOM 2798 O O . SER B 1 131 ? 7.879 2.41 -0.461 1 92.19 131 SER B O 1
ATOM 2800 N N . LEU B 1 132 ? 5.984 2.607 -1.608 1 93.31 132 LEU B N 1
ATOM 2801 C CA . LEU B 1 132 ? 5.199 2.918 -0.42 1 93.31 132 LEU B CA 1
ATOM 2802 C C . LEU B 1 132 ? 5.145 1.722 0.524 1 93.31 132 LEU B C 1
ATOM 2804 O O . LEU B 1 132 ? 5.234 1.883 1.743 1 93.31 132 LEU B O 1
ATOM 2808 N N . TRP B 1 133 ? 5.02 0.593 -0.058 1 89.25 133 TRP B N 1
ATOM 2809 C CA . TRP B 1 133 ? 5.012 -0.629 0.738 1 89.25 133 TRP B CA 1
ATOM 2810 C C . TRP B 1 133 ? 6.352 -0.83 1.441 1 89.25 133 TRP B C 1
ATOM 2812 O O . TRP B 1 133 ? 6.395 -1.225 2.609 1 89.25 133 TRP B O 1
ATOM 2822 N N . ILE B 1 134 ? 7.328 -0.549 0.733 1 85.81 134 ILE B N 1
ATOM 2823 C CA . ILE B 1 134 ? 8.68 -0.696 1.271 1 85.81 134 ILE B CA 1
ATOM 2824 C C . ILE B 1 134 ? 8.891 0.308 2.4 1 85.81 134 ILE B C 1
ATOM 2826 O O . ILE B 1 134 ? 9.414 -0.045 3.461 1 85.81 134 ILE B O 1
ATOM 2830 N N . GLU B 1 135 ? 8.484 1.547 2.201 1 86.31 135 GLU B N 1
ATOM 2831 C CA . GLU B 1 135 ? 8.586 2.568 3.238 1 86.31 135 GLU B CA 1
ATOM 2832 C C . GLU B 1 135 ? 7.789 2.174 4.48 1 86.31 135 GLU B C 1
ATOM 2834 O O . GLU B 1 135 ? 8.242 2.377 5.605 1 86.31 135 GLU B O 1
ATOM 2839 N N . ASN B 1 136 ? 6.668 1.683 4.25 1 86.44 136 ASN B N 1
ATOM 2840 C CA . ASN B 1 136 ? 5.836 1.24 5.363 1 86.44 136 ASN B CA 1
ATOM 2841 C C . ASN B 1 136 ? 6.527 0.154 6.184 1 86.44 136 ASN B C 1
ATOM 2843 O O . ASN B 1 136 ? 6.496 0.185 7.414 1 86.44 136 ASN B O 1
ATOM 2847 N N . LYS B 1 137 ? 7.062 -0.721 5.496 1 81.25 137 LYS B N 1
ATOM 2848 C CA . LYS B 1 137 ? 7.773 -1.798 6.18 1 81.25 137 LYS B CA 1
ATOM 2849 C C . LYS B 1 137 ? 8.977 -1.261 6.945 1 81.25 137 LYS B C 1
ATOM 2851 O O . LYS B 1 137 ? 9.281 -1.733 8.039 1 81.25 137 LYS B O 1
ATOM 2856 N N . ARG B 1 138 ? 9.625 -0.38 6.348 1 78.44 138 ARG B N 1
ATOM 2857 C CA . ARG B 1 138 ? 10.758 0.249 7.023 1 78.44 138 ARG B CA 1
ATOM 2858 C C . ARG B 1 138 ? 10.328 0.882 8.344 1 78.44 138 ARG B C 1
ATOM 2860 O O . ARG B 1 138 ? 11.055 0.821 9.336 1 78.44 138 ARG B O 1
ATOM 2867 N N . PHE B 1 139 ? 9.297 1.495 8.344 1 80.31 139 PHE B N 1
ATOM 2868 C CA . PHE B 1 139 ? 8.773 2.102 9.562 1 80.31 139 PHE B CA 1
ATOM 2869 C C . PHE B 1 139 ? 8.438 1.034 10.594 1 80.31 139 PHE B C 1
ATOM 2871 O O . PHE B 1 139 ? 8.789 1.167 11.766 1 80.31 139 PHE B O 1
ATOM 2878 N N . GLU B 1 140 ? 7.727 -0.015 10.133 1 71.69 140 GLU B N 1
ATOM 2879 C CA . GLU B 1 140 ? 7.246 -1.054 11.039 1 71.69 140 GLU B CA 1
ATOM 2880 C C . GLU B 1 140 ? 8.406 -1.849 11.633 1 71.69 140 GLU B C 1
ATOM 2882 O O . GLU B 1 140 ? 8.359 -2.26 12.797 1 71.69 140 GLU B O 1
ATOM 2887 N N . CYS B 1 141 ? 9.328 -2.1 10.867 1 64.06 141 CYS B N 1
ATOM 2888 C CA . CYS B 1 141 ? 10.414 -2.963 11.312 1 64.06 141 CYS B CA 1
ATOM 2889 C C . CYS B 1 141 ? 11.562 -2.143 11.883 1 64.06 141 CYS B C 1
ATOM 2891 O O . CYS B 1 141 ? 12.398 -2.668 12.617 1 64.06 141 CYS B O 1
ATOM 2893 N N . GLY B 1 142 ? 11.508 -0.877 11.812 1 57.78 142 GLY B N 1
ATOM 2894 C CA . GLY B 1 142 ? 12.617 -0.046 12.25 1 57.78 142 GLY B CA 1
ATOM 2895 C C . GLY B 1 142 ? 13.867 -0.223 11.406 1 57.78 142 GLY B C 1
ATOM 2896 O O . GLY B 1 142 ? 13.891 -1.044 10.484 1 57.78 142 GLY B O 1
ATOM 2897 N N . PRO B 1 143 ? 14.836 0.739 11.5 1 51.28 143 PRO B N 1
ATOM 2898 C CA . PRO B 1 143 ? 16.047 0.711 10.672 1 51.28 143 PRO B CA 1
ATOM 2899 C C . PRO B 1 143 ? 16.766 -0.63 10.734 1 51.28 143 PRO B C 1
ATOM 2901 O O . PRO B 1 143 ? 17.438 -1.018 9.773 1 51.28 143 PRO B O 1
ATOM 2904 N N . LYS B 1 144 ? 16.812 -1.212 11.812 1 47.91 144 LYS B N 1
ATOM 2905 C CA . LYS B 1 144 ? 17.734 -2.32 12.039 1 47.91 144 LYS B CA 1
ATOM 2906 C C . LYS B 1 144 ? 17.234 -3.596 11.367 1 47.91 144 LYS B C 1
ATOM 2908 O O . LYS B 1 144 ? 18.031 -4.5 11.078 1 47.91 144 LYS B O 1
ATOM 2913 N N . SER B 1 145 ? 16.047 -3.82 11.492 1 44.41 145 SER B N 1
ATOM 2914 C CA . SER B 1 145 ? 15.609 -5.207 11.367 1 44.41 145 SER B CA 1
ATOM 2915 C C . SER B 1 145 ? 15.477 -5.613 9.906 1 44.41 145 SER B C 1
ATOM 2917 O O . SER B 1 145 ? 15.094 -6.746 9.602 1 44.41 145 SER B O 1
ATOM 2919 N N . SER B 1 146 ? 15.328 -4.66 8.922 1 43.28 146 SER B N 1
ATOM 2920 C CA . SER B 1 146 ? 14.672 -5.203 7.738 1 43.28 146 SER B CA 1
ATOM 2921 C C . SER B 1 146 ? 15.609 -6.121 6.957 1 43.28 146 SER B C 1
ATOM 2923 O O . SER B 1 146 ? 16.734 -5.738 6.641 1 43.28 146 SER B O 1
ATOM 2925 N N . THR B 1 147 ? 15.492 -7.406 6.992 1 44.34 147 THR B N 1
ATOM 2926 C CA . THR B 1 147 ? 15.969 -8.32 5.961 1 44.34 147 THR B CA 1
ATOM 2927 C C . THR B 1 147 ? 16.062 -7.605 4.617 1 44.34 147 THR B C 1
ATOM 2929 O O . THR B 1 147 ? 16.891 -7.965 3.775 1 44.34 147 THR B O 1
ATOM 2932 N N . SER B 1 148 ? 15.297 -6.535 4.406 1 48.41 148 SER B N 1
ATOM 2933 C CA . SER B 1 148 ? 15.219 -5.727 3.191 1 48.41 148 SER B CA 1
ATOM 2934 C C . SER B 1 148 ? 16.5 -4.922 2.979 1 48.41 148 SER B C 1
ATOM 2936 O O . SER B 1 148 ? 16.797 -4.516 1.856 1 48.41 148 SER B O 1
ATOM 2938 N N . ALA B 1 149 ? 17.266 -4.781 4.121 1 49.59 149 ALA B N 1
ATOM 2939 C CA . ALA B 1 149 ? 18.453 -3.947 3.99 1 49.59 149 ALA B CA 1
ATOM 2940 C C . ALA B 1 149 ? 19.516 -4.637 3.139 1 49.59 149 ALA B C 1
ATOM 2942 O O . ALA B 1 149 ? 20.297 -3.975 2.463 1 49.59 149 ALA B O 1
ATOM 2943 N N . THR B 1 150 ? 19.422 -6.082 3.154 1 53.16 150 THR B N 1
ATOM 2944 C CA . THR B 1 150 ? 20.453 -6.746 2.377 1 53.16 150 THR B CA 1
ATOM 2945 C C . THR B 1 150 ? 19.953 -7.062 0.968 1 53.16 150 THR B C 1
ATOM 2947 O O . THR B 1 150 ? 20.734 -7.461 0.103 1 53.16 150 THR B O 1
ATOM 2950 N N . MET B 1 151 ? 18.75 -6.887 0.843 1 61.03 151 MET B N 1
ATOM 2951 C CA . MET B 1 151 ? 18.234 -7.188 -0.488 1 61.03 151 MET B CA 1
ATOM 2952 C C . MET B 1 151 ? 18.562 -6.062 -1.466 1 61.03 151 MET B C 1
ATOM 2954 O O . MET B 1 151 ? 18.5 -4.887 -1.105 1 61.03 151 MET B O 1
ATOM 2958 N N . ASP B 1 152 ? 19.109 -6.633 -2.561 1 73.81 152 ASP B N 1
ATOM 2959 C CA . ASP B 1 152 ? 19.219 -5.629 -3.617 1 73.81 152 ASP B CA 1
ATOM 2960 C C . ASP B 1 152 ? 17.859 -5.004 -3.914 1 73.81 152 ASP B C 1
ATOM 2962 O O . ASP B 1 152 ? 16.812 -5.594 -3.611 1 73.81 152 ASP B O 1
ATOM 2966 N N . GLU B 1 153 ? 17.859 -3.863 -4.398 1 80 153 GLU B N 1
ATOM 2967 C CA . GLU B 1 153 ? 16.672 -3.049 -4.586 1 80 153 GLU B CA 1
ATOM 2968 C C . GLU B 1 153 ? 15.641 -3.768 -5.457 1 80 153 GLU B C 1
ATOM 2970 O O . GLU B 1 153 ? 14.461 -3.855 -5.094 1 80 153 GLU B O 1
ATOM 2975 N N . PRO B 1 154 ? 16.062 -4.457 -6.547 1 82.62 154 PRO B N 1
ATOM 2976 C CA . PRO B 1 154 ? 15.055 -5.125 -7.383 1 82.62 154 PRO B CA 1
ATOM 2977 C C . PRO B 1 154 ? 14.383 -6.297 -6.672 1 82.62 154 PRO B C 1
ATOM 2979 O O . PRO B 1 154 ? 13.195 -6.547 -6.875 1 82.62 154 PRO B O 1
ATOM 2982 N N . ARG B 1 155 ? 15.164 -6.91 -5.879 1 81.62 155 ARG B N 1
ATOM 2983 C CA . ARG B 1 155 ? 14.602 -8.031 -5.129 1 81.62 155 ARG B CA 1
ATOM 2984 C C . ARG B 1 155 ? 13.539 -7.555 -4.152 1 81.62 155 ARG B C 1
ATOM 2986 O O . ARG B 1 155 ? 12.508 -8.203 -3.984 1 81.62 155 ARG B O 1
ATOM 2993 N N . ARG B 1 156 ? 13.836 -6.457 -3.516 1 83.12 156 ARG B N 1
ATOM 2994 C CA . ARG B 1 156 ? 12.867 -5.891 -2.578 1 83.12 156 ARG B CA 1
ATOM 2995 C C . ARG B 1 156 ? 11.586 -5.48 -3.295 1 83.12 156 ARG B C 1
ATOM 2997 O O . ARG B 1 156 ? 10.484 -5.746 -2.805 1 83.12 156 ARG B O 1
ATOM 3004 N N . TYR B 1 157 ? 11.773 -4.938 -4.438 1 89.12 157 TYR B N 1
ATOM 3005 C CA . TYR B 1 157 ? 10.617 -4.52 -5.211 1 89.12 157 TYR B CA 1
ATOM 3006 C C . TYR B 1 157 ? 9.797 -5.723 -5.668 1 89.12 157 TYR B C 1
ATOM 3008 O O . TYR B 1 157 ? 8.562 -5.691 -5.641 1 89.12 157 TYR B O 1
ATOM 3016 N N . ARG B 1 158 ? 10.422 -6.789 -6.082 1 88.25 158 ARG B N 1
ATOM 3017 C CA . ARG B 1 158 ? 9.711 -7.992 -6.5 1 88.25 158 ARG B CA 1
ATOM 3018 C C . ARG B 1 158 ? 8.922 -8.594 -5.344 1 88.25 158 ARG B C 1
ATOM 3020 O O . ARG B 1 158 ? 7.773 -9.008 -5.523 1 88.25 158 ARG B O 1
ATOM 3027 N N . TYR B 1 159 ? 9.57 -8.562 -4.238 1 85.25 159 TYR B N 1
ATOM 3028 C CA . TYR B 1 159 ? 8.922 -9.125 -3.057 1 85.25 159 TYR B CA 1
ATOM 3029 C C . TYR B 1 159 ? 7.602 -8.422 -2.77 1 85.25 159 TYR B C 1
ATOM 3031 O O . TYR B 1 159 ? 6.57 -9.07 -2.598 1 85.25 159 TYR B O 1
ATOM 3039 N N . TYR B 1 160 ? 7.695 -7.172 -2.736 1 89.25 160 TYR B N 1
ATOM 3040 C CA . TYR B 1 160 ? 6.488 -6.434 -2.381 1 89.25 160 TYR B CA 1
ATOM 3041 C C . TYR B 1 160 ? 5.508 -6.402 -3.547 1 89.25 160 TYR B C 1
ATOM 3043 O O . TYR B 1 160 ? 4.297 -6.293 -3.342 1 89.25 160 TYR B O 1
ATOM 3051 N N . ALA B 1 161 ? 6.023 -6.586 -4.734 1 92.88 161 ALA B N 1
ATOM 3052 C CA . ALA B 1 161 ? 5.117 -6.75 -5.867 1 92.88 161 ALA B CA 1
ATOM 3053 C C . ALA B 1 161 ? 4.312 -8.039 -5.742 1 92.88 161 ALA B C 1
ATOM 3055 O O . ALA B 1 161 ? 3.104 -8.055 -5.984 1 92.88 161 ALA B O 1
ATOM 3056 N N . TYR B 1 162 ? 4.973 -9.094 -5.316 1 90.56 162 TYR B N 1
ATOM 3057 C CA . TYR B 1 162 ? 4.277 -10.359 -5.086 1 90.56 162 TYR B CA 1
ATOM 3058 C C . TYR B 1 162 ? 3.232 -10.211 -3.986 1 90.56 162 TYR B C 1
ATOM 3060 O O . TYR B 1 162 ? 2.104 -10.688 -4.125 1 90.56 162 TYR B O 1
ATOM 3068 N N . ARG B 1 163 ? 3.676 -9.555 -2.961 1 88.44 163 ARG B N 1
ATOM 3069 C CA . ARG B 1 163 ? 2.746 -9.344 -1.855 1 88.44 163 ARG B CA 1
ATOM 3070 C C . ARG B 1 163 ? 1.529 -8.539 -2.307 1 88.44 163 ARG B C 1
ATOM 3072 O O . ARG B 1 163 ? 0.393 -8.891 -1.977 1 88.44 163 ARG B O 1
ATOM 3079 N N . CYS B 1 164 ? 1.765 -7.496 -3.033 1 92.44 164 CYS B N 1
ATOM 3080 C CA . CYS B 1 164 ? 0.679 -6.66 -3.531 1 92.44 164 CYS B CA 1
ATOM 3081 C C . CYS B 1 164 ? -0.257 -7.461 -4.43 1 92.44 164 CYS B C 1
ATOM 3083 O O . CYS B 1 164 ? -1.479 -7.328 -4.332 1 92.44 164 CYS B O 1
ATOM 3085 N N . PHE B 1 165 ? 0.302 -8.367 -5.238 1 94.75 165 PHE B N 1
ATOM 3086 C CA . PHE B 1 165 ? -0.531 -9.188 -6.109 1 94.75 165 PHE B CA 1
ATOM 3087 C C . PHE B 1 165 ? -1.43 -10.102 -5.289 1 94.75 165 PHE B C 1
ATOM 3089 O O . PHE B 1 165 ? -2.627 -10.219 -5.562 1 94.75 165 PHE B O 1
ATOM 3096 N N . VAL B 1 166 ? -0.828 -10.75 -4.375 1 92.62 166 VAL B N 1
ATOM 3097 C CA . VAL B 1 166 ? -1.582 -11.703 -3.559 1 92.62 166 VAL B CA 1
ATOM 3098 C C . VAL B 1 166 ? -2.711 -10.969 -2.832 1 92.62 166 VAL B C 1
ATOM 3100 O O . VAL B 1 166 ? -3.852 -11.438 -2.82 1 92.62 166 VAL B O 1
ATOM 3103 N N . LEU B 1 167 ? -2.422 -9.812 -2.287 1 91.75 167 LEU B N 1
ATOM 3104 C CA . LEU B 1 167 ? -3.449 -9.039 -1.598 1 91.75 167 LEU B CA 1
ATOM 3105 C C . LEU B 1 167 ? -4.535 -8.594 -2.57 1 91.75 167 LEU B C 1
ATOM 3107 O O . LEU B 1 167 ? -5.723 -8.617 -2.238 1 91.75 167 LEU B O 1
ATOM 3111 N N . TRP B 1 168 ? -4.105 -8.18 -3.691 1 94.94 168 TRP B N 1
ATOM 3112 C CA . TRP B 1 168 ? -5.02 -7.668 -4.707 1 94.94 168 TRP B CA 1
ATOM 3113 C C . TRP B 1 168 ? -5.902 -8.781 -5.258 1 94.94 168 TRP B C 1
ATOM 3115 O O . TRP B 1 168 ? -7.117 -8.625 -5.371 1 94.94 168 TRP B O 1
ATOM 3125 N N . ALA B 1 169 ? -5.332 -9.945 -5.535 1 94.38 169 ALA B N 1
ATOM 3126 C CA . ALA B 1 169 ? -6.055 -11 -6.238 1 94.38 169 ALA B CA 1
ATOM 3127 C C . ALA B 1 169 ? -6.66 -11.992 -5.254 1 94.38 169 ALA B C 1
ATOM 3129 O O . ALA B 1 169 ? -7.797 -12.445 -5.434 1 94.38 169 ALA B O 1
ATOM 3130 N N . TYR B 1 170 ? -5.836 -12.32 -4.219 1 91.38 170 TYR B N 1
ATOM 3131 C CA . TYR B 1 170 ? -6.258 -13.391 -3.316 1 91.38 170 TYR B CA 1
ATOM 3132 C C . TYR B 1 170 ? -6.848 -12.812 -2.033 1 91.38 170 TYR B C 1
ATOM 3134 O O . TYR B 1 170 ? -7.586 -13.5 -1.321 1 91.38 170 TYR B O 1
ATOM 3142 N N . GLY B 1 171 ? -6.461 -11.625 -1.673 1 89.44 171 GLY B N 1
ATOM 3143 C CA . GLY B 1 171 ? -6.879 -11.047 -0.402 1 89.44 171 GLY B CA 1
ATOM 3144 C C . GLY B 1 171 ? -6 -11.469 0.76 1 89.44 171 GLY B C 1
ATOM 3145 O O . GLY B 1 171 ? -4.992 -12.156 0.566 1 89.44 171 GLY B O 1
ATOM 3146 N N . HIS B 1 172 ? -6.414 -11.031 1.938 1 84.62 172 HIS B N 1
ATOM 3147 C CA . HIS B 1 172 ? -5.617 -11.328 3.123 1 84.62 172 HIS B CA 1
ATOM 3148 C C . HIS B 1 172 ? -5.621 -12.82 3.432 1 84.62 172 HIS B C 1
ATOM 3150 O O . HIS B 1 172 ? -4.648 -13.352 3.969 1 84.62 172 HIS B O 1
ATOM 3156 N N . VAL B 1 173 ? -6.688 -13.516 3.045 1 79.88 173 VAL B N 1
ATOM 3157 C CA . VAL B 1 173 ? -6.805 -14.953 3.271 1 79.88 173 VAL B CA 1
ATOM 3158 C C . VAL B 1 173 ? -5.762 -15.695 2.436 1 79.88 173 VAL B C 1
ATOM 3160 O O . VAL B 1 173 ? -5.16 -16.656 2.9 1 79.88 173 VAL B O 1
ATOM 3163 N N . GLY B 1 174 ? -5.539 -15.18 1.308 1 81 174 GLY B N 1
ATOM 3164 C CA . GLY B 1 174 ? -4.594 -15.812 0.403 1 81 174 GLY B CA 1
ATOM 3165 C C . GLY B 1 174 ? -3.15 -15.68 0.86 1 81 174 GLY B C 1
ATOM 3166 O O . GLY B 1 174 ? -2.332 -16.562 0.601 1 81 174 GLY B O 1
ATOM 3167 N N . LEU B 1 175 ? -2.852 -14.625 1.467 1 78 175 LEU B N 1
ATOM 3168 C CA . LEU B 1 175 ? -1.491 -14.414 1.948 1 78 175 LEU B CA 1
ATOM 3169 C C . LEU B 1 175 ? -1.109 -15.469 2.98 1 78 175 LEU B C 1
ATOM 3171 O O . LEU B 1 175 ? 0.022 -15.961 2.984 1 78 175 LEU B O 1
ATOM 3175 N N . GLY B 1 176 ? -2.062 -15.852 3.699 1 72.12 176 GLY B N 1
ATOM 3176 C CA . GLY B 1 176 ? -1.809 -16.828 4.746 1 72.12 176 GLY B CA 1
ATOM 3177 C C . GLY B 1 176 ? -1.705 -18.25 4.23 1 72.12 176 GLY B C 1
ATOM 3178 O O . GLY B 1 176 ? -1.082 -19.094 4.863 1 72.12 176 GLY B O 1
ATOM 3179 N N . LYS B 1 177 ? -2.256 -18.5 3.137 1 75.44 177 LYS B N 1
ATOM 3180 C CA . LYS B 1 177 ? -2.332 -19.859 2.596 1 75.44 177 LYS B CA 1
ATOM 3181 C C . LYS B 1 177 ? -1.14 -20.156 1.692 1 75.44 177 LYS B C 1
ATOM 3183 O O . LYS B 1 177 ? -0.864 -21.312 1.383 1 75.44 177 LYS B O 1
ATOM 3188 N N . ARG B 1 178 ? -0.394 -19.109 1.242 1 76.56 178 ARG B N 1
ATOM 3189 C CA . ARG B 1 178 ? 0.808 -19.234 0.423 1 76.56 178 ARG B CA 1
ATOM 3190 C C . ARG B 1 178 ? 0.512 -19.969 -0.877 1 76.56 178 ARG B C 1
ATOM 3192 O O . ARG B 1 178 ? 1.238 -20.891 -1.252 1 76.56 178 ARG B O 1
ATOM 3199 N N . LEU B 1 179 ? -0.571 -19.641 -1.4 1 83.94 179 LEU B N 1
ATOM 3200 C CA . LEU B 1 179 ? -0.957 -20.234 -2.678 1 83.94 179 LEU B CA 1
ATOM 3201 C C . LEU B 1 179 ? 0.009 -19.812 -3.783 1 83.94 179 LEU B C 1
ATOM 3203 O O . LEU B 1 179 ? 0.609 -18.734 -3.715 1 83.94 179 LEU B O 1
ATOM 3207 N N . GLU B 1 180 ? 0.129 -20.688 -4.719 1 87.56 180 GLU B N 1
ATOM 3208 C CA . GLU B 1 180 ? 1.012 -20.406 -5.844 1 87.56 180 GLU B CA 1
ATOM 3209 C C . GLU B 1 180 ? 0.546 -19.172 -6.609 1 87.56 180 GLU B C 1
ATOM 3211 O O . GLU B 1 180 ? -0.655 -18.906 -6.699 1 87.56 180 GLU B O 1
ATOM 3216 N N . ILE B 1 181 ? 1.508 -18.406 -7.074 1 91.94 181 ILE B N 1
ATOM 3217 C CA . ILE B 1 181 ? 1.254 -17.281 -7.961 1 91.94 181 ILE B CA 1
ATOM 3218 C C . ILE B 1 181 ? 1.356 -17.734 -9.414 1 91.94 181 ILE B C 1
ATOM 3220 O O . ILE B 1 181 ? 2.303 -18.438 -9.789 1 91.94 181 ILE B O 1
ATOM 3224 N N . PRO B 1 182 ? 0.394 -17.375 -10.234 1 95.19 182 PRO B N 1
ATOM 3225 C CA . PRO B 1 182 ? 0.442 -17.797 -11.641 1 95.19 182 PRO B CA 1
ATOM 3226 C C . PRO B 1 182 ? 1.75 -17.422 -12.328 1 95.19 182 PRO B C 1
ATOM 3228 O O . PRO B 1 182 ? 2.328 -16.375 -12.023 1 95.19 182 PRO B O 1
ATOM 3231 N N . ALA B 1 183 ? 2.141 -18.281 -13.242 1 94 183 ALA B N 1
ATOM 3232 C CA . ALA B 1 183 ? 3.414 -18.109 -13.938 1 94 183 ALA B CA 1
ATOM 3233 C C . ALA B 1 183 ? 3.424 -16.812 -14.742 1 94 183 ALA B C 1
ATOM 3235 O O . ALA B 1 183 ? 4.461 -16.156 -14.852 1 94 183 ALA B O 1
ATOM 3236 N N . CYS B 1 184 ? 2.271 -16.438 -15.266 1 96.88 184 CYS B N 1
ATOM 3237 C CA . CYS B 1 184 ? 2.188 -15.195 -16.031 1 96.88 184 CYS B CA 1
ATOM 3238 C C . CYS B 1 184 ? 2.479 -13.984 -15.141 1 96.88 184 CYS B C 1
ATOM 3240 O O . CYS B 1 184 ? 3.146 -13.047 -15.57 1 96.88 184 CYS B O 1
ATOM 3242 N N . VAL B 1 185 ? 1.993 -14.023 -13.969 1 96.62 185 VAL B N 1
ATOM 3243 C CA . VAL B 1 185 ? 2.188 -12.938 -13.016 1 96.62 185 VAL B CA 1
ATOM 3244 C C . VAL B 1 185 ? 3.654 -12.867 -12.602 1 96.62 185 VAL B C 1
ATOM 3246 O O . VAL B 1 185 ? 4.25 -11.789 -12.57 1 96.62 185 VAL B O 1
ATOM 3249 N N . ARG B 1 186 ? 4.188 -14.008 -12.32 1 93 186 ARG B N 1
ATOM 3250 C CA . ARG B 1 186 ? 5.594 -14.047 -11.922 1 93 186 ARG B CA 1
ATOM 3251 C C . ARG B 1 186 ? 6.488 -13.508 -13.031 1 93 186 ARG B C 1
ATOM 3253 O O . ARG B 1 186 ? 7.434 -12.758 -12.773 1 93 186 ARG B O 1
ATOM 3260 N N . LYS B 1 187 ? 6.18 -13.922 -14.156 1 93.38 187 LYS B N 1
ATOM 3261 C CA . LYS B 1 187 ? 6.934 -13.414 -15.305 1 93.38 187 LYS B CA 1
ATOM 3262 C C . LYS B 1 187 ? 6.863 -11.891 -15.367 1 93.38 187 LYS B C 1
ATOM 3264 O O . LYS B 1 187 ? 7.891 -11.219 -15.516 1 93.38 187 LYS B O 1
ATOM 3269 N N . ALA B 1 188 ? 5.676 -11.375 -15.289 1 95.75 188 ALA B N 1
ATOM 3270 C CA . ALA B 1 188 ? 5.469 -9.93 -15.391 1 95.75 188 ALA B CA 1
ATOM 3271 C C . ALA B 1 188 ? 6.234 -9.188 -14.305 1 95.75 188 ALA B C 1
ATOM 3273 O O . ALA B 1 188 ? 6.859 -8.156 -14.578 1 95.75 188 ALA B O 1
ATOM 3274 N N . ILE B 1 189 ? 6.195 -9.664 -13.133 1 93.38 189 ILE B N 1
ATOM 3275 C CA . ILE B 1 189 ? 6.855 -9.016 -12.008 1 93.38 189 ILE B CA 1
ATOM 3276 C C . ILE B 1 189 ? 8.375 -9.102 -12.18 1 93.38 189 ILE B C 1
ATOM 3278 O O . ILE B 1 189 ? 9.086 -8.117 -11.945 1 93.38 189 ILE B O 1
ATOM 3282 N N . MET B 1 190 ? 8.852 -10.234 -12.602 1 90.31 190 MET B N 1
ATOM 3283 C CA . MET B 1 190 ? 10.289 -10.414 -12.805 1 90.31 190 MET B CA 1
ATOM 3284 C C . MET B 1 190 ? 10.805 -9.5 -13.906 1 90.31 190 MET B C 1
ATOM 3286 O O . MET B 1 190 ? 11.93 -9.008 -13.836 1 90.31 190 MET B O 1
ATOM 3290 N N . GLU B 1 191 ? 10.016 -9.359 -14.867 1 91.62 191 GLU B N 1
ATOM 3291 C CA . GLU B 1 191 ? 10.406 -8.469 -15.961 1 91.62 191 GLU B CA 1
ATOM 3292 C C . GLU B 1 191 ? 10.406 -7.012 -15.516 1 91.62 191 GLU B C 1
ATOM 3294 O O . GLU B 1 191 ? 11.242 -6.223 -15.961 1 91.62 191 GLU B O 1
ATOM 3299 N N . ALA B 1 192 ? 9.523 -6.629 -14.68 1 93.44 192 ALA B N 1
ATOM 3300 C CA . ALA B 1 192 ? 9.438 -5.254 -14.203 1 93.44 192 ALA B CA 1
ATOM 3301 C C . ALA B 1 192 ? 10.578 -4.934 -13.242 1 93.44 192 ALA B C 1
ATOM 3303 O O . ALA B 1 192 ? 11.055 -3.797 -13.188 1 93.44 192 ALA B O 1
ATOM 3304 N N . TYR B 1 193 ? 10.961 -5.91 -12.477 1 90.31 193 TYR B N 1
ATOM 3305 C CA . TYR B 1 193 ? 12.008 -5.734 -11.477 1 90.31 193 TYR B CA 1
ATOM 3306 C C . TYR B 1 193 ? 13.094 -6.789 -11.625 1 90.31 193 TYR B C 1
ATOM 3308 O O . TYR B 1 193 ? 13.242 -7.672 -10.773 1 90.31 193 TYR B O 1
ATOM 3316 N N . PRO B 1 194 ? 13.984 -6.586 -12.578 1 85.69 194 PRO B N 1
ATOM 3317 C CA . PRO B 1 194 ? 14.969 -7.621 -12.906 1 85.69 194 PRO B CA 1
ATOM 3318 C C . PRO B 1 194 ? 16.125 -7.668 -11.906 1 85.69 194 PRO B C 1
ATOM 3320 O O . PRO B 1 194 ? 16.484 -6.645 -11.32 1 85.69 194 PRO B O 1
ATOM 3323 N N . SER B 1 195 ? 16.672 -8.797 -11.594 1 72.38 195 SER B N 1
ATOM 3324 C CA . SER B 1 195 ? 17.844 -8.953 -10.742 1 72.38 195 SER B CA 1
ATOM 3325 C C . SER B 1 195 ? 19.094 -8.422 -11.438 1 72.38 195 SER B C 1
ATOM 3327 O O . SER B 1 195 ? 19.203 -8.461 -12.664 1 72.38 195 SER B O 1
ATOM 3329 N N . GLN B 1 196 ? 19.828 -7.484 -10.719 1 60.84 196 GLN B N 1
ATOM 3330 C CA . GLN B 1 196 ? 21.094 -7.023 -11.281 1 60.84 196 GLN B CA 1
ATOM 3331 C C . GLN B 1 196 ? 21.969 -8.203 -11.672 1 60.84 196 GLN B C 1
ATOM 3333 O O . GLN B 1 196 ? 22.781 -8.102 -12.594 1 60.84 196 GLN B O 1
ATOM 3338 N N . SER B 1 197 ? 22.172 -9.031 -10.766 1 52.31 197 SER B N 1
ATOM 3339 C CA . SER B 1 197 ? 22.969 -10.141 -11.297 1 52.31 197 SER B CA 1
ATOM 3340 C C . SER B 1 197 ? 22.328 -10.711 -12.562 1 52.31 197 SER B C 1
ATOM 3342 O O . SER B 1 197 ? 21.141 -10.547 -12.797 1 52.31 197 SER B O 1
ATOM 3344 N N . GLY B 1 198 ? 23.016 -11.188 -13.664 1 41.38 198 GLY B N 1
ATOM 3345 C CA . GLY B 1 198 ? 22.688 -11.711 -14.977 1 41.38 198 GLY B CA 1
ATOM 3346 C C . GLY B 1 198 ? 21.281 -12.273 -15.055 1 41.38 198 GLY B C 1
ATOM 3347 O O . GLY B 1 198 ? 20.969 -13.281 -14.414 1 41.38 198 GLY B O 1
ATOM 3348 N N . TYR B 1 199 ? 20.391 -11.5 -14.945 1 39.91 199 TYR B N 1
ATOM 3349 C CA . TYR B 1 199 ? 19.234 -12.094 -15.594 1 39.91 199 TYR B CA 1
ATOM 3350 C C . TYR B 1 199 ? 19.641 -12.875 -16.844 1 39.91 199 TYR B C 1
ATOM 3352 O O . TYR B 1 199 ? 20.25 -12.32 -17.75 1 39.91 199 TYR B O 1
ATOM 3360 N N . VAL B 1 200 ? 20.109 -14.031 -16.906 1 38.94 200 VAL B N 1
ATOM 3361 C CA . VAL B 1 200 ? 20.156 -14.75 -18.172 1 38.94 200 VAL B CA 1
ATOM 3362 C C . VAL B 1 200 ? 18.953 -14.367 -19.031 1 38.94 200 VAL B C 1
ATOM 3364 O O . VAL B 1 200 ? 17.812 -14.547 -18.609 1 38.94 200 VAL B O 1
ATOM 3367 N N . GLY B 1 201 ? 18.969 -13.188 -19.719 1 34.12 201 GLY B N 1
ATOM 3368 C CA . GLY B 1 201 ? 18.125 -12.844 -20.859 1 34.12 201 GLY B CA 1
ATOM 3369 C C . GLY B 1 201 ? 17.375 -14.031 -21.438 1 34.12 201 GLY B C 1
ATOM 3370 O O . GLY B 1 201 ? 17.797 -15.172 -21.266 1 34.12 201 GLY B O 1
ATOM 3371 N N . PHE B 1 202 ? 16.078 -13.711 -21.656 1 33.06 202 PHE B N 1
ATOM 3372 C CA . PHE B 1 202 ? 15.414 -14.617 -22.594 1 33.06 202 PHE B CA 1
ATOM 3373 C C . PHE B 1 202 ? 16.25 -14.812 -23.844 1 33.06 202 PHE B C 1
ATOM 3375 O O . PHE B 1 202 ? 16.344 -13.914 -24.688 1 33.06 202 PHE B O 1
ATOM 3382 N N . ARG B 1 203 ? 17.547 -15.18 -23.969 1 30.73 203 ARG B N 1
ATOM 3383 C CA . ARG B 1 203 ? 17.953 -15.57 -25.312 1 30.73 203 ARG B CA 1
ATOM 3384 C C . ARG B 1 203 ? 16.828 -16.312 -26.031 1 30.73 203 ARG B C 1
ATOM 3386 O O . ARG B 1 203 ? 16.156 -17.156 -25.422 1 30.73 203 ARG B O 1
ATOM 3393 N N . GLU B 1 204 ? 16.172 -15.695 -26.984 1 30.66 204 GLU B N 1
ATOM 3394 C CA . GLU B 1 204 ? 15.398 -16.422 -27.984 1 30.66 204 GLU B CA 1
ATOM 3395 C C . GLU B 1 204 ? 15.789 -17.906 -28 1 30.66 204 GLU B C 1
ATOM 3397 O O . GLU B 1 204 ? 15.422 -18.625 -28.922 1 30.66 204 GLU B O 1
ATOM 3402 N N . SER B 1 205 ? 16.922 -18.312 -27.438 1 31.22 205 SER B N 1
ATOM 3403 C CA . SER B 1 205 ? 17.125 -19.641 -28 1 31.22 205 SER B CA 1
ATOM 3404 C C . SER B 1 205 ? 15.875 -20.516 -27.844 1 31.22 205 SER B C 1
ATOM 3406 O O . SER B 1 205 ? 15 -20.203 -27.047 1 31.22 205 SER B O 1
ATOM 3408 N N . SER B 1 206 ? 15.977 -21.891 -28.219 1 32.19 206 SER B N 1
ATOM 3409 C CA . SER B 1 206 ? 15.055 -23.016 -28.141 1 32.19 206 SER B CA 1
ATOM 3410 C C . SER B 1 206 ? 14.344 -23.062 -26.797 1 32.19 206 SER B C 1
ATOM 3412 O O . SER B 1 206 ? 13.18 -22.656 -26.688 1 32.19 206 SER B O 1
ATOM 3414 N N . SER B 1 207 ? 14.555 -24.328 -25.922 1 33.22 207 SER B N 1
ATOM 3415 C CA . SER B 1 207 ? 13.727 -25.047 -24.953 1 33.22 207 SER B CA 1
ATOM 3416 C C . SER B 1 207 ? 13.602 -24.25 -23.656 1 33.22 207 SER B C 1
ATOM 3418 O O . SER B 1 207 ? 12.492 -24 -23.188 1 33.22 207 SER B O 1
ATOM 3420 N N . SER B 1 208 ? 14.266 -24.766 -22.391 1 32.91 208 SER B N 1
ATOM 3421 C CA . SER B 1 208 ? 14.055 -24.75 -20.938 1 32.91 208 SER B CA 1
ATOM 3422 C C . SER B 1 208 ? 14.57 -23.453 -20.328 1 32.91 208 SER B C 1
ATOM 3424 O O . SER B 1 208 ? 15.766 -23.328 -20.031 1 32.91 208 SER B O 1
ATOM 3426 N N . THR B 1 209 ? 14.398 -22.297 -20.641 1 36.56 209 THR B N 1
ATOM 3427 C CA . THR B 1 209 ? 14.883 -21.078 -20 1 36.56 209 THR B CA 1
ATOM 3428 C C . THR B 1 209 ? 14.648 -21.125 -18.5 1 36.56 209 THR B C 1
ATOM 3430 O O . THR B 1 209 ? 13.508 -21.25 -18.047 1 36.56 209 THR B O 1
ATOM 3433 N N . ASP B 1 210 ? 15.602 -21.531 -17.688 1 40.09 210 ASP B N 1
ATOM 3434 C CA . ASP B 1 210 ? 15.633 -21.688 -16.234 1 40.09 210 ASP B CA 1
ATOM 3435 C C . ASP B 1 210 ? 15.258 -20.391 -15.523 1 40.09 210 ASP B C 1
ATOM 3437 O O . ASP B 1 210 ? 16.062 -19.453 -15.469 1 40.09 210 ASP B O 1
ATOM 3441 N N . VAL B 1 211 ? 14.273 -19.812 -15.758 1 44.31 211 VAL B N 1
ATOM 3442 C CA . VAL B 1 211 ? 13.805 -18.672 -14.984 1 44.31 211 VAL B CA 1
ATOM 3443 C C . VAL B 1 211 ? 13.828 -19 -13.5 1 44.31 211 VAL B C 1
ATOM 3445 O O . VAL B 1 211 ? 13.07 -19.844 -13.031 1 44.31 211 VAL B O 1
ATOM 3448 N N . VAL B 1 212 ? 15.07 -18.938 -12.883 1 45.56 212 VAL B N 1
ATOM 3449 C CA . VAL B 1 212 ? 15.133 -19.219 -11.445 1 45.56 212 VAL B CA 1
ATOM 3450 C C . VAL B 1 212 ? 14.633 -18 -10.664 1 45.56 212 VAL B C 1
ATOM 3452 O O . VAL B 1 212 ? 15.125 -16.891 -10.859 1 45.56 212 VAL B O 1
ATOM 3455 N N . ASP B 1 213 ? 13.469 -17.812 -10.633 1 51.38 213 ASP B N 1
ATOM 3456 C CA . ASP B 1 213 ? 13.016 -16.859 -9.625 1 51.38 213 ASP B CA 1
ATOM 3457 C C . ASP B 1 213 ? 13.312 -17.375 -8.211 1 51.38 213 ASP B C 1
ATOM 3459 O O . ASP B 1 213 ? 12.836 -18.438 -7.828 1 51.38 213 ASP B O 1
ATOM 3463 N N . GLU B 1 214 ? 14.547 -17.469 -7.867 1 44 214 GLU B N 1
ATOM 3464 C CA . GLU B 1 214 ? 14.883 -17.922 -6.52 1 44 214 GLU B CA 1
ATOM 3465 C C . GLU B 1 214 ? 13.828 -17.469 -5.512 1 44 214 GLU B C 1
ATOM 3467 O O . GLU B 1 214 ? 13.953 -17.719 -4.312 1 44 214 GLU B O 1
ATOM 3472 N N . GLU B 1 215 ? 12.82 -16.781 -6.004 1 47.62 215 GLU B N 1
ATOM 3473 C CA . GLU B 1 215 ? 12.398 -15.711 -5.105 1 47.62 215 GLU B CA 1
ATOM 3474 C C . GLU B 1 215 ? 11.391 -16.219 -4.078 1 47.62 215 GLU B C 1
ATOM 3476 O O . GLU B 1 215 ? 10.719 -17.219 -4.305 1 47.62 215 GLU B O 1
ATOM 3481 N N . ILE B 1 216 ? 11.281 -15.516 -2.867 1 48.53 216 ILE B N 1
ATOM 3482 C CA . ILE B 1 216 ? 11.07 -15.141 -1.473 1 48.53 216 ILE B CA 1
ATOM 3483 C C . ILE B 1 216 ? 9.578 -15.18 -1.15 1 48.53 216 ILE B C 1
ATOM 3485 O O . ILE B 1 216 ? 9.188 -15.391 0.002 1 48.53 216 ILE B O 1
ATOM 3489 N N . TRP B 1 217 ? 8.758 -15.336 -2.32 1 46.31 217 TRP B N 1
ATOM 3490 C CA . TRP B 1 217 ? 7.402 -15.094 -1.84 1 46.31 217 TRP B CA 1
ATOM 3491 C C . TRP B 1 217 ? 6.871 -16.312 -1.087 1 46.31 217 TRP B C 1
ATOM 3493 O O . TRP B 1 217 ? 5.824 -16.234 -0.435 1 46.31 217 TRP B O 1
ATOM 3503 N N . TYR B 1 218 ? 7.555 -17.438 -1.458 1 46.12 218 TYR B N 1
ATOM 3504 C CA . TYR B 1 218 ? 7.117 -18.625 -0.735 1 46.12 218 TYR B CA 1
ATOM 3505 C C . TYR B 1 218 ? 7.82 -18.734 0.613 1 46.12 218 TYR B C 1
ATOM 3507 O O . TYR B 1 218 ? 7.426 -19.547 1.462 1 46.12 218 TYR B O 1
ATOM 3515 N N . ASN B 1 219 ? 8.781 -17.922 0.514 1 46.25 219 ASN B N 1
ATOM 3516 C CA . ASN B 1 219 ? 9.609 -18.141 1.696 1 46.25 219 ASN B CA 1
ATOM 3517 C C . ASN B 1 219 ? 8.961 -17.562 2.951 1 46.25 219 ASN B C 1
ATOM 3519 O O . ASN B 1 219 ? 8.164 -16.625 2.867 1 46.25 219 ASN B O 1
ATOM 3523 N N . LYS B 1 220 ? 9.125 -18.359 3.906 1 47 220 LYS B N 1
ATOM 3524 C CA . LYS B 1 220 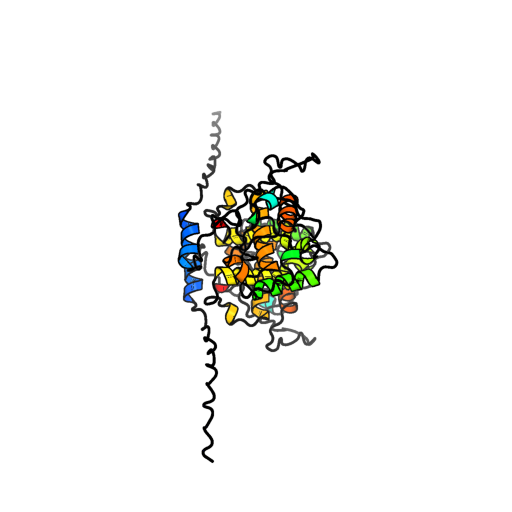? 8.633 -18 5.234 1 47 220 LYS B CA 1
ATOM 3525 C C . LYS B 1 220 ? 8.805 -16.516 5.512 1 47 220 LYS B C 1
ATOM 3527 O O . LYS B 1 220 ? 8.047 -15.93 6.285 1 47 220 LYS B O 1
ATOM 3532 N N . ASP B 1 221 ? 9.672 -15.898 4.637 1 43.31 221 ASP B N 1
ATOM 3533 C CA . ASP B 1 221 ? 10.023 -14.508 4.875 1 43.31 221 ASP B CA 1
ATOM 3534 C C . ASP B 1 221 ? 9.008 -13.562 4.223 1 43.31 221 ASP B C 1
ATOM 3536 O O . ASP B 1 221 ? 9.055 -12.352 4.441 1 43.31 221 ASP B O 1
ATOM 3540 N N . PHE B 1 222 ? 8.219 -14.133 3.365 1 46.75 222 PHE B N 1
ATOM 3541 C CA . PHE B 1 222 ? 7.234 -13.312 2.666 1 46.75 222 PHE B CA 1
ATOM 3542 C C . PHE B 1 222 ? 6.074 -12.961 3.588 1 46.75 222 PHE B C 1
ATOM 3544 O O . PHE B 1 222 ? 5.453 -11.906 3.43 1 46.75 222 PHE B O 1
ATOM 3551 N N . CYS B 1 223 ? 5.785 -13.719 4.559 1 41.62 223 CYS B N 1
ATOM 3552 C CA . CYS B 1 223 ? 4.676 -13.484 5.477 1 41.62 223 CYS B CA 1
ATOM 3553 C C . CYS B 1 223 ? 5.113 -12.609 6.645 1 41.62 223 CYS B C 1
ATOM 3555 O O . CYS B 1 223 ? 6.238 -12.727 7.129 1 41.62 223 CYS B O 1
#

InterPro domains:
  IPR046815 P2X purinoreceptor 7, intracellular domain [PF20478] (109-203)

Radius of gyration: 26.2 Å; Cα contacts (8 Å, |Δi|>4): 566; chains: 2; bounding box: 110×79×54 Å

Foldseek 3Di:
DDDPPPPPPPPPPPPPPPLDQQDPVVLVVVVVVVPLPPDPCCVVVLFAAPLLRDGHDQCQQWDLPQEDQPQFDHANRNNQAAYLLNLAPRPDPPLVVLSVLSNVQCVPAPGNHSCRRPVLCVQQLDQVNLVVVVVVVCVVQDVRRDSVVPDDPLLSSLLSSVVRVCCNRRNPVRLSSLGHDHRSSSVSSCVSRPDVPPPVPPPPDDIRSNPPPVHCCSPSNSD/DPPPPPPPPPPPPPPPPPLDQQDPVVLVVVVVVPPLPPDPCCVVVLFAAPLLRGGHDQCQQWDLPVEDQPQFDHANRNNQAAYLLNLAPRPDPPLVVLSVQSNVQCVPAPGNHSCRRPVLCVQQLDQVNLVVVVVVVCVVQDVRRPSVVPDDPLQSSLLSSVVRVCCNRRNPVSLSSLGHDHRSSSVSSCVSRPDVPPPVPPPPDDIRSNPPCVHDCSPSNSD